Protein AF-0000000084404999 (afdb_homodimer)

pLDDT: mean 80.47, std 13.45, range [31.62, 97.44]

InterPro domains:
  IPR003453 ABC transport permease subunit MlaE, proteobacteria [TIGR00056] (113-363)
  IPR030802 ABC transporter permease MalE [PF02405] (152-360)
  IPR030802 ABC transporter permease MalE [PTHR30188] (121-365)

Foldseek 3Di:
DVVVCQAAFDWDDDDQEIETAHEQDCVRCVVPLPVVLVVLLPDDLRGAYEDDRYPYHDLSSLVSVCVSNVNDDRPRYHDDPVSVVSSVVSSPVPPPPVPPVPPCVVVVVVVVVCVVVVVLVVLLVVLVVVLVVLVVVCVVPVVPAPVVLLVVLLVVLQVVCQVVLLVVLLVLLLVQLQVVLVVCVVVVNLLCSLVRSLLCLQQAVLLLVLLLSCLLPVLLVLLLVLLVCQLVVVQVVCVVVVHDCSRVRLNSQLVSQLVSQLVSSVSSSVSSNVSNQVNSCVRVVDHSVNSVVCNCQQWPCVSNVNSSNLRNVLSNLSSSLSNSLSVVAHNDPVSSVVSSVVSSVVSSVVSVVVSVVVCVVCVPPGRGD/DVVVCQAAFDWDDDDQEIETAHEQDCVRCVVPLPVVLVVLLPPDLRGAYEDDRYPYHDLSSLVSVCVSNVLDDRPRYHDDPVSVVSSVVSSPVPPPPVPPVPPCVVVVVVVVVCVVVVVLVVLLVVLVVVLVVLVVVCVVPVVPAPVVLLVVLLVVLQVVCQVVLLVVLLVLLLVQLQVVLVVCVVVVNLLCSLVRSLLCLQQAVLLLVLLLSCLLPVLLVLLLVLLVCQLVVVQVVCVVVVHDCSRVRLNSQLVSQLVSQLVSSVSSSVSSNVSNQVNSCVRVVDHSVNSVVCNCQQWPCVSNVNSSNLRNVLSNLSSSLSNSLSVVAHNDPVSSVVSSVVSSVVSSVVSVVVSVVVCVVCVPVGRGD

Secondary structure (DSSP, 8-state):
--SSGGGS-EEEEETTEEEEEEEE-HHHHGGGHHHHHHHHHTS-TTSEEEEEEEEEE-HHHHHHHHHHTTSS--SSEE--HHHHHHHHHHHHS---------TTHHHHHHHHHHHHHHHHHHHHHHHHHHHHHHHHHHHH-GGGS-HHHHHHHHHHHHHHHHHHHHHHHHHHHHHHHHHHHHHHHHHT-GGGHHHHHHHIIIIIIHHHHHHHHHIIIIIHHHHHHHHHHHHTTHHHHHHHTT--HIIIIIHHHHHHHHHHHHHHHHHHHHHHHHHHHHHIIIII---HHHHHHHHHHHS-HHHHHHHHHHHHHHHHHHHHHHHHHHHT--SSHHHHHHHHHHHHHHHHHHHHHHHHHHHHHTTTTSS--/--SSGGGS-EEEEETTEEEEEEEE-HHHHGGGHHHHHHHHHTS-TTSEEEEEEEEEE-HHHHHHHHHHTTSS--SSEE--HHHHHHHHHHHHS---------TTHHHHHHHHHHHHHHHHHHHHHHHHHHHHHHHHHHHH-GGGS-HHHHHHHHHHHHHHHHHHHHHHHHHHHHHHHHHHHHHHHHHT-TTHHHHHHHHIIIIIIHHHHHHHHHIIIIIHHHHHHHHHHHHTTHHHHHHHTT--HIIIIIHHHHHHHHHHHHHHHHHHHHHHHHHHHHHHHHHH---HHHHHHHHHHHS-HHHHHHHHHHHHHHHHHHHHHHHHHHHT--SSHHHHHHHHHHHHHHHHHHHHHHHHHHHHHTTTTSS--

Nearest PDB structures (foldseek):
  7d06-assembly1_A  TM=8.766E-01  e=2.506E-11  Acinetobacter baumannii
  7ch9-assembly1_G  TM=8.453E-01  e=1.102E-11  Pseudomonas aeruginosa PAO1
  8fee-assembly1_I  TM=9.262E-01  e=3.361E-10  Mycolicibacterium smegmatis MC2 155
  7ch9-assembly1_H  TM=8.392E-01  e=2.000E-10  Pseudomonas aeruginosa PAO1
  8fef-assembly1_J  TM=8.597E-01  e=9.401E-09  Mycolicibacterium smegmatis MC2 155

Sequence (738 aa):
MTESNAQQPHWERDGQTLRLSGRWTLRRLGGNFAAQEAALRNINPEIVWDLSAIEALDSAGAILLWQAWGGQLPGNIRMEDRHRSIFARLAQVPPVTAPPRRSWQFLDQLGAFLIETGHDLWGLFLLMGALLLEFGRGLRHPRSFPWREISATIVHTGPNSLPILTLIGFLIGVVISFQSASTLAQYGANIYIVNIAGLSILREFGPLITAIILSGRSGSAFTAQIGGMCVTEELDALRTFGIPPIRRLILPKAIALALVMPLLVLWTDMVGLFGAMLVAKMELGISTGFFIEQMPIVVPSFNLWLGIAKGAIFGILIAWIAGFHGLKVKPNTTSLSRETTSSVVMSITLVILIDAALALVFANTGGGGMTESNAQQPHWERDGQTLRLSGRWTLRRLGGNFAAQEAALRNINPEIVWDLSAIEALDSAGAILLWQAWGGQLPGNIRMEDRHRSIFARLAQVPPVTAPPRRSWQFLDQLGAFLIETGHDLWGLFLLMGALLLEFGRGLRHPRSFPWREISATIVHTGPNSLPILTLIGFLIGVVISFQSASTLAQYGANIYIVNIAGLSILREFGPLITAIILSGRSGSAFTAQIGGMCVTEELDALRTFGIPPIRRLILPKAIALALVMPLLVLWTDMVGLFGAMLVAKMELGISTGFFIEQMPIVVPSFNLWLGIAKGAIFGILIAWIAGFHGLKVKPNTTSLSRETTSSVVMSITLVILIDAALALVFANTGGGG

Structure (mmCIF, N/CA/C/O backbone):
data_AF-0000000084404999-model_v1
#
loop_
_entity.id
_entity.type
_entity.pdbx_description
1 polymer 'ABC transporter permease'
#
loop_
_atom_site.group_PDB
_atom_site.id
_atom_site.type_symbol
_atom_site.label_atom_id
_atom_site.label_alt_id
_atom_site.label_comp_id
_atom_site.label_asym_id
_atom_site.label_entity_id
_atom_site.label_seq_id
_atom_site.pdbx_PDB_ins_code
_atom_site.Cartn_x
_atom_site.Cartn_y
_atom_site.Cartn_z
_atom_site.occupancy
_atom_site.B_iso_or_equiv
_atom_site.auth_seq_id
_atom_site.auth_comp_id
_atom_site.auth_asym_id
_atom_site.auth_atom_id
_atom_site.pdbx_PDB_model_num
ATOM 1 N N . MET A 1 1 ? 44.156 46.25 -0.327 1 31.67 1 MET A N 1
ATOM 2 C CA . MET A 1 1 ? 44.125 44.875 -0.781 1 31.67 1 MET A CA 1
ATOM 3 C C . MET A 1 1 ? 44.625 43.938 0.315 1 31.67 1 MET A C 1
ATOM 5 O O . MET A 1 1 ? 44.469 42.719 0.212 1 31.67 1 MET A O 1
ATOM 9 N N . THR A 1 2 ? 45.625 44.344 1.114 1 38.16 2 THR A N 1
ATOM 10 C CA . THR A 1 2 ? 46.25 43.562 2.158 1 38.16 2 THR A CA 1
ATOM 11 C C . THR A 1 2 ? 45.281 43.312 3.314 1 38.16 2 THR A C 1
ATOM 13 O O . THR A 1 2 ? 45.562 42.5 4.211 1 38.16 2 THR A O 1
ATOM 16 N N . GLU A 1 3 ? 44.344 44.156 3.557 1 41.75 3 GLU A N 1
ATOM 17 C CA . GLU A 1 3 ? 43.469 44.062 4.707 1 41.75 3 GLU A CA 1
ATOM 18 C C . GLU A 1 3 ? 42.531 42.844 4.574 1 41.75 3 GLU A C 1
ATOM 20 O O . GLU A 1 3 ? 41.844 42.5 5.531 1 41.75 3 GLU A O 1
ATOM 25 N N . SER A 1 4 ? 42.25 42.562 3.375 1 46.41 4 SER A N 1
ATOM 26 C CA . SER A 1 4 ? 41.25 41.531 3.086 1 46.41 4 SER A CA 1
ATOM 27 C C . SER A 1 4 ? 41.75 40.156 3.525 1 46.41 4 SER A C 1
ATOM 29 O O . SER A 1 4 ? 40.969 39.25 3.816 1 46.41 4 SER A O 1
ATOM 31 N N . ASN A 1 5 ? 43.094 39.969 3.482 1 49.03 5 ASN A N 1
ATOM 32 C CA . ASN A 1 5 ? 43.719 38.688 3.77 1 49.03 5 ASN A CA 1
ATOM 33 C C . ASN A 1 5 ? 43.812 38.406 5.27 1 49.03 5 ASN A C 1
ATOM 35 O O . ASN A 1 5 ? 44.188 37.312 5.695 1 49.03 5 ASN A O 1
ATOM 39 N N . ALA A 1 6 ? 43.781 39.438 6.059 1 53.66 6 ALA A N 1
ATOM 40 C CA . ALA A 1 6 ? 43.969 39.438 7.504 1 53.66 6 ALA A CA 1
ATOM 41 C C . ALA A 1 6 ? 42.844 38.688 8.219 1 53.66 6 ALA A C 1
ATOM 43 O O . ALA A 1 6 ? 42.938 38.375 9.398 1 53.66 6 ALA A O 1
ATOM 44 N N . GLN A 1 7 ? 41.781 38.406 7.5 1 67.81 7 GLN A N 1
ATOM 45 C CA . GLN A 1 7 ? 40.625 37.812 8.172 1 67.81 7 GLN A CA 1
ATOM 46 C C . GLN A 1 7 ? 40.531 36.312 7.902 1 67.81 7 GLN A C 1
ATOM 48 O O . GLN A 1 7 ? 39.625 35.656 8.391 1 67.81 7 GLN A O 1
ATOM 53 N N . GLN A 1 8 ? 41.469 35.812 7.145 1 75.38 8 GLN A N 1
ATOM 54 C CA . GLN A 1 8 ? 41.469 34.375 6.883 1 75.38 8 GLN A CA 1
ATOM 55 C C . GLN A 1 8 ? 42.188 33.625 7.992 1 75.38 8 GLN A C 1
ATOM 57 O O . GLN A 1 8 ? 43.125 34.125 8.594 1 75.38 8 GLN A O 1
ATOM 62 N N . PRO A 1 9 ? 41.656 32.375 8.25 1 82.44 9 PRO A N 1
ATOM 63 C CA . PRO A 1 9 ? 42.375 31.594 9.266 1 82.44 9 PRO A CA 1
ATOM 64 C C . PRO A 1 9 ? 43.812 31.266 8.867 1 82.44 9 PRO A C 1
ATOM 66 O O . PRO A 1 9 ? 44.031 30.75 7.773 1 82.44 9 PRO A O 1
ATOM 69 N N . HIS A 1 10 ? 44.781 31.859 9.586 1 84.38 10 HIS A N 1
ATOM 70 C CA . HIS A 1 10 ? 46.219 31.641 9.328 1 84.38 10 HIS A CA 1
ATOM 71 C C . HIS A 1 10 ? 46.938 31.188 10.586 1 84.38 10 HIS A C 1
ATOM 73 O O . HIS A 1 10 ? 46.531 31.531 11.695 1 84.38 10 HIS A O 1
ATOM 79 N N . TRP A 1 11 ? 47.812 30.188 10.422 1 83.62 11 TRP A N 1
ATOM 80 C CA . TRP A 1 11 ? 48.656 29.797 11.547 1 83.62 11 TRP A CA 1
ATOM 81 C C . TRP A 1 11 ? 50.125 29.875 11.188 1 83.62 11 TRP A C 1
ATOM 83 O O . TRP A 1 11 ? 50.5 29.688 10.031 1 83.62 11 TRP A O 1
ATOM 93 N N . GLU A 1 12 ? 50.938 30.562 12.031 1 82.06 12 GLU A N 1
ATOM 94 C CA . GLU A 1 12 ? 52.375 30.719 11.828 1 82.06 12 GLU A CA 1
ATOM 95 C C . GLU A 1 12 ? 53.156 30.078 12.977 1 82.06 12 GLU A C 1
ATOM 97 O O . GLU A 1 12 ? 52.781 30.219 14.141 1 82.06 12 GLU A O 1
ATOM 102 N N . ARG A 1 13 ? 54.062 29.25 12.656 1 80.06 13 ARG A N 1
ATOM 103 C CA . ARG A 1 13 ? 54.906 28.625 13.656 1 80.06 13 ARG A CA 1
ATOM 104 C C . ARG A 1 13 ? 56.156 29.469 13.938 1 80.06 13 ARG A C 1
ATOM 106 O O . ARG A 1 13 ? 56.906 29.781 13.023 1 80.06 13 ARG A O 1
ATOM 113 N N . ASP A 1 14 ? 56.188 30.156 14.984 1 79.69 14 ASP A N 1
ATOM 114 C CA . ASP A 1 14 ? 57.375 30.875 15.422 1 79.69 14 ASP A CA 1
ATOM 115 C C . ASP A 1 14 ? 58.094 30.109 16.531 1 79.69 14 ASP A C 1
ATOM 117 O O . ASP A 1 14 ? 57.781 30.266 17.703 1 79.69 14 ASP A O 1
ATOM 121 N N . GLY A 1 15 ? 59.125 29.281 16.297 1 77.25 15 GLY A N 1
ATOM 122 C CA . GLY A 1 15 ? 59.875 28.469 17.234 1 77.25 15 GLY A CA 1
ATOM 123 C C . GLY A 1 15 ? 59.031 27.375 17.891 1 77.25 15 GLY A C 1
ATOM 124 O O . GLY A 1 15 ? 58.531 26.5 17.188 1 77.25 15 GLY A O 1
ATOM 125 N N . GLN A 1 16 ? 58.781 27.484 19.125 1 79.38 16 GLN A N 1
ATOM 126 C CA . GLN A 1 16 ? 58 26.484 19.859 1 79.38 16 GLN A CA 1
ATOM 127 C C . GLN A 1 16 ? 56.562 26.938 20.109 1 79.38 16 GLN A C 1
ATOM 129 O O . GLN A 1 16 ? 55.812 26.281 20.828 1 79.38 16 GLN A O 1
ATOM 134 N N . THR A 1 17 ? 56.188 27.969 19.422 1 83.12 17 THR A N 1
ATOM 135 C CA . THR A 1 17 ? 54.844 28.516 19.609 1 83.12 17 THR A CA 1
ATOM 136 C C . THR A 1 17 ? 54.125 28.609 18.281 1 83.12 17 THR A C 1
ATOM 138 O O . THR A 1 17 ? 54.656 29.109 17.297 1 83.12 17 THR A O 1
ATOM 141 N N . LEU A 1 18 ? 53 27.984 18.172 1 85.56 18 LEU A N 1
ATOM 142 C CA . LEU A 1 18 ? 52.094 28.109 17.016 1 85.56 18 LEU A CA 1
ATOM 143 C C . LEU A 1 18 ? 51.031 29.188 17.25 1 85.56 18 LEU A C 1
ATOM 145 O O . LEU A 1 18 ? 50.219 29.062 18.141 1 85.56 18 LEU A O 1
ATOM 149 N N . ARG A 1 19 ? 51.156 30.25 16.562 1 83.75 19 ARG A N 1
ATOM 150 C CA . ARG A 1 19 ? 50.219 31.359 16.719 1 83.75 19 ARG A CA 1
ATOM 151 C C . ARG A 1 19 ? 49.125 31.312 15.656 1 83.75 19 ARG A C 1
ATOM 153 O O . ARG A 1 19 ? 49.406 31.312 14.453 1 83.75 19 ARG A O 1
ATOM 160 N N . LEU A 1 20 ? 47.906 31.125 16.109 1 86.81 20 LEU A N 1
ATOM 161 C CA . LEU A 1 20 ? 46.75 31.156 15.227 1 86.81 20 LEU A CA 1
ATOM 162 C C . LEU A 1 20 ? 46.156 32.562 15.172 1 86.81 20 LEU A C 1
ATOM 164 O O . LEU A 1 20 ? 46 33.219 16.203 1 86.81 20 LEU A O 1
ATOM 168 N N . SER A 1 21 ? 46.031 33.125 13.992 1 85.19 21 SER A N 1
ATOM 169 C CA . SER A 1 21 ? 45.469 34.469 13.828 1 85.19 21 SER A CA 1
ATOM 170 C C . SER A 1 21 ? 44.344 34.469 12.773 1 85.19 21 SER A C 1
ATOM 172 O O . SER A 1 21 ? 44.281 33.562 11.953 1 85.19 21 SER A O 1
ATOM 174 N N . GLY A 1 22 ? 43.469 35.375 12.953 1 85.62 22 GLY A N 1
ATOM 175 C CA . GLY A 1 22 ? 42.375 35.531 11.992 1 85.62 22 GLY A CA 1
ATOM 176 C C . GLY A 1 22 ? 41.031 35.062 12.516 1 85.62 22 GLY A C 1
ATOM 177 O O . GLY A 1 22 ? 40.844 34.938 13.734 1 85.62 22 GLY A O 1
ATOM 178 N N . ARG A 1 23 ? 40.062 34.75 11.617 1 82.62 23 ARG A N 1
ATOM 179 C CA . ARG A 1 23 ? 38.719 34.281 11.984 1 82.62 23 ARG A CA 1
ATOM 180 C C . ARG A 1 23 ? 38.531 32.812 11.664 1 82.62 23 ARG A C 1
ATOM 182 O O . ARG A 1 23 ? 38.5 32.438 10.5 1 82.62 23 ARG A O 1
ATOM 189 N N . TRP A 1 24 ? 38.469 32.031 12.703 1 86 24 TRP A N 1
ATOM 190 C CA . TRP A 1 24 ? 38.281 30.594 12.578 1 86 24 TRP A CA 1
ATOM 191 C C . TRP A 1 24 ? 36.812 30.234 12.719 1 86 24 TRP A C 1
ATOM 193 O O . TRP A 1 24 ? 36.375 29.797 13.789 1 86 24 TRP A O 1
ATOM 203 N N . THR A 1 25 ? 36.062 30.516 11.68 1 81.31 25 THR A N 1
ATOM 204 C CA . THR A 1 25 ? 34.656 30.266 11.617 1 81.31 25 THR A CA 1
ATOM 205 C C . THR A 1 25 ? 34.312 29.344 10.445 1 81.31 25 THR A C 1
ATOM 207 O O . THR A 1 25 ? 35.094 29.188 9.523 1 81.31 25 THR A O 1
ATOM 210 N N . LEU A 1 26 ? 33.156 28.703 10.562 1 78.56 26 LEU A N 1
ATOM 211 C CA . LEU A 1 26 ? 32.688 27.781 9.531 1 78.56 26 LEU A CA 1
ATOM 212 C C . LEU A 1 26 ? 32.688 28.438 8.164 1 78.56 26 LEU A C 1
ATOM 214 O O . LEU A 1 26 ? 33.062 27.812 7.16 1 78.56 26 LEU A O 1
ATOM 218 N N . ARG A 1 27 ? 32.406 29.641 8.078 1 74.06 27 ARG A N 1
ATOM 219 C CA . ARG A 1 27 ? 32.281 30.391 6.836 1 74.06 27 ARG A CA 1
ATOM 220 C C . ARG A 1 27 ? 33.656 30.516 6.148 1 74.06 27 ARG A C 1
ATOM 222 O O . ARG A 1 27 ? 33.719 30.453 4.918 1 74.06 27 ARG A O 1
ATOM 229 N N . ARG A 1 28 ? 34.688 30.609 6.934 1 76.5 28 ARG A N 1
ATOM 230 C CA . ARG A 1 28 ? 36 30.859 6.363 1 76.5 28 ARG A CA 1
ATOM 231 C C . ARG A 1 28 ? 36.781 29.547 6.199 1 76.5 28 ARG A C 1
ATOM 233 O O . ARG A 1 28 ? 37.625 29.438 5.305 1 76.5 28 ARG A O 1
ATOM 240 N N . LEU A 1 29 ? 36.375 28.5 7.074 1 74.75 29 LEU A N 1
ATOM 241 C CA . LEU A 1 29 ? 37.062 27.203 7.047 1 74.75 29 LEU A CA 1
ATOM 242 C C . LEU A 1 29 ? 36.375 26.266 6.047 1 74.75 29 LEU A C 1
ATOM 244 O O . LEU A 1 29 ? 36.969 25.25 5.668 1 74.75 29 LEU A O 1
ATOM 248 N N . GLY A 1 30 ? 35.188 26.484 5.602 1 65.25 30 GLY A N 1
ATOM 249 C CA . GLY A 1 30 ? 34.281 25.609 4.852 1 65.25 30 GLY A CA 1
ATOM 250 C C . GLY A 1 30 ? 34.969 24.875 3.721 1 65.25 30 GLY A C 1
ATOM 251 O O . GLY A 1 30 ? 34.844 23.656 3.58 1 65.25 30 GLY A O 1
ATOM 252 N N . GLY A 1 31 ? 35.625 25.453 2.855 1 63.75 31 GLY A N 1
ATOM 253 C CA . GLY A 1 31 ? 36.219 24.75 1.713 1 63.75 31 GLY A CA 1
ATOM 254 C C . GLY A 1 31 ? 37.5 24 2.047 1 63.75 31 GLY A C 1
ATOM 255 O O . GLY A 1 31 ? 37.906 23.125 1.287 1 63.75 31 GLY A O 1
ATOM 256 N N . ASN A 1 32 ? 38.094 24.266 3.154 1 69.38 32 ASN A N 1
ATOM 257 C CA . ASN A 1 32 ? 39.406 23.703 3.436 1 69.38 32 ASN A CA 1
ATOM 258 C C . ASN A 1 32 ? 39.469 23.109 4.848 1 69.38 32 ASN A C 1
ATOM 260 O O . ASN A 1 32 ? 40.562 23.016 5.426 1 69.38 32 ASN A O 1
ATOM 264 N N . PHE A 1 33 ? 38.375 22.781 5.352 1 73.88 33 PHE A N 1
ATOM 265 C CA . PHE A 1 33 ? 38.281 22.312 6.73 1 73.88 33 PHE A CA 1
ATOM 266 C C . PHE A 1 33 ? 39.156 21.094 6.945 1 73.88 33 PHE A C 1
ATOM 268 O O . PHE A 1 33 ? 39.969 21.062 7.879 1 73.88 33 PHE A O 1
ATOM 275 N N . ALA A 1 34 ? 39.094 20.156 6.051 1 75 34 ALA A N 1
ATOM 276 C CA . ALA A 1 34 ? 39.844 18.906 6.203 1 75 34 ALA A CA 1
ATOM 277 C C . ALA A 1 34 ? 41.312 19.141 6.004 1 75 34 ALA A C 1
ATOM 279 O O . ALA A 1 34 ? 42.156 18.562 6.715 1 75 34 ALA A O 1
ATOM 280 N N . ALA A 1 35 ? 41.562 19.953 5.148 1 78.12 35 ALA A N 1
ATOM 281 C CA . ALA A 1 35 ? 42.969 20.219 4.855 1 78.12 35 ALA A CA 1
ATOM 282 C C . ALA A 1 35 ? 43.625 20.953 6.012 1 78.12 35 ALA A C 1
ATOM 284 O O . ALA A 1 35 ? 44.781 20.641 6.367 1 78.12 35 ALA A O 1
ATOM 285 N N . GLN A 1 36 ? 42.938 21.875 6.617 1 78.5 36 GLN A N 1
ATOM 286 C CA . GLN A 1 36 ? 43.469 22.625 7.742 1 78.5 36 GLN A CA 1
ATOM 287 C C . GLN A 1 36 ? 43.594 21.75 8.984 1 78.5 36 GLN A C 1
ATOM 289 O O . GLN A 1 36 ? 44.594 21.844 9.727 1 78.5 36 GLN A O 1
ATOM 294 N N . GLU A 1 37 ? 42.656 20.906 9.133 1 78.44 37 GLU A N 1
ATOM 295 C CA . GLU A 1 37 ? 42.719 19.969 10.25 1 78.44 37 GLU A CA 1
ATOM 296 C C . GLU A 1 37 ? 43.906 19.031 10.133 1 78.44 37 GLU A C 1
ATOM 298 O O . GLU A 1 37 ? 44.594 18.781 11.117 1 78.44 37 GLU A O 1
ATOM 303 N N . ALA A 1 38 ? 44.094 18.562 8.938 1 79.06 38 ALA A N 1
ATOM 304 C CA . ALA A 1 38 ? 45.219 17.656 8.695 1 79.06 38 ALA A CA 1
ATOM 305 C C . ALA A 1 38 ? 46.531 18.359 8.898 1 79.06 38 ALA A C 1
ATOM 307 O O . ALA A 1 38 ? 47.5 17.781 9.445 1 79.06 38 ALA A O 1
ATOM 308 N N . ALA A 1 39 ? 46.625 19.547 8.523 1 80.5 39 ALA A N 1
ATOM 309 C CA . ALA A 1 39 ? 47.844 20.312 8.648 1 80.5 39 ALA A CA 1
ATOM 310 C C . ALA A 1 39 ? 48.188 20.594 10.109 1 80.5 39 ALA A C 1
ATOM 312 O O . ALA A 1 39 ? 49.344 20.531 10.516 1 80.5 39 ALA A O 1
ATOM 313 N N . LEU A 1 40 ? 47.156 20.797 10.875 1 80.06 40 LEU A N 1
ATOM 314 C CA . LEU A 1 40 ? 47.344 21.141 12.273 1 80.06 40 LEU A CA 1
ATOM 315 C C . LEU A 1 40 ? 47.562 19.875 13.109 1 80.06 40 LEU A C 1
ATOM 317 O O . LEU A 1 40 ? 48.281 19.922 14.125 1 80.06 40 LEU A O 1
ATOM 321 N N . ARG A 1 41 ? 47 18.797 12.609 1 77 41 ARG A N 1
ATOM 322 C CA . ARG A 1 41 ? 47.125 17.531 13.312 1 77 41 ARG A CA 1
ATOM 323 C C . ARG A 1 41 ? 48.562 17.047 13.273 1 77 41 ARG A C 1
ATOM 325 O O . ARG A 1 41 ? 49.031 16.359 14.195 1 77 41 ARG A O 1
ATOM 332 N N . ASN A 1 42 ? 49.25 17.438 12.234 1 75.94 42 ASN A N 1
ATOM 333 C CA . ASN A 1 42 ? 50.625 16.969 12.039 1 75.94 42 ASN A CA 1
ATOM 334 C C . ASN A 1 42 ? 51.625 17.812 12.812 1 75.94 42 ASN A C 1
ATOM 336 O O . ASN A 1 42 ? 52.812 17.531 12.805 1 75.94 42 ASN A O 1
ATOM 340 N N . ILE A 1 43 ? 51.188 18.828 13.445 1 72.25 43 ILE A N 1
ATOM 341 C CA . ILE A 1 43 ? 52.094 19.688 14.195 1 72.25 43 ILE A CA 1
ATOM 342 C C . ILE A 1 43 ? 52.344 19.078 15.562 1 72.25 43 ILE A C 1
ATOM 344 O O . ILE A 1 43 ? 51.438 18.531 16.203 1 72.25 43 ILE A O 1
ATOM 348 N N . ASN A 1 44 ? 53.594 18.938 16.031 1 65.06 44 ASN A N 1
ATOM 349 C CA . ASN A 1 44 ? 54.125 18.312 17.25 1 65.06 44 ASN A CA 1
ATOM 350 C C . ASN A 1 44 ? 53.344 18.766 18.484 1 65.06 44 ASN A C 1
ATOM 352 O O . ASN A 1 44 ? 53.094 19.953 18.672 1 65.06 44 ASN A O 1
ATOM 356 N N . PRO A 1 45 ? 52.812 17.812 19.328 1 61.75 45 PRO A N 1
ATOM 357 C CA . PRO A 1 45 ? 51.969 18.094 20.5 1 61.75 45 PRO A CA 1
ATOM 358 C C . PRO A 1 45 ? 52.688 18.969 21.531 1 61.75 45 PRO A C 1
ATOM 360 O O . PRO A 1 45 ? 52.031 19.562 22.391 1 61.75 45 PRO A O 1
ATOM 363 N N . GLU A 1 46 ? 53.906 19.125 21.406 1 71.56 46 GLU A N 1
ATOM 364 C CA . GLU A 1 46 ? 54.656 19.828 22.453 1 71.56 46 GLU A CA 1
ATOM 365 C C . GLU A 1 46 ? 54.75 21.312 22.141 1 71.56 46 GLU A C 1
ATOM 367 O O . GLU A 1 46 ? 55.375 22.062 22.906 1 71.56 46 GLU A O 1
ATOM 372 N N . ILE A 1 47 ? 54.125 21.766 21.156 1 76.38 47 ILE A N 1
ATOM 373 C CA . ILE A 1 47 ? 54.219 23.172 20.797 1 76.38 47 ILE A CA 1
ATOM 374 C C . ILE A 1 47 ? 53.219 23.984 21.609 1 76.38 47 ILE A C 1
ATOM 376 O O . ILE A 1 47 ? 52.188 23.453 22.031 1 76.38 47 ILE A O 1
ATOM 380 N N . VAL A 1 48 ? 53.625 25.172 21.984 1 81.38 48 VAL A N 1
ATOM 381 C CA . VAL A 1 48 ? 52.75 26.094 22.688 1 81.38 48 VAL A CA 1
ATOM 382 C C . VAL A 1 48 ? 51.75 26.719 21.719 1 81.38 48 VAL A C 1
ATOM 384 O O . VAL A 1 48 ? 52.156 27.312 20.703 1 81.38 48 VAL A O 1
ATOM 387 N N . TRP A 1 49 ? 50.531 26.453 21.906 1 84.44 49 TRP A N 1
ATOM 388 C CA . TRP A 1 49 ? 49.469 27 21.062 1 84.44 49 TRP A CA 1
ATOM 389 C C . TRP A 1 49 ? 49 28.375 21.562 1 84.44 49 TRP A C 1
ATOM 391 O O . TRP A 1 49 ? 48.625 28.531 22.719 1 84.44 49 TRP A O 1
ATOM 401 N N . ASP A 1 50 ? 49.188 29.391 20.766 1 83.25 50 ASP A N 1
ATOM 402 C CA . ASP A 1 50 ? 48.75 30.75 21.109 1 83.25 50 ASP A CA 1
ATOM 403 C C . ASP A 1 50 ? 47.531 31.141 20.266 1 83.25 50 ASP A C 1
ATOM 405 O O . ASP A 1 50 ? 47.625 31.391 19.062 1 83.25 50 ASP A O 1
ATOM 409 N N . LEU A 1 51 ? 46.406 31.156 20.875 1 86.31 51 LEU A N 1
ATOM 410 C CA . LEU A 1 51 ? 45.156 31.531 20.219 1 86.31 51 LEU A CA 1
ATOM 411 C C . LEU A 1 51 ? 44.75 32.969 20.562 1 86.31 51 LEU A C 1
ATOM 413 O O . LEU A 1 51 ? 43.625 33.375 20.312 1 86.31 51 LEU A O 1
ATOM 417 N N . SER A 1 52 ? 45.562 33.75 21.094 1 82.38 52 SER A N 1
ATOM 418 C CA . SER A 1 52 ? 45.281 35.125 21.578 1 82.38 52 SER A CA 1
ATOM 419 C C . SER A 1 52 ? 45 36.062 20.406 1 82.38 52 SER A C 1
ATOM 421 O O . SER A 1 52 ? 44.312 37.062 20.594 1 82.38 52 SER A O 1
ATOM 423 N N . ALA A 1 53 ? 45.469 35.688 19.188 1 80.62 53 ALA A N 1
ATOM 424 C CA . ALA A 1 53 ? 45.312 36.594 18.047 1 80.62 53 ALA A CA 1
ATOM 425 C C . ALA A 1 53 ? 44.094 36.25 17.219 1 80.62 53 ALA A C 1
ATOM 427 O O . ALA A 1 53 ? 43.844 36.844 16.156 1 80.62 53 ALA A O 1
ATOM 428 N N . ILE A 1 54 ? 43.344 35.25 17.656 1 83.75 54 ILE A N 1
ATOM 429 C CA . ILE A 1 54 ? 42.156 34.844 16.922 1 83.75 54 ILE A CA 1
ATOM 430 C C . ILE A 1 54 ? 41.062 35.906 17.141 1 83.75 54 ILE A C 1
ATOM 432 O O . ILE A 1 54 ? 40.75 36.25 18.281 1 83.75 54 ILE A O 1
ATOM 436 N N . GLU A 1 55 ? 40.562 36.438 16.094 1 82.94 55 GLU A N 1
ATOM 437 C CA . GLU A 1 55 ? 39.562 37.5 16.172 1 82.94 55 GLU A CA 1
ATOM 438 C C . GLU A 1 55 ? 38.156 36.938 16.422 1 82.94 55 GLU A C 1
ATOM 440 O O . GLU A 1 55 ? 37.375 37.531 17.141 1 82.94 55 GLU A O 1
ATOM 445 N N . ALA A 1 56 ? 37.875 35.812 15.766 1 84 56 ALA A N 1
ATOM 446 C CA . ALA A 1 56 ? 36.594 35.156 15.945 1 84 56 ALA A CA 1
ATOM 447 C C . ALA A 1 56 ? 36.719 33.625 15.859 1 84 56 ALA A C 1
ATOM 449 O O . ALA A 1 56 ? 37.438 33.125 14.992 1 84 56 ALA A O 1
ATOM 450 N N . LEU A 1 57 ? 36.156 32.906 16.797 1 84.31 57 LEU A N 1
ATOM 451 C CA . LEU A 1 57 ? 36.156 31.453 16.859 1 84.31 57 LEU A CA 1
ATOM 452 C C . LEU A 1 57 ? 34.719 30.922 17.031 1 84.31 57 LEU A C 1
ATOM 454 O O . LEU A 1 57 ? 34.062 31.25 18.016 1 84.31 57 LEU A O 1
ATOM 458 N N . ASP A 1 58 ? 34.312 30.312 16.016 1 79.94 58 ASP A N 1
ATOM 459 C CA . ASP A 1 58 ? 33 29.719 16.172 1 79.94 58 ASP A CA 1
ATOM 460 C C . ASP A 1 58 ? 33.094 28.219 16.469 1 79.94 58 ASP A C 1
ATOM 462 O O . ASP A 1 58 ? 34.188 27.688 16.594 1 79.94 58 ASP A O 1
ATOM 466 N N . SER A 1 59 ? 31.906 27.516 16.5 1 80.62 59 SER A N 1
ATOM 467 C CA . SER A 1 59 ? 31.844 26.109 16.875 1 80.62 59 SER A CA 1
ATOM 468 C C . SER A 1 59 ? 32.625 25.234 15.883 1 80.62 59 SER A C 1
ATOM 470 O O . SER A 1 59 ? 33.281 24.297 16.281 1 80.62 59 SER A O 1
ATOM 472 N N . ALA A 1 60 ? 32.594 25.641 14.727 1 79.5 60 ALA A N 1
ATOM 473 C CA . ALA A 1 60 ? 33.281 24.859 13.711 1 79.5 60 ALA A CA 1
ATOM 474 C C . ALA A 1 60 ? 34.781 25 13.844 1 79.5 60 ALA A C 1
ATOM 476 O O . ALA A 1 60 ? 35.531 24.016 13.727 1 79.5 60 ALA A O 1
ATOM 477 N N . GLY A 1 61 ? 35.188 26.156 14.039 1 83.38 61 GLY A N 1
ATOM 478 C CA . GLY A 1 61 ? 36.625 26.375 14.258 1 83.38 61 GLY A CA 1
ATOM 479 C C . GLY A 1 61 ? 37.125 25.719 15.516 1 83.38 61 GLY A C 1
ATOM 480 O O . GLY A 1 61 ? 38.219 25.156 15.516 1 83.38 61 GLY A O 1
ATOM 481 N N . ALA A 1 62 ? 36.312 25.734 16.484 1 83.69 62 ALA A N 1
ATOM 482 C CA . ALA A 1 62 ? 36.688 25.109 17.75 1 83.69 62 ALA A CA 1
ATOM 483 C C . ALA A 1 62 ? 36.781 23.594 17.594 1 83.69 62 ALA A C 1
ATOM 485 O O . ALA A 1 62 ? 37.719 22.969 18.141 1 83.69 62 ALA A O 1
ATOM 486 N N . ILE A 1 63 ? 35.875 23.031 16.844 1 81.25 63 ILE A N 1
ATOM 487 C CA . ILE A 1 63 ? 35.875 21.594 16.609 1 81.25 63 ILE A CA 1
ATOM 488 C C . ILE A 1 63 ? 37.125 21.203 15.789 1 81.25 63 ILE A C 1
ATOM 490 O O . ILE A 1 63 ? 37.75 20.172 16.062 1 81.25 63 ILE A O 1
ATOM 494 N N . LEU A 1 64 ? 37.438 22.031 14.898 1 81.38 64 LEU A N 1
ATOM 495 C CA . LEU A 1 64 ? 38.625 21.781 14.078 1 81.38 64 LEU A CA 1
ATOM 496 C C . LEU A 1 64 ? 39.875 21.734 14.938 1 81.38 64 LEU A C 1
ATOM 498 O O . LEU A 1 64 ? 40.688 20.812 14.805 1 81.38 64 LEU A O 1
ATOM 502 N N . LEU A 1 65 ? 40 22.688 15.781 1 83.75 65 LEU A N 1
ATOM 503 C CA . LEU A 1 65 ? 41.188 22.75 16.656 1 83.75 65 LEU A CA 1
ATOM 504 C C . LEU A 1 65 ? 41.156 21.594 17.656 1 83.75 65 LEU A C 1
ATOM 506 O O . LEU A 1 65 ? 42.188 20.984 17.938 1 83.75 65 LEU A O 1
ATOM 510 N N . TRP A 1 66 ? 39.938 21.297 18.109 1 81.5 66 TRP A N 1
ATOM 511 C CA . TRP A 1 66 ? 39.75 20.203 19.062 1 81.5 66 TRP A CA 1
ATOM 512 C C . TRP A 1 66 ? 40.156 18.875 18.453 1 81.5 66 TRP A C 1
ATOM 514 O O . TRP A 1 66 ? 40.844 18.062 19.078 1 81.5 66 TRP A O 1
ATOM 524 N N . GLN A 1 67 ? 39.812 18.734 17.234 1 79.69 67 GLN A N 1
ATOM 525 C CA . GLN A 1 67 ? 40.125 17.5 16.5 1 79.69 67 GLN A CA 1
ATOM 526 C C . GLN A 1 67 ? 41.625 17.453 16.188 1 79.69 67 GLN A C 1
ATOM 528 O O . GLN A 1 67 ? 42.25 16.391 16.25 1 79.69 67 GLN A O 1
ATOM 533 N N . ALA A 1 68 ? 42.188 18.578 15.859 1 79.25 68 ALA A N 1
ATOM 534 C CA . ALA A 1 68 ? 43.594 18.641 15.578 1 79.25 68 ALA A CA 1
ATOM 535 C C . ALA A 1 68 ? 44.438 18.297 16.812 1 79.25 68 ALA A C 1
ATOM 537 O O . ALA A 1 68 ? 45.531 17.734 16.703 1 79.25 68 ALA A O 1
ATOM 538 N N . TRP A 1 69 ? 43.844 18.609 18.016 1 81.19 69 TRP A N 1
ATOM 539 C CA . TRP A 1 69 ? 44.531 18.359 19.266 1 81.19 69 TRP A CA 1
ATOM 540 C C . TRP A 1 69 ? 44.25 16.938 19.75 1 81.19 69 TRP A C 1
ATOM 542 O O . TRP A 1 69 ? 44.75 16.531 20.812 1 81.19 69 TRP A O 1
ATOM 552 N N . GLY A 1 70 ? 43.438 16.109 18.953 1 75.38 70 GLY A N 1
ATOM 553 C CA . GLY A 1 70 ? 43.125 14.742 19.328 1 75.38 70 GLY A CA 1
ATOM 554 C C . GLY A 1 70 ? 42.125 14.633 20.453 1 75.38 70 GLY A C 1
ATOM 555 O O . GLY A 1 70 ? 42.125 13.656 21.203 1 75.38 70 GLY A O 1
ATOM 556 N N . GLY A 1 71 ? 41.344 15.695 20.672 1 75.5 71 GLY A N 1
ATOM 557 C CA . GLY A 1 71 ? 40.281 15.672 21.656 1 75.5 71 GLY A CA 1
ATOM 558 C C . GLY A 1 71 ? 40.719 16.062 23.047 1 75.5 71 GLY A C 1
ATOM 559 O O . GLY A 1 71 ? 40.031 15.805 24.031 1 75.5 71 GLY A O 1
ATOM 560 N N . GLN A 1 72 ? 41.875 16.5 23.094 1 78.25 72 GLN A N 1
ATOM 561 C CA . GLN A 1 72 ? 42.406 16.938 24.391 1 78.25 72 GLN A CA 1
ATOM 562 C C . GLN A 1 72 ? 43.031 18.312 24.281 1 78.25 72 GLN A C 1
ATOM 564 O O . GLN A 1 72 ? 43.656 18.656 23.266 1 78.25 72 GLN A O 1
ATOM 569 N N . LEU A 1 73 ? 42.75 19.172 25.188 1 78.5 73 LEU A N 1
ATOM 570 C CA . LEU A 1 73 ? 43.375 20.5 25.25 1 78.5 73 LEU A CA 1
ATOM 571 C C . LEU A 1 73 ? 44.875 20.406 25.516 1 78.5 73 LEU A C 1
ATOM 573 O O . LEU A 1 73 ? 45.281 19.734 26.438 1 78.5 73 LEU A O 1
ATOM 577 N N . PRO A 1 74 ? 45.625 20.906 24.656 1 78.81 74 PRO A N 1
ATOM 578 C CA . PRO A 1 74 ? 47.062 20.844 24.906 1 78.81 74 PRO A CA 1
ATOM 579 C C . PRO A 1 74 ? 47.469 21.562 26.188 1 78.81 74 PRO A C 1
ATOM 581 O O . PRO A 1 74 ? 46.781 22.516 26.609 1 78.81 74 PRO A O 1
ATOM 584 N N . GLY A 1 75 ? 48.375 21 26.984 1 77.38 75 GLY A N 1
ATOM 585 C CA . GLY A 1 75 ? 48.812 21.531 28.25 1 77.38 75 GLY A CA 1
ATOM 586 C C . GLY A 1 75 ? 49.344 22.953 28.156 1 77.38 75 GLY A C 1
ATOM 587 O O . GLY A 1 75 ? 49.219 23.719 29.125 1 77.38 75 GLY A O 1
ATOM 588 N N . ASN A 1 76 ? 50 23.359 27.031 1 79.69 76 ASN A N 1
ATOM 589 C CA . ASN A 1 76 ? 50.562 24.688 26.875 1 79.69 76 ASN A CA 1
ATOM 590 C C . ASN A 1 76 ? 49.75 25.531 25.891 1 79.69 76 ASN A C 1
ATOM 592 O O . ASN A 1 76 ? 50.062 25.562 24.703 1 79.69 76 ASN A O 1
ATOM 596 N N . ILE A 1 77 ? 48.594 25.969 26.203 1 79.06 77 ILE A N 1
ATOM 597 C CA . ILE A 1 77 ? 47.75 26.781 25.328 1 79.06 77 ILE A CA 1
ATOM 598 C C . ILE A 1 77 ? 47.469 28.141 25.969 1 79.06 77 ILE A C 1
ATOM 600 O O . ILE A 1 77 ? 47.188 28.219 27.156 1 79.06 77 ILE A O 1
ATOM 604 N N . ARG A 1 78 ? 47.719 29.234 25.266 1 81.62 78 ARG A N 1
ATOM 605 C CA . ARG A 1 78 ? 47.375 30.594 25.672 1 81.62 78 ARG A CA 1
ATOM 606 C C . ARG A 1 78 ? 46.125 31.062 24.953 1 81.62 78 ARG A C 1
ATOM 608 O O . ARG A 1 78 ? 46.094 31.156 23.734 1 81.62 78 ARG A O 1
ATOM 615 N N . MET A 1 79 ? 45.062 31.078 25.594 1 79.06 79 MET A N 1
ATOM 616 C CA . MET A 1 79 ? 43.812 31.531 25 1 79.06 79 MET A CA 1
ATOM 617 C C . MET A 1 79 ? 43.062 32.469 25.938 1 79.06 79 MET A C 1
ATOM 619 O O . MET A 1 79 ? 43.312 32.5 27.141 1 79.06 79 MET A O 1
ATOM 623 N N . GLU A 1 80 ? 42.25 33.375 25.312 1 80 80 GLU A N 1
ATOM 624 C CA . GLU A 1 80 ? 41.375 34.25 26.109 1 80 80 GLU A CA 1
ATOM 625 C C . GLU A 1 80 ? 40.312 33.469 26.812 1 80 80 GLU A C 1
ATOM 627 O O . GLU A 1 80 ? 39.938 32.344 26.375 1 80 80 GLU A O 1
ATOM 632 N N . ASP A 1 81 ? 39.781 33.844 27.922 1 77.88 81 ASP A N 1
ATOM 633 C CA . ASP A 1 81 ? 38.75 33.188 28.75 1 77.88 81 ASP A CA 1
ATOM 634 C C . ASP A 1 81 ? 37.5 32.875 27.922 1 77.88 81 ASP A C 1
ATOM 636 O O . ASP A 1 81 ? 36.875 31.859 28.141 1 77.88 81 ASP A O 1
ATOM 640 N N . ARG A 1 82 ? 37.25 33.656 26.938 1 77.25 82 ARG A N 1
ATOM 641 C CA . ARG A 1 82 ? 36.062 33.469 26.125 1 77.25 82 ARG A CA 1
ATOM 642 C C . ARG A 1 82 ? 36.188 32.219 25.25 1 77.25 82 ARG A C 1
ATOM 644 O O . ARG A 1 82 ? 35.188 31.516 25.031 1 77.25 82 ARG A O 1
ATOM 651 N N . HIS A 1 83 ? 37.312 31.969 24.875 1 79.44 83 HIS A N 1
ATOM 652 C CA . HIS A 1 83 ? 37.531 30.812 24.016 1 79.44 83 HIS A CA 1
ATOM 653 C C . HIS A 1 83 ? 37.688 29.531 24.844 1 79.44 83 HIS A C 1
ATOM 655 O O . HIS A 1 83 ? 37.312 28.453 24.391 1 79.44 83 HIS A O 1
ATOM 661 N N . ARG A 1 84 ? 38.125 29.672 26.031 1 78.44 84 ARG A N 1
ATOM 662 C CA . ARG A 1 84 ? 38.312 28.5 26.906 1 78.44 84 ARG A CA 1
ATOM 663 C C . ARG A 1 84 ? 36.969 27.859 27.219 1 78.44 84 ARG A C 1
ATOM 665 O O . ARG A 1 84 ? 36.875 26.625 27.312 1 78.44 84 ARG A O 1
ATOM 672 N N . SER A 1 85 ? 35.969 28.609 27.328 1 79.69 85 SER A N 1
ATOM 673 C CA . SER A 1 85 ? 34.656 28.078 27.625 1 79.69 85 SER A CA 1
ATOM 674 C C . SER A 1 85 ? 34.125 27.203 26.484 1 79.69 85 SER A C 1
ATOM 676 O O . SER A 1 85 ? 33.438 26.203 26.719 1 79.69 85 SER A O 1
ATOM 678 N N . ILE A 1 86 ? 34.438 27.562 25.312 1 78.06 86 ILE A N 1
ATOM 679 C CA . ILE A 1 86 ? 34 26.812 24.141 1 78.06 86 ILE A CA 1
ATOM 680 C C . ILE A 1 86 ? 34.688 25.438 24.141 1 78.06 86 ILE A C 1
ATOM 682 O O . ILE A 1 86 ? 34.031 24.422 23.906 1 78.06 86 ILE A O 1
ATOM 686 N N . PHE A 1 87 ? 35.938 25.391 24.516 1 81.06 87 PHE A N 1
ATOM 687 C CA . PHE A 1 87 ? 36.656 24.125 24.5 1 81.06 87 PHE A CA 1
ATOM 688 C C . PHE A 1 87 ? 36.312 23.297 25.734 1 81.06 87 PHE A C 1
ATOM 690 O O . PHE A 1 87 ? 36.312 22.062 25.672 1 81.06 87 PHE A O 1
ATOM 697 N N . ALA A 1 88 ? 36 23.906 26.766 1 76.5 88 ALA A N 1
ATOM 698 C CA . ALA A 1 88 ? 35.562 23.188 27.938 1 76.5 88 ALA A CA 1
ATOM 699 C C . ALA A 1 88 ? 34.25 22.453 27.656 1 76.5 88 ALA A C 1
ATOM 701 O O . ALA A 1 88 ? 34.031 21.328 28.125 1 76.5 88 ALA A O 1
ATOM 702 N N . ARG A 1 89 ? 33.469 23 26.875 1 74.81 89 ARG A N 1
ATOM 703 C CA . ARG A 1 89 ? 32.219 22.375 26.484 1 74.81 89 ARG A CA 1
ATOM 704 C C . ARG A 1 89 ? 32.438 21.234 25.5 1 74.81 89 ARG A C 1
ATOM 706 O O . ARG A 1 89 ? 31.766 20.219 25.562 1 74.81 89 ARG A O 1
ATOM 713 N N . LEU A 1 90 ? 33.312 21.547 24.672 1 73.06 90 LEU A N 1
ATOM 714 C CA . LEU A 1 90 ? 33.656 20.516 23.688 1 73.06 90 LEU A CA 1
ATOM 715 C C . LEU A 1 90 ? 34.312 19.312 24.359 1 73.06 90 LEU A C 1
ATOM 717 O O . LEU A 1 90 ? 34.156 18.172 23.906 1 73.06 90 LEU A O 1
ATOM 721 N N . ALA A 1 91 ? 35.125 19.578 25.359 1 70.5 91 ALA A N 1
ATOM 722 C CA . ALA A 1 91 ? 35.75 18.5 26.125 1 70.5 91 ALA A CA 1
ATOM 723 C C . ALA A 1 91 ? 34.719 17.609 26.797 1 70.5 91 ALA A C 1
ATOM 725 O O . ALA A 1 91 ? 34.969 16.438 27.062 1 70.5 91 ALA A O 1
ATOM 726 N N . GLN A 1 92 ? 33.688 18.125 27.141 1 65.44 92 GLN A N 1
ATOM 727 C CA . GLN A 1 92 ? 32.625 17.359 27.797 1 65.44 92 GLN A CA 1
ATOM 728 C C . GLN A 1 92 ? 31.781 16.625 26.781 1 65.44 92 GLN A C 1
ATOM 730 O O . GLN A 1 92 ? 30.984 15.758 27.141 1 65.44 92 GLN A O 1
ATOM 735 N N . VAL A 1 93 ? 31.812 17.031 25.609 1 55.94 93 VAL A N 1
ATOM 736 C CA . VAL A 1 93 ? 31.047 16.344 24.578 1 55.94 93 VAL A CA 1
ATOM 737 C C . VAL A 1 93 ? 31.781 15.07 24.156 1 55.94 93 VAL A C 1
ATOM 739 O O . VAL A 1 93 ? 32.938 15.125 23.734 1 55.94 93 VAL A O 1
ATOM 742 N N . PRO A 1 94 ? 31.469 13.875 24.609 1 48.34 94 PRO A N 1
ATOM 743 C CA . PRO A 1 94 ? 32.125 12.648 24.188 1 48.34 94 PRO A CA 1
ATOM 744 C C . PRO A 1 94 ? 32.469 12.633 22.703 1 48.34 94 PRO A C 1
ATOM 746 O O . PRO A 1 94 ? 31.766 13.281 21.906 1 48.34 94 PRO A O 1
ATOM 749 N N . PRO A 1 95 ? 33.812 12.43 22.312 1 42.69 95 PRO A N 1
ATOM 750 C CA . PRO A 1 95 ? 34.125 12.336 20.891 1 42.69 95 PRO A CA 1
ATOM 751 C C . PRO A 1 95 ? 33 11.727 20.062 1 42.69 95 PRO A C 1
ATOM 753 O O . PRO A 1 95 ? 32.344 10.789 20.516 1 42.69 95 PRO A O 1
ATOM 756 N N . VAL A 1 96 ? 32.344 12.5 19.344 1 38.03 96 VAL A N 1
ATOM 757 C CA . VAL A 1 96 ? 31.453 11.82 18.391 1 38.03 96 VAL A CA 1
ATOM 758 C C . VAL A 1 96 ? 32.219 10.664 17.734 1 38.03 96 VAL A C 1
ATOM 760 O O . VAL A 1 96 ? 33.156 10.891 16.984 1 38.03 96 VAL A O 1
ATOM 763 N N . THR A 1 97 ? 32.781 9.688 18.391 1 34.59 97 THR A N 1
ATOM 764 C CA . THR A 1 97 ? 33.281 8.5 17.703 1 34.59 97 THR A CA 1
ATOM 765 C C . THR A 1 97 ? 32.5 8.258 16.422 1 34.59 97 THR A C 1
ATOM 767 O O . THR A 1 97 ? 31.25 8.25 16.438 1 34.59 97 THR A O 1
ATOM 770 N N . ALA A 1 98 ? 33.031 8.742 15.352 1 37.19 98 ALA A N 1
ATOM 771 C CA . ALA A 1 98 ? 32.406 8.281 14.117 1 37.19 98 ALA A CA 1
ATOM 772 C C . ALA A 1 98 ? 31.797 6.887 14.305 1 37.19 98 ALA A C 1
ATOM 774 O O . ALA A 1 98 ? 32.469 5.977 14.789 1 37.19 98 ALA A O 1
ATOM 775 N N . PRO A 1 99 ? 30.578 6.719 14.516 1 37.5 99 PRO A N 1
ATOM 776 C CA . PRO A 1 99 ? 30.219 5.309 14.703 1 37.5 99 PRO A CA 1
ATOM 777 C C . PRO A 1 99 ? 31.016 4.375 13.797 1 37.5 99 PRO A C 1
ATOM 779 O O . PRO A 1 99 ? 31.391 4.758 12.688 1 37.5 99 PRO A O 1
ATOM 782 N N . PRO A 1 100 ? 32 3.531 14.258 1 33.94 100 PRO A N 1
ATOM 783 C CA . PRO A 1 100 ? 32.688 2.611 13.344 1 33.94 100 PRO A CA 1
ATOM 784 C C . PRO A 1 100 ? 31.859 2.307 12.094 1 33.94 100 PRO A C 1
ATOM 786 O O . PRO A 1 100 ? 30.625 2.328 12.141 1 33.94 100 PRO A O 1
ATOM 789 N N . ARG A 1 101 ? 32.406 2.594 10.961 1 38.44 101 ARG A N 1
ATOM 790 C CA . ARG A 1 101 ? 31.812 2.086 9.734 1 38.44 101 ARG A CA 1
ATOM 791 C C . ARG A 1 101 ? 31.297 0.664 9.922 1 38.44 101 ARG A C 1
ATOM 793 O O . ARG A 1 101 ? 32.062 -0.299 9.797 1 38.44 101 ARG A O 1
ATOM 800 N N . ARG A 1 102 ? 30.703 0.265 10.984 1 37.38 102 ARG A N 1
ATOM 801 C CA . ARG A 1 102 ? 30.297 -1.104 11.281 1 37.38 102 ARG A CA 1
ATOM 802 C C . ARG A 1 102 ? 29.734 -1.79 10.047 1 37.38 102 ARG A C 1
ATOM 804 O O . ARG A 1 102 ? 28.75 -1.316 9.461 1 37.38 102 ARG A O 1
ATOM 811 N N . SER A 1 103 ? 30.484 -2.424 9.391 1 42.16 103 SER A N 1
ATOM 812 C CA . SER A 1 103 ? 30.109 -3.316 8.297 1 42.16 103 SER A CA 1
ATOM 813 C C . SER A 1 103 ? 28.688 -3.82 8.469 1 42.16 103 SER A C 1
ATOM 815 O O . SER A 1 103 ? 28.031 -4.219 7.496 1 42.16 103 SER A O 1
ATOM 817 N N . TRP A 1 104 ? 28.281 -4.02 9.773 1 42.88 104 TRP A N 1
ATOM 818 C CA . TRP A 1 104 ? 26.984 -4.609 10.039 1 42.88 104 TRP A CA 1
ATOM 819 C C . TRP A 1 104 ? 25.891 -3.545 10.023 1 42.88 104 TRP A C 1
ATOM 821 O O . TRP A 1 104 ? 24.922 -3.627 10.781 1 42.88 104 TRP A O 1
ATOM 831 N N . GLN A 1 105 ? 26.188 -2.537 9.5 1 49 105 GLN A N 1
ATOM 832 C CA . GLN A 1 105 ? 25.312 -1.376 9.398 1 49 105 GLN A CA 1
ATOM 833 C C . GLN A 1 105 ? 23.922 -1.779 8.914 1 49 105 GLN A C 1
ATOM 835 O O . GLN A 1 105 ? 22.922 -1.248 9.391 1 49 105 GLN A O 1
ATOM 840 N N . PHE A 1 106 ? 24.141 -2.74 7.977 1 52.84 106 PHE A N 1
ATOM 841 C CA . PHE A 1 106 ? 22.859 -3.271 7.543 1 52.84 106 PHE A CA 1
ATOM 842 C C . PHE A 1 106 ? 22.141 -3.951 8.695 1 52.84 106 PHE A C 1
ATOM 844 O O . PHE A 1 106 ? 20.922 -3.773 8.867 1 52.84 106 PHE A O 1
ATOM 851 N N . LEU A 1 107 ? 22.953 -4.691 9.492 1 53.88 107 LEU A N 1
ATOM 852 C CA . LEU A 1 107 ? 22.375 -5.359 10.656 1 53.88 107 LEU A CA 1
ATOM 853 C C . LEU A 1 107 ? 21.969 -4.34 11.719 1 53.88 107 LEU A C 1
ATOM 855 O O . LEU A 1 107 ? 20.953 -4.52 12.391 1 53.88 107 LEU A O 1
ATOM 859 N N . ASP A 1 108 ? 22.641 -3.387 11.773 1 53.09 108 ASP A N 1
ATOM 860 C CA . ASP A 1 108 ? 22.312 -2.33 12.727 1 53.09 108 ASP A CA 1
ATOM 861 C C . ASP A 1 108 ? 21.047 -1.584 12.32 1 53.09 108 ASP A C 1
ATOM 863 O O . ASP A 1 108 ? 20.219 -1.25 13.172 1 53.09 108 ASP A O 1
ATOM 867 N N . GLN A 1 109 ? 21.047 -1.421 11.102 1 54.22 109 GLN A N 1
ATOM 868 C CA . GLN A 1 109 ? 19.844 -0.756 10.609 1 54.22 109 GLN A CA 1
ATOM 869 C C . GLN A 1 109 ? 18.625 -1.663 10.727 1 54.22 109 GLN A C 1
ATOM 871 O O . GLN A 1 109 ? 17.547 -1.208 11.102 1 54.22 109 GLN A O 1
ATOM 876 N N . LEU A 1 110 ? 18.969 -2.891 10.391 1 57.47 110 LEU A N 1
ATOM 877 C CA . LEU A 1 110 ? 17.906 -3.867 10.602 1 57.47 110 LEU A CA 1
ATOM 878 C C . LEU A 1 110 ? 17.547 -3.949 12.086 1 57.47 110 LEU A C 1
ATOM 880 O O . LEU A 1 110 ? 16.359 -4.023 12.43 1 57.47 110 LEU A O 1
ATOM 884 N N . GLY A 1 111 ? 18.594 -4.004 12.844 1 53.56 111 GLY A N 1
ATOM 885 C CA . GLY A 1 111 ? 18.375 -4.016 14.281 1 53.56 111 GLY A CA 1
ATOM 886 C C . GLY A 1 111 ? 17.672 -2.77 14.789 1 53.56 111 GLY A C 1
ATOM 887 O O . GLY A 1 111 ? 16.734 -2.857 15.586 1 53.56 111 GLY A O 1
ATOM 888 N N . ALA A 1 112 ? 18.109 -1.684 14.359 1 53.16 112 ALA A N 1
ATOM 889 C CA . ALA A 1 112 ? 17.5 -0.418 14.75 1 53.16 112 ALA A CA 1
ATOM 890 C C . ALA A 1 112 ? 16.047 -0.336 14.266 1 53.16 112 ALA A C 1
ATOM 892 O O . ALA A 1 112 ? 15.172 0.108 15.008 1 53.16 112 ALA A O 1
ATOM 893 N N . PHE A 1 113 ? 15.953 -0.86 13.156 1 55.84 113 PHE A N 1
ATOM 894 C CA . PHE A 1 113 ? 14.602 -0.934 12.609 1 55.84 113 PHE A CA 1
ATOM 895 C C . PHE A 1 113 ? 13.734 -1.868 13.438 1 55.84 113 PHE A C 1
ATOM 897 O O . PHE A 1 113 ? 12.594 -1.532 13.773 1 55.84 113 PHE A O 1
ATOM 904 N N . LEU A 1 114 ? 14.383 -2.936 13.75 1 54.84 114 LEU A N 1
ATOM 905 C CA . LEU A 1 114 ? 13.656 -3.904 14.57 1 54.84 114 LEU A CA 1
ATOM 906 C C . LEU A 1 114 ? 13.367 -3.336 15.953 1 54.84 114 LEU A C 1
ATOM 908 O O . LEU A 1 114 ? 12.281 -3.555 16.5 1 54.84 114 LEU A O 1
ATOM 912 N N . ILE A 1 115 ? 14.258 -2.576 16.422 1 51.78 115 ILE A N 1
ATOM 913 C CA . ILE A 1 115 ? 14.086 -1.977 17.734 1 51.78 115 ILE A CA 1
ATOM 914 C C . ILE A 1 115 ? 13.062 -0.851 17.672 1 51.78 115 ILE A C 1
ATOM 916 O O . ILE A 1 115 ? 12.172 -0.757 18.516 1 51.78 115 ILE A O 1
ATOM 920 N N . GLU A 1 116 ? 13.234 0.021 16.734 1 54.81 116 GLU A N 1
ATOM 921 C CA . GLU A 1 116 ? 12.258 1.095 16.578 1 54.81 116 GLU A CA 1
ATOM 922 C C . GLU A 1 116 ? 10.859 0.538 16.297 1 54.81 116 GLU A C 1
ATOM 924 O O . GLU A 1 116 ? 9.875 1.004 16.859 1 54.81 116 GLU A O 1
ATOM 929 N N . THR A 1 117 ? 11 -0.448 15.461 1 58.25 117 THR A N 1
ATOM 930 C CA . THR A 1 117 ? 9.734 -1.125 15.195 1 58.25 117 THR A CA 1
ATOM 931 C C . THR A 1 117 ? 9.25 -1.865 16.438 1 58.25 117 THR A C 1
ATOM 933 O O . THR A 1 117 ? 8.047 -1.921 16.703 1 58.25 117 THR A O 1
ATOM 936 N N . GLY A 1 118 ? 10.266 -2.318 17.172 1 57.66 118 GLY A N 1
ATOM 937 C CA . GLY A 1 118 ? 9.922 -2.955 18.438 1 57.66 118 GLY A CA 1
ATOM 938 C C . GLY A 1 118 ? 9.273 -2.006 19.438 1 57.66 118 GLY A C 1
ATOM 939 O O . GLY A 1 118 ? 8.297 -2.361 20.094 1 57.66 118 GLY A O 1
ATOM 940 N N . HIS A 1 119 ? 9.836 -0.822 19.578 1 58.97 119 HIS A N 1
ATOM 941 C CA . HIS A 1 119 ? 9.219 0.186 20.422 1 58.97 119 HIS A CA 1
ATOM 942 C C . HIS A 1 119 ? 7.82 0.54 19.938 1 58.97 119 HIS A C 1
ATOM 944 O O . HIS A 1 119 ? 6.891 0.652 20.734 1 58.97 119 HIS A O 1
ATOM 950 N N . ASP A 1 120 ? 7.785 0.67 18.688 1 65.94 120 ASP A N 1
ATOM 951 C CA . ASP A 1 120 ? 6.473 0.94 18.109 1 65.94 120 ASP A CA 1
ATOM 952 C C . ASP A 1 120 ? 5.527 -0.239 18.328 1 65.94 120 ASP A C 1
ATOM 954 O O . ASP A 1 120 ? 4.344 -0.048 18.625 1 65.94 120 ASP A O 1
ATOM 958 N N . LEU A 1 121 ? 6.137 -1.376 18.406 1 69.38 121 LEU A N 1
ATOM 959 C CA . LEU A 1 121 ? 5.32 -2.568 18.609 1 69.38 121 LEU A CA 1
ATOM 960 C C . LEU A 1 121 ? 4.816 -2.646 20.047 1 69.38 121 LEU A C 1
ATOM 962 O O . LEU A 1 121 ? 3.682 -3.064 20.281 1 69.38 121 LEU A O 1
ATOM 966 N N . TRP A 1 122 ? 5.68 -2.217 20.969 1 67.56 122 TRP A N 1
ATOM 967 C CA . TRP A 1 122 ? 5.262 -2.195 22.375 1 67.56 122 TRP A CA 1
ATOM 968 C C . TRP A 1 122 ? 4.121 -1.206 22.578 1 67.56 122 TRP A C 1
ATOM 970 O O . TRP A 1 122 ? 3.164 -1.495 23.297 1 67.56 122 TRP A O 1
ATOM 980 N N . GLY A 1 123 ? 4.316 -0.026 21.969 1 68.12 123 GLY A N 1
ATOM 981 C CA . GLY A 1 123 ? 3.229 0.938 22.031 1 68.12 123 GLY A CA 1
ATOM 982 C C . GLY A 1 123 ? 1.94 0.42 21.406 1 68.12 123 GLY A C 1
ATOM 983 O O . GLY A 1 123 ? 0.857 0.625 21.953 1 68.12 123 GLY A O 1
ATOM 984 N N . LEU A 1 124 ? 2.145 -0.261 20.391 1 73.25 124 LEU A N 1
ATOM 985 C CA . LEU A 1 124 ? 0.992 -0.854 19.719 1 73.25 124 LEU A CA 1
ATOM 986 C C . LEU A 1 124 ? 0.346 -1.923 20.594 1 73.25 124 LEU A C 1
ATOM 988 O O . LEU A 1 124 ? -0.881 -2.021 20.656 1 73.25 124 LEU A O 1
ATOM 992 N N . PHE A 1 125 ? 1.203 -2.592 21.25 1 74.38 125 PHE A N 1
ATOM 993 C CA . PHE A 1 125 ? 0.709 -3.639 22.141 1 74.38 125 PHE A CA 1
ATOM 994 C C . PHE A 1 125 ? -0.098 -3.043 23.281 1 74.38 125 PHE A C 1
ATOM 996 O O . PHE A 1 125 ? -1.149 -3.572 23.656 1 74.38 125 PHE A O 1
ATOM 1003 N N . LEU A 1 126 ? 0.387 -1.949 23.828 1 68.69 126 LEU A N 1
ATOM 1004 C CA . LEU A 1 126 ? -0.316 -1.29 24.922 1 68.69 126 LEU A CA 1
ATOM 1005 C C . LEU A 1 126 ? -1.653 -0.729 24.453 1 68.69 126 LEU A C 1
ATOM 1007 O O . LEU A 1 126 ? -2.656 -0.824 25.172 1 68.69 126 LEU A O 1
ATOM 1011 N N . LEU A 1 127 ? -1.562 -0.219 23.344 1 75.56 127 LEU A N 1
ATOM 1012 C CA . LEU A 1 127 ? -2.797 0.338 22.797 1 75.56 127 LEU A CA 1
ATOM 1013 C C . LEU A 1 127 ? -3.812 -0.764 22.516 1 75.56 127 LEU A C 1
ATOM 1015 O O . LEU A 1 127 ? -5.016 -0.559 22.688 1 75.56 127 LEU A O 1
ATOM 1019 N N . MET A 1 128 ? -3.268 -1.859 22.125 1 79.94 128 MET A N 1
ATOM 1020 C CA . MET A 1 128 ? -4.148 -3.002 21.891 1 79.94 128 MET A CA 1
ATOM 1021 C C . MET A 1 128 ? -4.855 -3.406 23.188 1 79.94 128 MET A C 1
ATOM 1023 O O . MET A 1 128 ? -6.051 -3.709 23.172 1 79.94 128 MET A O 1
ATOM 1027 N N . GLY A 1 129 ? -4.09 -3.43 24.266 1 73.88 129 GLY A N 1
ATOM 1028 C CA . GLY A 1 129 ? -4.688 -3.705 25.562 1 73.88 129 GLY A CA 1
ATOM 1029 C C . GLY A 1 129 ? -5.773 -2.715 25.953 1 73.88 129 GLY A C 1
ATOM 1030 O O . GLY A 1 129 ? -6.844 -3.107 26.406 1 73.88 129 GLY A O 1
ATOM 1031 N N . ALA A 1 130 ? -5.477 -1.502 25.641 1 74.19 130 ALA A N 1
ATOM 1032 C CA . ALA A 1 130 ? -6.449 -0.457 25.953 1 74.19 130 ALA A CA 1
ATOM 1033 C C . ALA A 1 130 ? -7.707 -0.607 25.109 1 74.19 130 ALA A C 1
ATOM 1035 O O . ALA A 1 130 ? -8.82 -0.405 25.594 1 74.19 130 ALA A O 1
ATOM 1036 N N . LEU A 1 131 ? -7.484 -0.981 23.891 1 81.88 131 LEU A N 1
ATOM 1037 C CA . LEU A 1 131 ? -8.609 -1.168 22.984 1 81.88 131 LEU A CA 1
ATOM 1038 C C . LEU A 1 131 ? -9.477 -2.34 23.422 1 81.88 131 LEU A C 1
ATOM 1040 O O . LEU A 1 131 ? -10.703 -2.262 23.375 1 81.88 131 LEU A O 1
ATOM 1044 N N . LEU A 1 132 ? -8.797 -3.371 23.844 1 80.44 132 LEU A N 1
ATOM 1045 C CA . LEU A 1 132 ? -9.516 -4.551 24.297 1 80.44 132 LEU A CA 1
ATOM 1046 C C . LEU A 1 132 ? -10.305 -4.25 25.578 1 80.44 132 LEU A C 1
ATOM 1048 O O . LEU A 1 132 ? -11.438 -4.715 25.734 1 80.44 132 LEU A O 1
ATOM 1052 N N . LEU A 1 133 ? -9.742 -3.514 26.438 1 75.94 133 LEU A N 1
ATOM 1053 C CA . LEU A 1 133 ? -10.414 -3.131 27.688 1 75.94 133 LEU A CA 1
ATOM 1054 C C . LEU A 1 133 ? -11.625 -2.252 27.391 1 75.94 133 LEU A C 1
ATOM 1056 O O . LEU A 1 133 ? -12.695 -2.443 27.984 1 75.94 133 LEU A O 1
ATOM 1060 N N . GLU A 1 134 ? -11.414 -1.347 26.516 1 76.88 134 GLU A N 1
ATOM 1061 C CA . GLU A 1 134 ? -12.508 -0.443 26.188 1 76.88 134 GLU A CA 1
ATOM 1062 C C . GLU A 1 134 ? -13.625 -1.178 25.438 1 76.88 134 GLU A C 1
ATOM 1064 O O . GLU A 1 134 ? -14.797 -0.86 25.609 1 76.88 134 GLU A O 1
ATOM 1069 N N . PHE A 1 135 ? -13.211 -2.047 24.625 1 79.88 135 PHE A N 1
ATOM 1070 C CA . PHE A 1 135 ? -14.195 -2.881 23.938 1 79.88 135 PHE A CA 1
ATOM 1071 C C . PHE A 1 135 ? -15.008 -3.695 24.938 1 79.88 135 PHE A C 1
ATOM 1073 O O . PHE A 1 135 ? -16.219 -3.818 24.797 1 79.88 135 PHE A O 1
ATOM 1080 N N . GLY A 1 136 ? -14.32 -4.312 25.859 1 79.06 136 GLY A N 1
ATOM 1081 C CA . GLY A 1 136 ? -14.992 -5.055 26.922 1 79.06 136 GLY A CA 1
ATOM 1082 C C . GLY A 1 136 ? -15.938 -4.195 27.734 1 79.06 136 GLY A C 1
ATOM 1083 O O . GLY A 1 136 ? -17.047 -4.625 28.062 1 79.06 136 GLY A O 1
ATOM 1084 N N . ARG A 1 137 ? -15.531 -3.012 28 1 76 137 ARG A N 1
ATOM 1085 C CA . ARG A 1 137 ? -16.375 -2.08 28.734 1 76 137 ARG A CA 1
ATOM 1086 C C . ARG A 1 137 ? -17.594 -1.667 27.906 1 76 137 ARG A C 1
ATOM 1088 O O . ARG A 1 137 ? -18.688 -1.504 28.438 1 76 137 ARG A O 1
ATOM 1095 N N . GLY A 1 138 ? -17.297 -1.467 26.672 1 74.62 138 GLY A N 1
ATOM 1096 C CA . GLY A 1 138 ? -18.391 -1.128 25.766 1 74.62 138 GLY A CA 1
ATOM 1097 C C . GLY A 1 138 ? -19.422 -2.227 25.641 1 74.62 138 GLY A C 1
ATOM 1098 O O . GLY A 1 138 ? -20.625 -1.95 25.516 1 74.62 138 GLY A O 1
ATOM 1099 N N . LEU A 1 139 ? -18.938 -3.463 25.672 1 75.94 139 LEU A N 1
ATOM 1100 C CA . LEU A 1 139 ? -19.859 -4.59 25.609 1 75.94 139 LEU A CA 1
ATOM 1101 C C . LEU A 1 139 ? -20.734 -4.652 26.859 1 75.94 139 LEU A C 1
ATOM 1103 O O . LEU A 1 139 ? -21.875 -5.109 26.797 1 75.94 139 LEU A O 1
ATOM 1107 N N . ARG A 1 140 ? -20.25 -4.125 27.891 1 75.12 140 ARG A N 1
ATOM 1108 C CA . ARG A 1 140 ? -21 -4.148 29.156 1 75.12 140 ARG A CA 1
ATOM 1109 C C . ARG A 1 140 ? -21.969 -2.975 29.234 1 75.12 140 ARG A C 1
ATOM 1111 O O . ARG A 1 140 ? -22.984 -3.053 29.922 1 75.12 140 ARG A O 1
ATOM 1118 N N . HIS A 1 141 ? -21.609 -1.871 28.609 1 74.69 141 HIS A N 1
ATOM 1119 C CA . HIS A 1 141 ? -22.469 -0.694 28.609 1 74.69 141 HIS A CA 1
ATOM 1120 C C . HIS A 1 141 ? -22.75 -0.212 27.188 1 74.69 141 HIS A C 1
ATOM 1122 O O . HIS A 1 141 ? -22.141 0.764 26.734 1 74.69 141 HIS A O 1
ATOM 1128 N N . PRO A 1 142 ? -23.641 -0.849 26.5 1 69.31 142 PRO A N 1
ATOM 1129 C CA . PRO A 1 142 ? -23.875 -0.56 25.078 1 69.31 142 PRO A CA 1
ATOM 1130 C C . PRO A 1 142 ? -24.453 0.834 24.844 1 69.31 142 PRO A C 1
ATOM 1132 O O . PRO A 1 142 ? -24.344 1.374 23.75 1 69.31 142 PRO A O 1
ATOM 1135 N N . ARG A 1 143 ? -25.016 1.389 25.812 1 64.25 143 ARG A N 1
ATOM 1136 C CA . ARG A 1 143 ? -25.641 2.695 25.641 1 64.25 143 ARG A CA 1
ATOM 1137 C C . ARG A 1 143 ? -24.594 3.785 25.453 1 64.25 143 ARG A C 1
ATOM 1139 O O . ARG A 1 143 ? -24.859 4.82 24.844 1 64.25 143 ARG A O 1
ATOM 1146 N N . SER A 1 144 ? -23.469 3.553 25.828 1 66.69 144 SER A N 1
ATOM 1147 C CA . SER A 1 144 ? -22.422 4.559 25.734 1 66.69 144 SER A CA 1
ATOM 1148 C C . SER A 1 144 ? -21.516 4.316 24.531 1 66.69 144 SER A C 1
ATOM 1150 O O . SER A 1 144 ? -20.547 5.035 24.328 1 66.69 144 SER A O 1
ATOM 1152 N N . PHE A 1 145 ? -21.969 3.377 23.672 1 72.44 145 PHE A N 1
ATOM 1153 C CA . PHE A 1 145 ? -21.156 3.031 22.516 1 72.44 145 PHE A CA 1
ATOM 1154 C C . PHE A 1 145 ? -21.359 4.039 21.391 1 72.44 145 PHE A C 1
ATOM 1156 O O . PHE A 1 145 ? -22.484 4.52 21.188 1 72.44 145 PHE A O 1
ATOM 1163 N N . PRO A 1 146 ? -20.281 4.551 20.875 1 78.44 146 PRO A N 1
ATOM 1164 C CA . PRO A 1 146 ? -20.391 5.543 19.812 1 78.44 146 PRO A CA 1
ATOM 1165 C C . PRO A 1 146 ? -20.875 4.941 18.5 1 78.44 146 PRO A C 1
ATOM 1167 O O . PRO A 1 146 ? -20.141 4.938 17.5 1 78.44 146 PRO A O 1
ATOM 1170 N N . TRP A 1 147 ? -22.203 4.598 18.391 1 80.44 147 TRP A N 1
ATOM 1171 C CA . TRP A 1 147 ? -22.812 3.939 17.25 1 80.44 147 TRP A CA 1
ATOM 1172 C C . TRP A 1 147 ? -22.844 4.871 16.047 1 80.44 147 TRP A C 1
ATOM 1174 O O . TRP A 1 147 ? -22.75 4.418 14.898 1 80.44 147 TRP A O 1
ATOM 1184 N N . ARG A 1 148 ? -22.953 6.094 16.328 1 79.81 148 ARG A N 1
ATOM 1185 C CA . ARG A 1 148 ? -23.016 7.066 15.242 1 79.81 148 ARG A CA 1
ATOM 1186 C C . ARG A 1 148 ? -21.688 7.152 14.5 1 79.81 148 ARG A C 1
ATOM 1188 O O . ARG A 1 148 ? -21.656 7.211 13.273 1 79.81 148 ARG A O 1
ATOM 1195 N N . GLU A 1 149 ? -20.703 7.098 15.281 1 82.31 149 GLU A N 1
ATOM 1196 C CA . GLU A 1 149 ? -19.375 7.168 14.68 1 82.31 149 GLU A CA 1
ATOM 1197 C C . GLU A 1 149 ? -19.047 5.895 13.898 1 82.31 149 GLU A C 1
ATOM 1199 O O . GLU A 1 149 ? -18.422 5.949 12.844 1 82.31 149 GLU A O 1
ATOM 1204 N N . ILE A 1 150 ? -19.516 4.824 14.398 1 87.12 150 ILE A N 1
ATOM 1205 C CA . ILE A 1 150 ? -19.297 3.543 13.734 1 87.12 150 ILE A CA 1
ATOM 1206 C C . ILE A 1 150 ? -20.047 3.52 12.398 1 87.12 150 ILE A C 1
ATOM 1208 O O . ILE A 1 150 ? -19.469 3.176 11.367 1 87.12 150 ILE A O 1
ATOM 1212 N N . SER A 1 151 ? -21.25 3.916 12.43 1 86.81 151 SER A N 1
ATOM 1213 C CA . SER A 1 151 ? -22.062 3.918 11.211 1 86.81 151 SER A CA 1
ATOM 1214 C C . SER A 1 151 ? -21.5 4.902 10.18 1 86.81 151 SER A C 1
ATOM 1216 O O . SER A 1 151 ? -21.5 4.617 8.984 1 86.81 151 SER A O 1
ATOM 1218 N N . ALA A 1 152 ? -21.062 6.008 10.648 1 83.69 152 ALA A N 1
ATOM 1219 C CA . ALA A 1 152 ? -20.484 7.008 9.75 1 83.69 152 ALA A CA 1
ATOM 1220 C C . ALA A 1 152 ? -19.219 6.48 9.07 1 83.69 152 ALA A C 1
ATOM 1222 O O . ALA A 1 152 ? -19.016 6.703 7.879 1 83.69 152 ALA A O 1
ATOM 1223 N N . THR A 1 153 ? -18.484 5.793 9.812 1 83.31 153 THR A N 1
ATOM 1224 C CA . THR A 1 153 ? -17.25 5.234 9.281 1 83.31 153 THR A CA 1
ATOM 1225 C C . THR A 1 153 ? -17.547 4.16 8.234 1 83.31 153 THR A C 1
ATOM 1227 O O . THR A 1 153 ? -16.891 4.09 7.203 1 83.31 153 THR A O 1
ATOM 1230 N N . ILE A 1 154 ? -18.516 3.426 8.492 1 86 154 ILE A N 1
ATOM 1231 C CA . ILE A 1 154 ? -18.906 2.352 7.586 1 86 154 ILE A CA 1
ATOM 1232 C C . ILE A 1 154 ? -19.422 2.945 6.277 1 86 154 ILE A C 1
ATOM 1234 O O . ILE A 1 154 ? -19.031 2.508 5.191 1 86 154 ILE A O 1
ATOM 1238 N N . VAL A 1 155 ? -20.125 3.977 6.406 1 80.06 155 VAL A N 1
ATOM 1239 C CA . VAL A 1 155 ? -20.797 4.582 5.254 1 80.06 155 VAL A CA 1
ATOM 1240 C C . VAL A 1 155 ? -19.766 5.332 4.406 1 80.06 155 VAL A C 1
ATOM 1242 O O . VAL A 1 155 ? -19.875 5.371 3.178 1 80.06 155 VAL A O 1
ATOM 1245 N N . HIS A 1 156 ? -18.781 5.801 5.031 1 81.25 156 HIS A N 1
ATOM 1246 C CA . HIS A 1 156 ? -17.781 6.566 4.301 1 81.25 156 HIS A CA 1
ATOM 1247 C C . HIS A 1 156 ? -16.703 5.652 3.725 1 81.25 156 HIS A C 1
ATOM 1249 O O . HIS A 1 156 ? -16.234 5.871 2.609 1 81.25 156 HIS A O 1
ATOM 1255 N N . THR A 1 157 ? -16.391 4.652 4.375 1 83.06 157 THR A N 1
ATOM 1256 C CA . THR A 1 157 ? -15.289 3.797 3.977 1 83.06 157 THR A CA 1
ATOM 1257 C C . THR A 1 157 ? -15.734 2.783 2.93 1 83.06 157 THR A C 1
ATOM 1259 O O . THR A 1 157 ? -15.031 2.547 1.945 1 83.06 157 THR A O 1
ATOM 1262 N N . GLY A 1 158 ? -16.844 2.186 3.125 1 84.31 158 GLY A N 1
ATOM 1263 C CA . GLY A 1 158 ? -17.312 1.107 2.266 1 84.31 158 GLY A CA 1
ATOM 1264 C C . GLY A 1 158 ? -17.516 1.538 0.827 1 84.31 158 GLY A C 1
ATOM 1265 O O . GLY A 1 158 ? -16.781 1.108 -0.066 1 84.31 158 GLY A O 1
ATOM 1266 N N . PRO A 1 159 ? -18.375 2.461 0.598 1 80.38 159 PRO A N 1
ATOM 1267 C CA . PRO A 1 159 ? -18.688 2.855 -0.775 1 80.38 159 PRO A CA 1
ATOM 1268 C C . PRO A 1 159 ? -17.531 3.553 -1.477 1 80.38 159 PRO A C 1
ATOM 1270 O O . PRO A 1 159 ? -17.344 3.391 -2.686 1 80.38 159 PRO A O 1
ATOM 1273 N N . ASN A 1 160 ? -16.766 4.242 -0.735 1 81.31 160 ASN A N 1
ATOM 1274 C CA . ASN A 1 160 ? -15.672 5.004 -1.329 1 81.31 160 ASN A CA 1
ATOM 1275 C C . ASN A 1 160 ? -14.531 4.094 -1.784 1 81.31 160 ASN A C 1
ATOM 1277 O O . ASN A 1 160 ? -13.734 4.477 -2.641 1 81.31 160 ASN A O 1
ATOM 1281 N N . SER A 1 161 ? -14.484 2.924 -1.238 1 87.62 161 SER A N 1
ATOM 1282 C CA . SER A 1 161 ? -13.398 2.008 -1.578 1 87.62 161 SER A CA 1
ATOM 1283 C C . SER A 1 161 ? -13.805 1.063 -2.705 1 87.62 161 SER A C 1
ATOM 1285 O O . SER A 1 161 ? -12.953 0.427 -3.326 1 87.62 161 SER A O 1
ATOM 1287 N N . LEU A 1 162 ? -15.047 1.002 -3.055 1 89.81 162 LEU A N 1
ATOM 1288 C CA . LEU A 1 162 ? -15.57 -0.02 -3.953 1 89.81 162 LEU A CA 1
ATOM 1289 C C . LEU A 1 162 ? -15.039 0.17 -5.367 1 89.81 162 LEU A C 1
ATOM 1291 O O . LEU A 1 162 ? -14.641 -0.798 -6.02 1 89.81 162 LEU A O 1
ATOM 1295 N N . PRO A 1 163 ? -15.023 1.375 -5.879 1 85.25 163 PRO A N 1
ATOM 1296 C CA . PRO A 1 163 ? -14.547 1.532 -7.258 1 85.25 163 PRO A CA 1
ATOM 1297 C C . PRO A 1 163 ? -13.102 1.06 -7.438 1 85.25 163 PRO A C 1
ATOM 1299 O O . PRO A 1 163 ? -12.805 0.333 -8.391 1 85.25 163 PRO A O 1
ATOM 1302 N N . ILE A 1 164 ? -12.18 1.453 -6.551 1 85.62 164 ILE A N 1
ATOM 1303 C CA . ILE A 1 164 ? -10.773 1.075 -6.652 1 85.62 164 ILE A CA 1
ATOM 1304 C C . ILE A 1 164 ? -10.633 -0.434 -6.469 1 85.62 164 ILE A C 1
ATOM 1306 O O . ILE A 1 164 ? -9.883 -1.084 -7.199 1 85.62 164 ILE A O 1
ATOM 1310 N N . LEU A 1 165 ? -11.406 -0.984 -5.547 1 92.44 165 LEU A N 1
ATOM 1311 C CA . LEU A 1 165 ? -11.344 -2.416 -5.281 1 92.44 165 LEU A CA 1
ATOM 1312 C C . LEU A 1 165 ? -11.898 -3.215 -6.453 1 92.44 165 LEU A C 1
ATOM 1314 O O . LEU A 1 165 ? -11.422 -4.316 -6.742 1 92.44 165 LEU A O 1
ATOM 1318 N N . THR A 1 166 ? -12.922 -2.623 -7.102 1 93.31 166 THR A N 1
ATOM 1319 C CA . THR A 1 166 ? -13.484 -3.287 -8.266 1 93.31 166 THR A CA 1
ATOM 1320 C C . THR A 1 166 ? -12.469 -3.352 -9.406 1 93.31 166 THR A C 1
ATOM 1322 O O . THR A 1 166 ? -12.281 -4.402 -10.016 1 93.31 166 THR A O 1
ATOM 1325 N N . LEU A 1 167 ? -11.852 -2.283 -9.586 1 88.69 167 LEU A N 1
ATOM 1326 C CA . LEU A 1 167 ? -10.883 -2.201 -10.68 1 88.69 167 LEU A CA 1
ATOM 1327 C C . LEU A 1 167 ? -9.68 -3.1 -10.406 1 88.69 167 LEU A C 1
ATOM 1329 O O . LEU A 1 167 ? -9.297 -3.9 -11.258 1 88.69 167 LEU A O 1
ATOM 1333 N N . ILE A 1 168 ? -9.117 -3.004 -9.273 1 89.31 168 ILE A N 1
ATOM 1334 C CA . ILE A 1 168 ? -7.91 -3.742 -8.922 1 89.31 168 ILE A CA 1
ATOM 1335 C C . ILE A 1 168 ? -8.234 -5.227 -8.766 1 89.31 168 ILE A C 1
ATOM 1337 O O . ILE A 1 168 ? -7.48 -6.086 -9.219 1 89.31 168 ILE A O 1
ATOM 1341 N N . GLY A 1 169 ? -9.375 -5.465 -8.07 1 92.88 169 GLY A N 1
ATOM 1342 C CA . GLY A 1 169 ? -9.797 -6.848 -7.922 1 92.88 169 GLY A CA 1
ATOM 1343 C C . GLY A 1 169 ? -10 -7.559 -9.242 1 92.88 169 GLY A C 1
ATOM 1344 O O . GLY A 1 169 ? -9.555 -8.695 -9.422 1 92.88 169 GLY A O 1
ATOM 1345 N N . PHE A 1 170 ? -10.648 -6.875 -10.188 1 93.69 170 PHE A N 1
ATOM 1346 C CA . PHE A 1 170 ? -10.898 -7.43 -11.516 1 93.69 170 PHE A CA 1
ATOM 1347 C C . PHE A 1 170 ? -9.586 -7.695 -12.242 1 93.69 170 PHE A C 1
ATOM 1349 O O . PHE A 1 170 ? -9.383 -8.773 -12.805 1 93.69 170 PHE A O 1
ATOM 1356 N N . LEU A 1 171 ? -8.727 -6.77 -12.195 1 88.88 171 LEU A N 1
ATOM 1357 C CA . LEU A 1 171 ? -7.469 -6.875 -12.93 1 88.88 171 LEU A CA 1
ATOM 1358 C C . LEU A 1 171 ? -6.59 -7.973 -12.344 1 88.88 171 LEU A C 1
ATOM 1360 O O . LEU A 1 171 ? -5.918 -8.695 -13.078 1 88.88 171 LEU A O 1
ATOM 1364 N N . ILE A 1 172 ? -6.516 -8.062 -11.047 1 88 172 ILE A N 1
ATOM 1365 C CA . ILE A 1 172 ? -5.707 -9.086 -10.398 1 88 172 ILE A CA 1
ATOM 1366 C C . ILE A 1 172 ? -6.242 -10.469 -10.766 1 88 172 ILE A C 1
ATOM 1368 O O . ILE A 1 172 ? -5.465 -11.406 -10.992 1 88 172 ILE A O 1
ATOM 1372 N N . GLY A 1 173 ? -7.598 -10.633 -10.773 1 90.56 173 GLY A N 1
ATOM 1373 C CA . GLY A 1 173 ? -8.18 -11.883 -11.219 1 90.56 173 GLY A CA 1
ATOM 1374 C C . GLY A 1 173 ? -7.801 -12.25 -12.641 1 90.56 173 GLY A C 1
ATOM 1375 O O . GLY A 1 173 ? -7.465 -13.398 -12.922 1 90.56 173 GLY A O 1
ATOM 1376 N N . VAL A 1 174 ? -7.84 -11.273 -13.484 1 89.31 174 VAL A N 1
ATOM 1377 C CA . VAL A 1 174 ? -7.48 -11.453 -14.891 1 89.31 174 VAL A CA 1
ATOM 1378 C C . VAL A 1 174 ? -6.02 -11.875 -15 1 89.31 174 VAL A C 1
ATOM 1380 O O . VAL A 1 174 ? -5.691 -12.812 -15.727 1 89.31 174 VAL A O 1
ATOM 1383 N N . VAL A 1 175 ? -5.199 -11.242 -14.242 1 83.81 175 VAL A N 1
ATOM 1384 C CA . VAL A 1 175 ? -3.762 -11.484 -14.328 1 83.81 175 VAL A CA 1
ATOM 1385 C C . VAL A 1 175 ? -3.436 -12.875 -13.797 1 83.81 175 VAL A C 1
ATOM 1387 O O . VAL A 1 175 ? -2.662 -13.617 -14.406 1 83.81 175 VAL A O 1
ATOM 1390 N N . ILE A 1 176 ? -3.957 -13.211 -12.656 1 83 176 ILE A N 1
ATOM 1391 C CA . ILE A 1 176 ? -3.699 -14.516 -12.047 1 83 176 ILE A CA 1
ATOM 1392 C C . ILE A 1 176 ? -4.137 -15.625 -13 1 83 176 ILE A C 1
ATOM 1394 O O . ILE A 1 176 ? -3.412 -16.609 -13.188 1 83 176 ILE A O 1
ATOM 1398 N N . SER A 1 177 ? -5.305 -15.477 -13.562 1 87 177 SER A N 1
ATOM 1399 C CA . SER A 1 177 ? -5.836 -16.5 -14.469 1 87 177 SER A CA 1
ATOM 1400 C C . SER A 1 177 ? -5.031 -16.562 -15.766 1 87 177 SER A C 1
ATOM 1402 O O . SER A 1 177 ? -4.77 -17.641 -16.281 1 87 177 SER A O 1
ATOM 1404 N N . PHE A 1 178 ? -4.656 -15.484 -16.266 1 83.19 178 PHE A N 1
ATOM 1405 C CA . PHE A 1 178 ? -3.891 -15.445 -17.5 1 83.19 178 PHE A CA 1
ATOM 1406 C C . PHE A 1 178 ? -2.533 -16.109 -17.312 1 83.19 178 PHE A C 1
ATOM 1408 O O . PHE A 1 178 ? -2.111 -16.922 -18.156 1 83.19 178 PHE A O 1
ATOM 1415 N N . GLN A 1 179 ? -1.901 -15.75 -16.25 1 74.5 179 GLN A N 1
ATOM 1416 C CA . GLN A 1 179 ? -0.591 -16.328 -15.969 1 74.5 179 GLN A CA 1
ATOM 1417 C C . GLN A 1 179 ? -0.689 -17.828 -15.727 1 74.5 179 GLN A C 1
ATOM 1419 O O . GLN A 1 179 ? 0.197 -18.578 -16.125 1 74.5 179 GLN A O 1
ATOM 1424 N N . SER A 1 180 ? -1.694 -18.25 -15.062 1 76.06 180 SER A N 1
ATOM 1425 C CA . SER A 1 180 ? -1.87 -19.656 -14.75 1 76.06 180 SER A CA 1
ATOM 1426 C C . SER A 1 180 ? -2.33 -20.453 -15.977 1 76.06 180 SER A C 1
ATOM 1428 O O . SER A 1 180 ? -1.951 -21.609 -16.156 1 76.06 180 SER A O 1
ATOM 1430 N N . ALA A 1 181 ? -3.119 -19.797 -16.797 1 81.5 181 ALA A N 1
ATOM 1431 C CA . ALA A 1 181 ? -3.662 -20.469 -17.984 1 81.5 181 ALA A CA 1
ATOM 1432 C C . ALA A 1 181 ? -2.549 -20.859 -18.938 1 81.5 181 ALA A C 1
ATOM 1434 O O . ALA A 1 181 ? -2.58 -21.953 -19.516 1 81.5 181 ALA A O 1
ATOM 1435 N N . SER A 1 182 ? -1.644 -19.953 -19.156 1 73.75 182 SER A N 1
ATOM 1436 C CA . SER A 1 182 ? -0.53 -20.234 -20.062 1 73.75 182 SER A CA 1
ATOM 1437 C C . SER A 1 182 ? 0.284 -21.438 -19.578 1 73.75 182 SER A C 1
ATOM 1439 O O . SER A 1 182 ? 0.685 -22.281 -20.375 1 73.75 182 SER A O 1
ATOM 1441 N N . THR A 1 183 ? 0.434 -21.453 -18.297 1 68.06 183 THR A N 1
ATOM 1442 C CA . THR A 1 183 ? 1.199 -22.547 -17.719 1 68.06 183 THR A CA 1
ATOM 1443 C C . THR A 1 183 ? 0.389 -23.844 -17.75 1 68.06 183 THR A C 1
ATOM 1445 O O . THR A 1 183 ? 0.918 -24.906 -18.062 1 68.06 183 THR A O 1
ATOM 1448 N N . LEU A 1 184 ? -0.834 -23.844 -17.484 1 73.88 184 LEU A N 1
ATOM 1449 C CA . LEU A 1 184 ? -1.696 -25.016 -17.391 1 73.88 184 LEU A CA 1
ATOM 1450 C C . LEU A 1 184 ? -1.96 -25.609 -18.766 1 73.88 184 LEU A C 1
ATOM 1452 O O . LEU A 1 184 ? -2.045 -26.828 -18.922 1 73.88 184 LEU A O 1
ATOM 1456 N N . ALA A 1 185 ? -2.041 -24.75 -19.719 1 78.25 185 ALA A N 1
ATOM 1457 C CA . ALA A 1 185 ? -2.266 -25.219 -21.078 1 78.25 185 ALA A CA 1
ATOM 1458 C C . ALA A 1 185 ? -1.098 -26.062 -21.578 1 78.25 185 ALA A C 1
ATOM 1460 O O . ALA A 1 185 ? -1.295 -27.031 -22.312 1 78.25 185 ALA A O 1
ATOM 1461 N N . GLN A 1 186 ? -0.012 -25.672 -21.203 1 72.5 186 GLN A N 1
ATOM 1462 C CA . GLN A 1 186 ? 1.177 -26.422 -21.609 1 72.5 186 GLN A CA 1
ATOM 1463 C C . GLN A 1 186 ? 1.158 -27.828 -21.047 1 72.5 186 GLN A C 1
ATOM 1465 O O . GLN A 1 186 ? 1.665 -28.766 -21.672 1 72.5 186 GLN A O 1
ATOM 1470 N N . TYR A 1 187 ? 0.514 -28 -19.984 1 69.69 187 TYR A N 1
ATOM 1471 C CA . TYR A 1 187 ? 0.533 -29.297 -19.312 1 69.69 187 TYR A CA 1
ATOM 1472 C C . TYR A 1 187 ? -0.799 -30.016 -19.484 1 69.69 187 TYR A C 1
ATOM 1474 O O . TYR A 1 187 ? -0.977 -31.125 -18.984 1 69.69 187 TYR A O 1
ATOM 1482 N N . GLY A 1 188 ? -1.673 -29.438 -20.203 1 76.69 188 GLY A N 1
ATOM 1483 C CA . GLY A 1 188 ? -2.986 -30.031 -20.391 1 76.69 188 GLY A CA 1
ATOM 1484 C C . GLY A 1 188 ? -3.803 -30.094 -19.109 1 76.69 188 GLY A C 1
ATOM 1485 O O . GLY A 1 188 ? -4.641 -30.984 -18.953 1 76.69 188 GLY A O 1
ATOM 1486 N N . ALA A 1 189 ? -3.51 -29.297 -18.172 1 77.81 189 ALA A N 1
ATOM 1487 C CA . ALA A 1 189 ? -4.168 -29.266 -16.875 1 77.81 189 ALA A CA 1
ATOM 1488 C C . ALA A 1 189 ? -5.102 -28.062 -16.766 1 77.81 189 ALA A C 1
ATOM 1490 O O . ALA A 1 189 ? -5.07 -27.328 -15.766 1 77.81 189 ALA A O 1
ATOM 1491 N N . ASN A 1 190 ? -5.973 -27.891 -17.734 1 82.69 190 ASN A N 1
ATOM 1492 C CA . ASN A 1 190 ? -6.793 -26.688 -17.891 1 82.69 190 ASN A CA 1
ATOM 1493 C C . ASN A 1 190 ? -7.785 -26.547 -16.734 1 82.69 190 ASN A C 1
ATOM 1495 O O . ASN A 1 190 ? -8.047 -25.438 -16.281 1 82.69 190 ASN A O 1
ATOM 1499 N N . ILE A 1 191 ? -8.227 -27.688 -16.266 1 79.31 191 ILE A N 1
ATOM 1500 C CA . ILE A 1 191 ? -9.312 -27.656 -15.281 1 79.31 191 ILE A CA 1
ATOM 1501 C C . ILE A 1 191 ? -8.797 -27.094 -13.953 1 79.31 191 ILE A C 1
ATOM 1503 O O . ILE A 1 191 ? -9.578 -26.625 -13.125 1 79.31 191 ILE A O 1
ATOM 1507 N N . TYR A 1 192 ? -7.574 -27.047 -13.758 1 81.19 192 TYR A N 1
ATOM 1508 C CA . TYR A 1 192 ? -6.996 -26.641 -12.484 1 81.19 192 TYR A CA 1
ATOM 1509 C C . TYR A 1 192 ? -6.965 -25.125 -12.344 1 81.19 192 TYR A C 1
ATOM 1511 O O . TYR A 1 192 ? -6.621 -24.594 -11.281 1 81.19 192 TYR A O 1
ATOM 1519 N N . ILE A 1 193 ? -7.387 -24.469 -13.367 1 85.56 193 ILE A N 1
ATOM 1520 C CA . ILE A 1 193 ? -7.43 -23.016 -13.32 1 85.56 193 ILE A CA 1
ATOM 1521 C C . ILE A 1 193 ? -8.438 -22.562 -12.266 1 85.56 193 ILE A C 1
ATOM 1523 O O . ILE A 1 193 ? -8.242 -21.531 -11.617 1 85.56 193 ILE A O 1
ATOM 1527 N N . VAL A 1 194 ? -9.445 -23.391 -12.086 1 87.38 194 VAL A N 1
ATOM 1528 C CA . VAL A 1 194 ? -10.477 -23.047 -11.102 1 87.38 194 VAL A CA 1
ATOM 1529 C C . VAL A 1 194 ? -9.898 -23.141 -9.695 1 87.38 194 VAL A C 1
ATOM 1531 O O . VAL A 1 194 ? -10.148 -22.281 -8.852 1 87.38 194 VAL A O 1
ATOM 1534 N N . ASN A 1 195 ? -9.102 -24.125 -9.477 1 84 195 ASN A N 1
ATOM 1535 C CA . ASN A 1 195 ? -8.461 -24.344 -8.18 1 84 195 ASN A CA 1
ATOM 1536 C C . ASN A 1 195 ? -7.465 -23.234 -7.859 1 84 195 ASN A C 1
ATOM 1538 O O . ASN A 1 195 ? -7.488 -22.672 -6.766 1 84 195 ASN A O 1
ATOM 1542 N N . ILE A 1 196 ? -6.66 -22.922 -8.805 1 79 196 ILE A N 1
ATOM 1543 C CA . ILE A 1 196 ? -5.578 -21.969 -8.586 1 79 196 ILE A CA 1
ATOM 1544 C C . ILE A 1 196 ? -6.156 -20.562 -8.406 1 79 196 ILE A C 1
ATOM 1546 O O . ILE A 1 196 ? -5.785 -19.859 -7.473 1 79 196 ILE A O 1
ATOM 1550 N N . ALA A 1 197 ? -7.043 -20.203 -9.289 1 87.12 197 ALA A N 1
ATOM 1551 C CA . ALA A 1 197 ? -7.656 -18.875 -9.203 1 87.12 197 ALA A CA 1
ATOM 1552 C C . ALA A 1 197 ? -8.508 -18.75 -7.941 1 87.12 197 ALA A C 1
ATOM 1554 O O . ALA A 1 197 ? -8.43 -17.734 -7.242 1 87.12 197 ALA A O 1
ATOM 1555 N N . GLY A 1 198 ? -9.273 -19.781 -7.684 1 89.06 198 GLY A N 1
ATOM 1556 C CA . GLY A 1 198 ? -10.133 -19.75 -6.512 1 89.06 198 GLY A CA 1
ATOM 1557 C C . GLY A 1 198 ? -9.367 -19.672 -5.207 1 89.06 198 GLY A C 1
ATOM 1558 O O . GLY A 1 198 ? -9.664 -18.828 -4.355 1 89.06 198 GLY A O 1
ATOM 1559 N N . LEU A 1 199 ? -8.344 -20.469 -5.035 1 84.75 199 LEU A N 1
ATOM 1560 C CA . LEU A 1 199 ? -7.547 -20.5 -3.811 1 84.75 199 LEU A CA 1
ATOM 1561 C C . LEU A 1 199 ? -6.75 -19.203 -3.646 1 84.75 199 LEU A C 1
ATOM 1563 O O . LEU A 1 199 ? -6.684 -18.656 -2.549 1 84.75 199 LEU A O 1
ATOM 1567 N N . SER A 1 200 ? -6.168 -18.75 -4.711 1 85 200 SER A N 1
ATOM 1568 C CA . SER A 1 200 ? -5.324 -17.562 -4.656 1 85 200 SER A CA 1
ATOM 1569 C C . SER A 1 200 ? -6.137 -16.328 -4.312 1 85 200 SER A C 1
ATOM 1571 O O . SER A 1 200 ? -5.707 -15.5 -3.5 1 85 200 SER A O 1
ATOM 1573 N N . ILE A 1 201 ? -7.309 -16.203 -4.898 1 92 201 ILE A N 1
ATOM 1574 C CA . ILE A 1 201 ? -8.102 -14.984 -4.746 1 92 201 ILE A CA 1
ATOM 1575 C C . ILE A 1 201 ? -8.82 -15 -3.4 1 92 201 ILE A C 1
ATOM 1577 O O . ILE A 1 201 ? -8.719 -14.047 -2.625 1 92 201 ILE A O 1
ATOM 1581 N N . LEU A 1 202 ? -9.461 -16.109 -3.047 1 92.88 202 LEU A N 1
ATOM 1582 C CA . LEU A 1 202 ? -10.297 -16.172 -1.852 1 92.88 202 LEU A CA 1
ATOM 1583 C C . LEU A 1 202 ? -9.438 -16.188 -0.591 1 92.88 202 LEU A C 1
ATOM 1585 O O . LEU A 1 202 ? -9.797 -15.562 0.414 1 92.88 202 LEU A O 1
ATOM 1589 N N . ARG A 1 203 ? -8.352 -16.781 -0.661 1 87.69 203 ARG A N 1
ATOM 1590 C CA . ARG A 1 203 ? -7.555 -16.984 0.544 1 87.69 203 ARG A CA 1
ATOM 1591 C C . ARG A 1 203 ? -6.523 -15.875 0.723 1 87.69 203 ARG A C 1
ATOM 1593 O O . ARG A 1 203 ? -6.207 -15.492 1.85 1 87.69 203 ARG A O 1
ATOM 1600 N N . GLU A 1 204 ? -6 -15.391 -0.322 1 86.69 204 GLU A N 1
ATOM 1601 C CA . GLU A 1 204 ? -4.801 -14.57 -0.172 1 86.69 204 GLU A CA 1
ATOM 1602 C C . GLU A 1 204 ? -5.008 -13.172 -0.751 1 86.69 204 GLU A C 1
ATOM 1604 O O . GLU A 1 204 ? -5.102 -12.195 -0.007 1 86.69 204 GLU A O 1
ATOM 1609 N N . PHE A 1 205 ? -5.281 -13.094 -2.016 1 89.12 205 PHE A N 1
ATOM 1610 C CA . PHE A 1 205 ? -5.168 -11.82 -2.719 1 89.12 205 PHE A CA 1
ATOM 1611 C C . PHE A 1 205 ? -6.355 -10.922 -2.396 1 89.12 205 PHE A C 1
ATOM 1613 O O . PHE A 1 205 ? -6.207 -9.703 -2.314 1 89.12 205 PHE A O 1
ATOM 1620 N N . GLY A 1 206 ? -7.551 -11.516 -2.281 1 93.94 206 GLY A N 1
ATOM 1621 C CA . GLY A 1 206 ? -8.711 -10.711 -1.933 1 93.94 206 GLY A CA 1
ATOM 1622 C C . GLY A 1 206 ? -8.523 -9.906 -0.66 1 93.94 206 GLY A C 1
ATOM 1623 O O . GLY A 1 206 ? -8.562 -8.68 -0.687 1 93.94 206 GLY A O 1
ATOM 1624 N N . PRO A 1 207 ? -8.234 -10.617 0.406 1 95.62 207 PRO A N 1
ATOM 1625 C CA . PRO A 1 207 ? -8.039 -9.914 1.677 1 95.62 207 PRO A CA 1
ATOM 1626 C C . PRO A 1 207 ? -6.797 -9.023 1.672 1 95.62 207 PRO A C 1
ATOM 1628 O O . PRO A 1 207 ? -6.82 -7.93 2.238 1 95.62 207 PRO A O 1
ATOM 1631 N N . LEU A 1 208 ? -5.766 -9.445 1.03 1 93.12 208 LEU A N 1
ATOM 1632 C CA . LEU A 1 208 ? -4.5 -8.719 1.049 1 93.12 208 LEU A CA 1
ATOM 1633 C C . LEU A 1 208 ? -4.637 -7.383 0.327 1 93.12 208 LEU A C 1
ATOM 1635 O O . LEU A 1 208 ? -4.254 -6.34 0.865 1 93.12 208 LEU A O 1
ATOM 1639 N N . ILE A 1 209 ? -5.145 -7.43 -0.842 1 93 209 ILE A N 1
ATOM 1640 C CA . ILE A 1 209 ? -5.258 -6.219 -1.651 1 93 209 ILE A CA 1
ATOM 1641 C C . ILE A 1 209 ? -6.223 -5.242 -0.985 1 93 209 ILE A C 1
ATOM 1643 O O . ILE A 1 209 ? -5.984 -4.031 -0.979 1 93 209 ILE A O 1
ATOM 1647 N N . THR A 1 210 ? -7.305 -5.773 -0.5 1 95.56 210 THR A N 1
ATOM 1648 C CA . THR A 1 210 ? -8.266 -4.93 0.202 1 95.56 210 THR A CA 1
ATOM 1649 C C . THR A 1 210 ? -7.609 -4.227 1.385 1 95.56 210 THR A C 1
ATOM 1651 O O . THR A 1 210 ? -7.801 -3.025 1.587 1 95.56 210 THR A O 1
ATOM 1654 N N . ALA A 1 211 ? -6.832 -4.961 2.109 1 96.19 211 ALA A N 1
ATOM 1655 C CA . ALA A 1 211 ? -6.168 -4.414 3.289 1 96.19 211 ALA A CA 1
ATOM 1656 C C . ALA A 1 211 ? -5.129 -3.365 2.895 1 96.19 211 ALA A C 1
ATOM 1658 O O . ALA A 1 211 ? -4.988 -2.34 3.564 1 96.19 211 ALA A O 1
ATOM 1659 N N . ILE A 1 212 ? -4.422 -3.629 1.868 1 92.06 212 ILE A N 1
ATOM 1660 C CA . ILE A 1 212 ? -3.377 -2.713 1.422 1 92.06 212 ILE A CA 1
ATOM 1661 C C . ILE A 1 212 ? -4.004 -1.387 0.994 1 92.06 212 ILE A C 1
ATOM 1663 O O . ILE A 1 212 ? -3.533 -0.316 1.385 1 92.06 212 ILE A O 1
ATOM 1667 N N . ILE A 1 213 ? -5.047 -1.48 0.266 1 90.12 213 ILE A N 1
ATOM 1668 C CA . ILE A 1 213 ? -5.707 -0.285 -0.244 1 90.12 213 ILE A CA 1
ATOM 1669 C C . ILE A 1 213 ? -6.328 0.496 0.913 1 90.12 213 ILE A C 1
ATOM 1671 O O . ILE A 1 213 ? -6.211 1.723 0.975 1 90.12 213 ILE A O 1
ATOM 1675 N N . LEU A 1 214 ? -6.949 -0.236 1.801 1 93 214 LEU A N 1
ATOM 1676 C CA . LEU A 1 214 ? -7.586 0.44 2.926 1 93 214 LEU A CA 1
ATOM 1677 C C . LEU A 1 214 ? -6.543 1.038 3.863 1 93 214 LEU A C 1
ATOM 1679 O O . LEU A 1 214 ? -6.789 2.068 4.496 1 93 214 LEU A O 1
ATOM 1683 N N . SER A 1 215 ? -5.402 0.411 4.012 1 91.81 215 SER A N 1
ATOM 1684 C CA . SER A 1 215 ? -4.312 0.975 4.805 1 91.81 215 SER A CA 1
ATOM 1685 C C . SER A 1 215 ? -3.877 2.33 4.258 1 91.81 215 SER A C 1
ATOM 1687 O O . SER A 1 215 ? -3.635 3.266 5.023 1 91.81 215 SER A O 1
ATOM 1689 N N . GLY A 1 216 ? -3.828 2.396 3.008 1 85.06 216 GLY A N 1
ATOM 1690 C CA . GLY A 1 216 ? -3.422 3.639 2.371 1 85.06 216 GLY A CA 1
ATOM 1691 C C . GLY A 1 216 ? -4.5 4.703 2.398 1 85.06 216 GLY A C 1
ATOM 1692 O O . GLY A 1 216 ? -4.207 5.891 2.564 1 85.06 216 GLY A O 1
ATOM 1693 N N . ARG A 1 217 ? -5.648 4.312 2.246 1 83.5 217 ARG A N 1
ATOM 1694 C CA . ARG A 1 217 ? -6.73 5.285 2.125 1 83.5 217 ARG A CA 1
ATOM 1695 C C . ARG A 1 217 ? -7.348 5.594 3.486 1 83.5 217 ARG A C 1
ATOM 1697 O O . ARG A 1 217 ? -7.199 6.699 4.008 1 83.5 217 ARG A O 1
ATOM 1704 N N . SER A 1 218 ? -7.961 4.594 4.039 1 86.75 218 SER A N 1
ATOM 1705 C CA . SER A 1 218 ? -8.711 4.785 5.277 1 86.75 218 SER A CA 1
ATOM 1706 C C . SER A 1 218 ? -7.777 4.891 6.48 1 86.75 218 SER A C 1
ATOM 1708 O O . SER A 1 218 ? -8 5.703 7.375 1 86.75 218 SER A O 1
ATOM 1710 N N . GLY A 1 219 ? -6.766 4.051 6.52 1 89.44 219 GLY A N 1
ATOM 1711 C CA . GLY A 1 219 ? -5.797 4.137 7.602 1 89.44 219 GLY A CA 1
ATOM 1712 C C . GLY A 1 219 ? -5.094 5.48 7.664 1 89.44 219 GLY A C 1
ATOM 1713 O O . GLY A 1 219 ? -4.965 6.07 8.742 1 89.44 219 GLY A O 1
ATOM 1714 N N . SER A 1 220 ? -4.676 5.93 6.516 1 85.75 220 SER A N 1
ATOM 1715 C CA . SER A 1 220 ? -3.986 7.215 6.457 1 85.75 220 SER A CA 1
ATOM 1716 C C . SER A 1 220 ? -4.914 8.359 6.852 1 85.75 220 SER A C 1
ATOM 1718 O O . SER A 1 220 ? -4.508 9.273 7.566 1 85.75 220 SER A O 1
ATOM 1720 N N . ALA A 1 221 ? -6.117 8.328 6.383 1 84.06 221 ALA A N 1
ATOM 1721 C CA . ALA A 1 221 ? -7.105 9.352 6.707 1 84.06 221 ALA A CA 1
ATOM 1722 C C . ALA A 1 221 ? -7.395 9.383 8.203 1 84.06 221 ALA A C 1
ATOM 1724 O O . ALA A 1 221 ? -7.551 10.453 8.789 1 84.06 221 ALA A O 1
ATOM 1725 N N . PHE A 1 222 ? -7.465 8.25 8.727 1 90.44 222 PHE A N 1
ATOM 1726 C CA . PHE A 1 222 ? -7.727 8.133 10.156 1 90.44 222 PHE A CA 1
ATOM 1727 C C . PHE A 1 222 ? -6.566 8.703 10.969 1 90.44 222 PHE A C 1
ATOM 1729 O O . PHE A 1 222 ? -6.781 9.414 11.953 1 90.44 222 PHE A O 1
ATOM 1736 N N . THR A 1 223 ? -5.363 8.398 10.602 1 90.75 223 THR A N 1
ATOM 1737 C CA . THR A 1 223 ? -4.18 8.938 11.266 1 90.75 223 THR A CA 1
ATOM 1738 C C . THR A 1 223 ? -4.145 10.461 11.156 1 90.75 223 THR A C 1
ATOM 1740 O O . THR A 1 223 ? -3.857 11.148 12.133 1 90.75 223 THR A O 1
ATOM 1743 N N . ALA A 1 224 ? -4.461 10.906 9.984 1 84.56 224 ALA A N 1
ATOM 1744 C CA . ALA A 1 224 ? -4.465 12.344 9.734 1 84.56 224 ALA A CA 1
ATOM 1745 C C . ALA A 1 224 ? -5.527 13.047 10.57 1 84.56 224 ALA A C 1
ATOM 1747 O O . ALA A 1 224 ? -5.32 14.172 11.047 1 84.56 224 ALA A O 1
ATOM 1748 N N . GLN A 1 225 ? -6.625 12.422 10.68 1 85.44 225 GLN A N 1
ATOM 1749 C CA . GLN A 1 225 ? -7.711 13 11.469 1 85.44 225 GLN A CA 1
ATOM 1750 C C . GLN A 1 225 ? -7.32 13.125 12.938 1 85.44 225 GLN A C 1
ATOM 1752 O O . GLN A 1 225 ? -7.477 14.195 13.539 1 85.44 225 GLN A O 1
ATOM 1757 N N . ILE A 1 226 ? -6.855 12.086 13.492 1 90 226 ILE A N 1
ATOM 1758 C CA . ILE A 1 226 ? -6.453 12.094 14.898 1 90 226 ILE A CA 1
ATOM 1759 C C . ILE A 1 226 ? -5.258 13.031 15.086 1 90 226 ILE A C 1
ATOM 1761 O O . ILE A 1 226 ? -5.215 13.805 16.047 1 90 226 ILE A O 1
ATOM 1765 N N . GLY A 1 227 ? -4.332 12.883 14.227 1 88.56 227 GLY A N 1
ATOM 1766 C CA . GLY A 1 227 ? -3.17 13.758 14.289 1 88.56 227 GLY A CA 1
ATOM 1767 C C . GLY A 1 227 ? -3.521 15.227 14.156 1 88.56 227 GLY A C 1
ATOM 1768 O O . GLY A 1 227 ? -2.91 16.078 14.805 1 88.56 227 GLY A O 1
ATOM 1769 N N . GLY A 1 228 ? -4.449 15.531 13.242 1 83.75 228 GLY A N 1
ATOM 1770 C CA . GLY A 1 228 ? -4.926 16.906 13.117 1 83.75 228 GLY A CA 1
ATOM 1771 C C . GLY A 1 228 ? -5.504 17.453 14.406 1 83.75 228 GLY A C 1
ATOM 1772 O O . GLY A 1 228 ? -5.316 18.625 14.719 1 83.75 228 GLY A O 1
ATOM 1773 N N . MET A 1 229 ? -6.195 16.609 15.117 1 85.19 229 MET A N 1
ATOM 1774 C CA . MET A 1 229 ? -6.777 17.016 16.406 1 85.19 229 MET A CA 1
ATOM 1775 C C . MET A 1 229 ? -5.69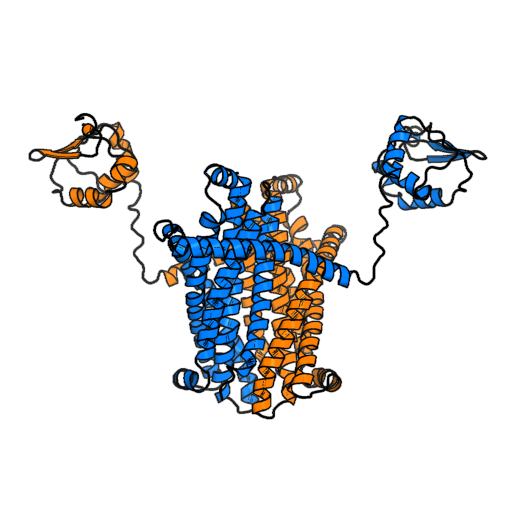1 17.266 17.438 1 85.19 229 MET A C 1
ATOM 1777 O O . MET A 1 229 ? -5.902 18.016 18.391 1 85.19 229 MET A O 1
ATOM 1781 N N . CYS A 1 230 ? -4.562 16.656 17.203 1 87.25 230 CYS A N 1
ATOM 1782 C CA . CYS A 1 230 ? -3.432 16.922 18.078 1 87.25 230 CYS A CA 1
ATOM 1783 C C . CYS A 1 230 ? -2.811 18.281 17.781 1 87.25 230 CYS A C 1
ATOM 1785 O O . CYS A 1 230 ? -2.449 19.016 18.703 1 87.25 230 CYS A O 1
ATOM 1787 N N . VAL A 1 231 ? -2.723 18.562 16.562 1 82.19 231 VAL A N 1
ATOM 1788 C CA . VAL A 1 231 ? -2.109 19.812 16.125 1 82.19 231 VAL A CA 1
ATOM 1789 C C . VAL A 1 231 ? -2.98 21 16.547 1 82.19 231 VAL A C 1
ATOM 1791 O O . VAL A 1 231 ? -2.465 22.047 16.922 1 82.19 231 VAL A O 1
ATOM 1794 N N . THR A 1 232 ? -4.324 20.828 16.516 1 81.06 232 THR A N 1
ATOM 1795 C CA . THR A 1 232 ? -5.246 21.891 16.891 1 81.06 232 THR A CA 1
ATOM 1796 C C . THR A 1 232 ? -5.555 21.859 18.375 1 81.06 232 THR A C 1
ATOM 1798 O O . THR A 1 232 ? -6.41 22.609 18.859 1 81.06 232 THR A O 1
ATOM 1801 N N . GLU A 1 233 ? -5.062 20.969 19.125 1 81.62 233 GLU A N 1
ATOM 1802 C CA . GLU A 1 233 ? -5.164 20.797 20.562 1 81.62 233 GLU A CA 1
ATOM 1803 C C . GLU A 1 233 ? -6.559 20.328 20.969 1 81.62 233 GLU A C 1
ATOM 1805 O O . GLU A 1 233 ? -6.957 20.484 22.125 1 81.62 233 GLU A O 1
ATOM 1810 N N . GLU A 1 234 ? -7.215 19.812 20.078 1 83.94 234 GLU A N 1
ATOM 1811 C CA . GLU A 1 234 ? -8.539 19.266 20.375 1 83.94 234 GLU A CA 1
ATOM 1812 C C . GLU A 1 234 ? -8.43 17.984 21.203 1 83.94 234 GLU A C 1
ATOM 1814 O O . GLU A 1 234 ? -9.32 17.703 22.016 1 83.94 234 GLU A O 1
ATOM 1819 N N . LEU A 1 235 ? -7.367 17.312 20.953 1 85.12 235 LEU A N 1
ATOM 1820 C CA . LEU A 1 235 ? -7.176 16.062 21.703 1 85.12 235 LEU A CA 1
ATOM 1821 C C . LEU A 1 235 ? -6.953 16.344 23.188 1 85.12 235 LEU A C 1
ATOM 1823 O O . LEU A 1 235 ? -7.438 15.609 24.047 1 85.12 235 LEU A O 1
ATOM 1827 N N . ASP A 1 236 ? -6.238 17.375 23.484 1 81.75 236 ASP A N 1
ATOM 1828 C CA . ASP A 1 236 ? -6.008 17.766 24.859 1 81.75 236 ASP A CA 1
ATOM 1829 C C . ASP A 1 236 ? -7.305 18.234 25.516 1 81.75 236 ASP A C 1
ATOM 1831 O O . ASP A 1 236 ? -7.527 18 26.703 1 81.75 236 ASP A O 1
ATOM 1835 N N . ALA A 1 237 ? -8.133 18.906 24.688 1 81.44 237 ALA A N 1
ATOM 1836 C CA . ALA A 1 237 ? -9.438 19.344 25.172 1 81.44 237 ALA A CA 1
ATOM 1837 C C . ALA A 1 237 ? -10.297 18.141 25.562 1 81.44 237 ALA A C 1
ATOM 1839 O O . ALA A 1 237 ? -10.992 18.172 26.578 1 81.44 237 ALA A O 1
ATOM 1840 N N . LEU A 1 238 ? -10.211 17.062 24.828 1 80.62 238 LEU A N 1
ATOM 1841 C CA . LEU A 1 238 ? -10.961 15.844 25.141 1 80.62 238 LEU A CA 1
ATOM 1842 C C . LEU A 1 238 ? -10.492 15.227 26.453 1 80.62 238 LEU A C 1
ATOM 1844 O O . LEU A 1 238 ? -11.305 14.773 27.25 1 80.62 238 LEU A O 1
ATOM 1848 N N . ARG A 1 239 ? -9.227 15.281 26.656 1 80.19 239 ARG A N 1
ATOM 1849 C CA . ARG A 1 239 ? -8.656 14.711 27.875 1 80.19 239 ARG A CA 1
ATOM 1850 C C . ARG A 1 239 ? -9.062 15.523 29.109 1 80.19 239 ARG A C 1
ATOM 1852 O O . ARG A 1 239 ? -9.297 14.969 30.172 1 80.19 239 ARG A O 1
ATOM 1859 N N . THR A 1 240 ? -9.172 16.781 28.906 1 80.19 240 THR A N 1
ATOM 1860 C CA . THR A 1 240 ? -9.547 17.656 30.016 1 80.19 240 THR A CA 1
ATOM 1861 C C . THR A 1 240 ? -10.992 17.406 30.438 1 80.19 240 THR A C 1
ATOM 1863 O O . THR A 1 240 ? -11.344 17.578 31.609 1 80.19 240 THR A O 1
ATOM 1866 N N . PHE A 1 241 ? -11.805 16.953 29.438 1 81 241 PHE A N 1
ATOM 1867 C CA . PHE A 1 241 ? -13.195 16.641 29.719 1 81 241 PHE A CA 1
ATOM 1868 C C . PHE A 1 241 ? -13.328 15.227 30.281 1 81 241 PHE A C 1
ATOM 1870 O O . PHE A 1 241 ? -14.438 14.766 30.578 1 81 241 PHE A O 1
ATOM 1877 N N . GLY A 1 242 ? -12.219 14.547 30.375 1 75.69 242 GLY A N 1
ATOM 1878 C CA . GLY A 1 242 ? -12.219 13.211 30.938 1 75.69 242 GLY A CA 1
ATOM 1879 C C . GLY A 1 242 ? -12.641 12.133 29.953 1 75.69 242 GLY A C 1
ATOM 1880 O O . GLY A 1 242 ? -13.055 11.047 30.359 1 75.69 242 GLY A O 1
ATOM 1881 N N . ILE A 1 243 ? -12.664 12.461 28.781 1 78.12 243 ILE A N 1
ATOM 1882 C CA . ILE A 1 243 ? -13.047 11.5 27.75 1 78.12 243 ILE A CA 1
ATOM 1883 C C . ILE A 1 243 ? -11.789 10.875 27.141 1 78.12 243 ILE A C 1
ATOM 1885 O O . ILE A 1 243 ? -10.992 11.562 26.5 1 78.12 243 ILE A O 1
ATOM 1889 N N . PRO A 1 244 ? -11.617 9.609 27.344 1 80.31 244 PRO A N 1
ATOM 1890 C CA . PRO A 1 244 ? -10.438 8.961 26.766 1 80.31 244 PRO A CA 1
ATOM 1891 C C . PRO A 1 244 ? -10.492 8.914 25.234 1 80.31 244 PRO A C 1
ATOM 1893 O O . PRO A 1 244 ? -11.469 8.43 24.656 1 80.31 244 PRO A O 1
ATOM 1896 N N . PRO A 1 245 ? -9.461 9.406 24.625 1 84.69 245 PRO A N 1
ATOM 1897 C CA . PRO A 1 245 ? -9.445 9.445 23.172 1 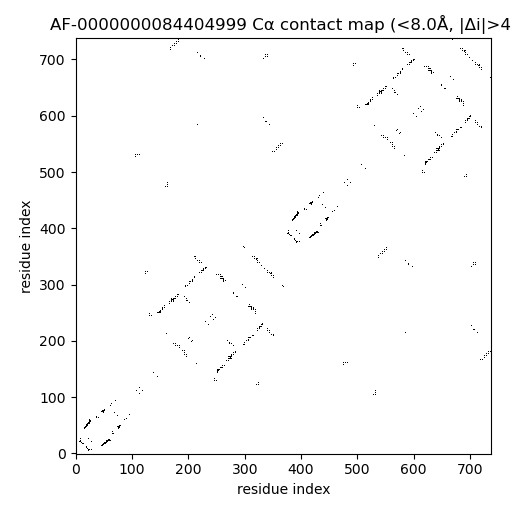84.69 245 PRO A CA 1
ATOM 1898 C C . PRO A 1 245 ? -9.531 8.062 22.531 1 84.69 245 PRO A C 1
ATOM 1900 O O . PRO A 1 245 ? -10.078 7.91 21.438 1 84.69 245 PRO A O 1
ATOM 1903 N N . ILE A 1 246 ? -9.047 7.102 23.156 1 83.5 246 ILE A N 1
ATOM 1904 C CA . ILE A 1 246 ? -9.047 5.738 22.641 1 83.5 246 ILE A CA 1
ATOM 1905 C C . ILE A 1 246 ? -10.484 5.242 22.484 1 83.5 246 ILE A C 1
ATOM 1907 O O . ILE A 1 246 ? -10.82 4.594 21.484 1 83.5 246 ILE A O 1
ATOM 1911 N N . ARG A 1 247 ? -11.281 5.547 23.375 1 80.88 247 ARG A N 1
ATOM 1912 C CA . ARG A 1 247 ? -12.672 5.09 23.375 1 80.88 247 ARG A CA 1
ATOM 1913 C C . ARG A 1 247 ? -13.508 5.867 22.359 1 80.88 247 ARG A C 1
ATOM 1915 O O . ARG A 1 247 ? -14.375 5.293 21.703 1 80.88 247 ARG A O 1
ATOM 1922 N N . ARG A 1 248 ? -13.195 7.066 22.219 1 82.81 248 ARG A N 1
ATOM 1923 C CA . ARG A 1 248 ? -14.055 7.922 21.406 1 82.81 248 ARG A CA 1
ATOM 1924 C C . ARG A 1 248 ? -13.609 7.914 19.953 1 82.81 248 ARG A C 1
ATOM 1926 O O . ARG A 1 248 ? -14.438 8.016 19.047 1 82.81 248 ARG A O 1
ATOM 1933 N N . LEU A 1 249 ? -12.344 7.77 19.75 1 87.38 249 LEU A N 1
ATOM 1934 C CA . LEU A 1 249 ? -11.844 7.977 18.406 1 87.38 249 LEU A CA 1
ATOM 1935 C C . LEU A 1 249 ? -11.383 6.66 17.781 1 87.38 249 LEU A C 1
ATOM 1937 O O . LEU A 1 249 ? -11.688 6.375 16.625 1 87.38 249 LEU A O 1
ATOM 1941 N N . ILE A 1 250 ? -10.719 5.793 18.516 1 90.06 250 ILE A N 1
ATOM 1942 C CA . ILE A 1 250 ? -10.047 4.633 17.938 1 90.06 250 ILE A CA 1
ATOM 1943 C C . ILE A 1 250 ? -10.984 3.428 17.953 1 90.06 250 ILE A C 1
ATOM 1945 O O . ILE A 1 250 ? -11.102 2.697 16.969 1 90.06 250 ILE A O 1
ATOM 1949 N N . LEU A 1 251 ? -11.711 3.262 19.047 1 88.38 251 LEU A N 1
ATOM 1950 C CA . LEU A 1 251 ? -12.547 2.082 19.219 1 88.38 251 LEU A CA 1
ATOM 1951 C C . LEU A 1 251 ? -13.656 2.035 18.188 1 88.38 251 LEU A C 1
ATOM 1953 O O . LEU A 1 251 ? -13.883 0.997 17.547 1 88.38 251 LEU A O 1
ATOM 1957 N N . PRO A 1 252 ? -14.352 3.115 17.953 1 88.81 252 PRO A N 1
ATOM 1958 C CA . PRO A 1 252 ? -15.414 3.07 16.953 1 88.81 252 PRO A CA 1
ATOM 1959 C C . PRO A 1 252 ? -14.891 2.768 15.547 1 88.81 252 PRO A C 1
ATOM 1961 O O . PRO A 1 252 ? -15.539 2.055 14.781 1 88.81 252 PRO A O 1
ATOM 1964 N N . LYS A 1 253 ? -13.781 3.277 15.234 1 91.06 253 LYS A N 1
ATOM 1965 C CA . LYS A 1 253 ? -13.203 3.037 13.914 1 91.06 253 LYS A CA 1
ATOM 1966 C C . LYS A 1 253 ? -12.734 1.59 13.773 1 91.06 253 LYS A C 1
ATOM 1968 O O . LYS A 1 253 ? -12.844 1.001 12.695 1 91.06 253 LYS A O 1
ATOM 1973 N N . ALA A 1 254 ? -12.211 1.057 14.836 1 91.31 254 ALA A N 1
ATOM 1974 C CA . ALA A 1 254 ? -11.766 -0.335 14.812 1 91.31 254 ALA A CA 1
ATOM 1975 C C . ALA A 1 254 ? -12.945 -1.281 14.594 1 91.31 254 ALA A C 1
ATOM 1977 O O . ALA A 1 254 ? -12.844 -2.234 13.82 1 91.31 254 ALA A O 1
ATOM 1978 N N . ILE A 1 255 ? -14.016 -1.002 15.203 1 91.31 255 ILE A N 1
ATOM 1979 C CA . ILE A 1 255 ? -15.203 -1.828 15.055 1 91.31 255 ILE A CA 1
ATOM 1980 C C . ILE A 1 255 ? -15.789 -1.653 13.656 1 91.31 255 ILE A C 1
ATOM 1982 O O . ILE A 1 255 ? -16.188 -2.629 13.016 1 91.31 255 ILE A O 1
ATOM 1986 N N . ALA A 1 256 ? -15.812 -0.461 13.234 1 93.44 256 ALA A N 1
ATOM 1987 C CA . ALA A 1 256 ? -16.359 -0.171 11.906 1 93.44 256 ALA A CA 1
ATOM 1988 C C . ALA A 1 256 ? -15.555 -0.888 10.82 1 93.44 256 ALA A C 1
ATOM 1990 O O . ALA A 1 256 ? -16.125 -1.513 9.93 1 93.44 256 ALA A O 1
ATOM 1991 N N . LEU A 1 257 ? -14.258 -0.817 10.953 1 94.31 257 LEU A N 1
ATOM 1992 C CA . LEU A 1 257 ? -13.422 -1.439 9.938 1 94.31 257 LEU A CA 1
ATOM 1993 C C . LEU A 1 257 ? -13.469 -2.961 10.047 1 94.31 257 LEU A C 1
ATOM 1995 O O . LEU A 1 257 ? -13.375 -3.664 9.039 1 94.31 257 LEU A O 1
ATOM 1999 N N . ALA A 1 258 ? -13.625 -3.43 11.258 1 93.62 258 ALA A N 1
ATOM 2000 C CA . ALA A 1 258 ? -13.75 -4.871 11.453 1 93.62 258 ALA A CA 1
ATOM 2001 C C . ALA A 1 258 ? -14.992 -5.41 10.75 1 93.62 258 ALA A C 1
ATOM 2003 O O . ALA A 1 258 ? -15.008 -6.562 10.305 1 93.62 258 ALA A O 1
ATOM 2004 N N . LEU A 1 259 ? -15.945 -4.625 10.648 1 93.94 259 LEU A N 1
ATOM 2005 C CA . LEU A 1 259 ? -17.203 -5.043 10.039 1 93.94 259 LEU A CA 1
ATOM 2006 C C . LEU A 1 259 ? -17.188 -4.797 8.539 1 93.94 259 LEU A C 1
ATOM 2008 O O . LEU A 1 259 ? -17.719 -5.602 7.766 1 93.94 259 LEU A O 1
ATOM 2012 N N . VAL A 1 260 ? -16.625 -3.744 8.141 1 95.38 260 VAL A N 1
ATOM 2013 C CA . VAL A 1 260 ? -16.688 -3.334 6.742 1 95.38 260 VAL A CA 1
ATOM 2014 C C . VAL A 1 260 ? -15.672 -4.133 5.93 1 95.38 260 VAL A C 1
ATOM 2016 O O . VAL A 1 260 ? -15.922 -4.469 4.77 1 95.38 260 VAL A O 1
ATOM 2019 N N . MET A 1 261 ? -14.555 -4.461 6.48 1 96.25 261 MET A N 1
ATOM 2020 C CA . MET A 1 261 ? -13.453 -5.102 5.762 1 96.25 261 MET A CA 1
ATOM 2021 C C . MET A 1 261 ? -13.875 -6.465 5.23 1 96.25 261 MET A C 1
ATOM 2023 O O . MET A 1 261 ? -13.594 -6.801 4.078 1 96.25 261 MET A O 1
ATOM 2027 N N . PRO A 1 262 ? -14.594 -7.273 6.043 1 96.62 262 PRO A N 1
ATOM 2028 C CA . PRO A 1 262 ? -15.039 -8.562 5.512 1 96.62 262 PRO A CA 1
ATOM 2029 C C . PRO A 1 262 ? -15.969 -8.406 4.309 1 96.62 262 PRO A C 1
ATOM 2031 O O . PRO A 1 262 ? -15.914 -9.211 3.373 1 96.62 262 PRO A O 1
ATOM 2034 N N . LEU A 1 263 ? -16.766 -7.465 4.34 1 96.56 263 LEU A N 1
ATOM 2035 C CA . LEU A 1 263 ? -17.688 -7.223 3.23 1 96.56 263 LEU A CA 1
ATOM 2036 C C . LEU A 1 263 ? -16.922 -6.777 1.985 1 96.56 263 LEU A C 1
ATOM 2038 O O . LEU A 1 263 ? -17.266 -7.172 0.869 1 96.56 263 LEU A O 1
ATOM 2042 N N . LEU A 1 264 ? -15.984 -5.949 2.197 1 96.62 264 LEU A N 1
ATOM 2043 C CA . LEU A 1 264 ? -15.172 -5.488 1.08 1 96.62 264 LEU A CA 1
ATOM 2044 C C . LEU A 1 264 ? -14.336 -6.629 0.508 1 96.62 264 LEU A C 1
ATOM 2046 O O . LEU A 1 264 ? -14.102 -6.688 -0.702 1 96.62 264 LEU A O 1
ATOM 2050 N N . VAL A 1 265 ? -13.852 -7.449 1.371 1 97.44 265 VAL A N 1
ATOM 2051 C CA . VAL A 1 265 ? -13.102 -8.617 0.927 1 97.44 265 VAL A CA 1
ATOM 2052 C C . VAL A 1 265 ? -13.992 -9.5 0.055 1 97.44 265 VAL A C 1
ATOM 2054 O O . VAL A 1 265 ? -13.555 -9.984 -0.995 1 97.44 265 VAL A O 1
ATOM 2057 N N . LEU A 1 266 ? -15.203 -9.703 0.517 1 97.06 266 LEU A N 1
ATOM 2058 C CA . LEU A 1 266 ? -16.141 -10.5 -0.256 1 97.06 266 LEU A CA 1
ATOM 2059 C C . LEU A 1 266 ? -16.375 -9.883 -1.63 1 97.06 266 LEU A C 1
ATOM 2061 O O . LEU A 1 266 ? -16.453 -10.602 -2.633 1 97.06 266 LEU A O 1
ATOM 2065 N N . TRP A 1 267 ? -16.5 -8.656 -1.634 1 96.56 267 TRP A N 1
ATOM 2066 C CA . TRP A 1 267 ? -16.688 -7.945 -2.893 1 96.56 267 TRP A CA 1
ATOM 2067 C C . TRP A 1 267 ? -15.469 -8.117 -3.801 1 96.56 267 TRP A C 1
ATOM 2069 O O . TRP A 1 267 ? -15.609 -8.43 -4.984 1 96.56 267 TRP A O 1
ATOM 2079 N N . THR A 1 268 ? -14.336 -7.855 -3.266 1 96.25 268 THR A N 1
ATOM 2080 C CA . THR A 1 268 ? -13.102 -7.969 -4.035 1 96.25 268 THR A CA 1
ATOM 2081 C C . THR A 1 268 ? -12.93 -9.383 -4.578 1 96.25 268 THR A C 1
ATOM 2083 O O . THR A 1 268 ? -12.484 -9.57 -5.711 1 96.25 268 THR A O 1
ATOM 2086 N N . ASP A 1 269 ? -13.273 -10.328 -3.756 1 96.75 269 ASP A N 1
ATOM 2087 C CA . ASP A 1 269 ? -13.195 -11.727 -4.18 1 96.75 269 ASP A CA 1
ATOM 2088 C C . ASP A 1 269 ? -14.141 -11.992 -5.348 1 96.75 269 ASP A C 1
ATOM 2090 O O . ASP A 1 269 ? -13.773 -12.672 -6.309 1 96.75 269 ASP A O 1
ATOM 2094 N N . MET A 1 270 ? -15.312 -11.516 -5.25 1 96.75 270 MET A N 1
ATOM 2095 C CA . MET A 1 270 ? -16.312 -11.742 -6.297 1 96.75 270 MET A CA 1
ATOM 2096 C C . MET A 1 270 ? -15.859 -11.133 -7.617 1 96.75 270 MET A C 1
ATOM 2098 O O . MET A 1 270 ? -15.953 -11.773 -8.664 1 96.75 270 MET A O 1
ATOM 2102 N N . VAL A 1 271 ? -15.414 -9.977 -7.559 1 96.12 271 VAL A N 1
ATOM 2103 C CA . VAL A 1 271 ? -14.969 -9.281 -8.758 1 96.12 271 VAL A CA 1
ATOM 2104 C C . VAL A 1 271 ? -13.711 -9.953 -9.32 1 96.12 271 VAL A C 1
ATOM 2106 O O . VAL A 1 271 ? -13.562 -10.086 -10.531 1 96.12 271 VAL A O 1
ATOM 2109 N N . GLY A 1 272 ? -12.82 -10.289 -8.438 1 96.06 272 GLY A N 1
ATOM 2110 C CA . GLY A 1 272 ? -11.625 -11.008 -8.859 1 96.06 272 GLY A CA 1
ATOM 2111 C C . GLY A 1 272 ? -11.938 -12.328 -9.539 1 96.06 272 GLY A C 1
ATOM 2112 O O . GLY A 1 272 ? -11.359 -12.656 -10.57 1 96.06 272 GLY A O 1
ATOM 2113 N N . LEU A 1 273 ? -12.859 -13.078 -8.922 1 96.19 273 LEU A N 1
ATOM 2114 C CA . LEU A 1 273 ? -13.258 -14.352 -9.508 1 96.19 273 LEU A CA 1
ATOM 2115 C C . LEU A 1 273 ? -13.914 -14.141 -10.875 1 96.19 273 LEU A C 1
ATOM 2117 O O . LEU A 1 273 ? -13.727 -14.953 -11.789 1 96.19 273 LEU A O 1
ATOM 2121 N N . PHE A 1 274 ? -14.656 -13.109 -10.953 1 96.56 274 PHE A N 1
ATOM 2122 C CA . PHE A 1 274 ? -15.273 -12.781 -12.234 1 96.56 274 PHE A CA 1
ATOM 2123 C C . PHE A 1 274 ? -14.219 -12.547 -13.305 1 96.56 274 PHE A C 1
ATOM 2125 O O . PHE A 1 274 ? -14.344 -13.031 -14.43 1 96.56 274 PHE A O 1
ATOM 2132 N N . GLY A 1 275 ? -13.242 -11.789 -12.969 1 94.69 275 GLY A N 1
ATOM 2133 C CA . GLY A 1 275 ? -12.141 -11.586 -13.891 1 94.69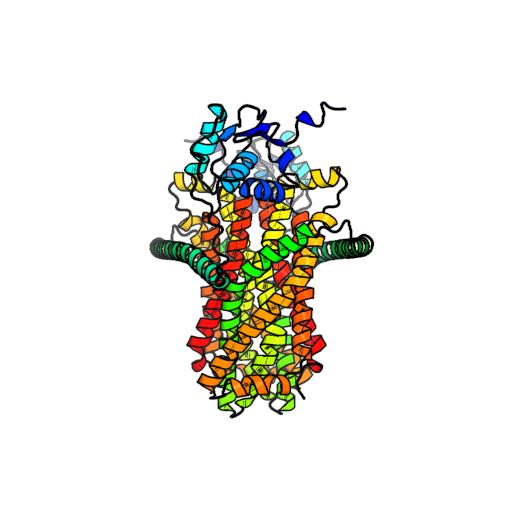 275 GLY A CA 1
ATOM 2134 C C . GLY A 1 275 ? -11.43 -12.875 -14.266 1 94.69 275 GLY A C 1
ATOM 2135 O O . GLY A 1 275 ? -11.094 -13.086 -15.438 1 94.69 275 GLY A O 1
ATOM 2136 N N . ALA A 1 276 ? -11.227 -13.672 -13.297 1 93.81 276 ALA A N 1
ATOM 2137 C CA . ALA A 1 276 ? -10.562 -14.953 -13.539 1 93.81 276 ALA A CA 1
ATOM 2138 C C . ALA A 1 276 ? -11.398 -15.844 -14.453 1 93.81 276 ALA A C 1
ATOM 2140 O O . ALA A 1 276 ? -10.859 -16.531 -15.32 1 93.81 276 ALA A O 1
ATOM 2141 N N . MET A 1 277 ? -12.703 -15.859 -14.289 1 95.19 277 MET A N 1
ATOM 2142 C CA . MET A 1 277 ? -13.609 -16.672 -15.094 1 95.19 277 MET A CA 1
ATOM 2143 C C . MET A 1 277 ? -13.57 -16.234 -16.562 1 95.19 277 MET A C 1
ATOM 2145 O O . MET A 1 277 ? -13.633 -17.078 -17.453 1 95.19 277 MET A O 1
ATOM 2149 N N . LEU A 1 278 ? -13.5 -15.023 -16.766 1 94.75 278 LEU A N 1
ATOM 2150 C CA . LEU A 1 278 ? -13.484 -14.5 -18.125 1 94.75 278 LEU A CA 1
ATOM 2151 C C . LEU A 1 278 ? -12.234 -14.961 -18.859 1 94.75 278 LEU A C 1
ATOM 2153 O O . LEU A 1 278 ? -12.305 -15.336 -20.031 1 94.75 278 LEU A O 1
ATOM 2157 N N . VAL A 1 279 ? -11.164 -14.93 -18.203 1 91.06 279 VAL A N 1
ATOM 2158 C CA . VAL A 1 279 ? -9.906 -15.336 -18.828 1 91.06 279 VAL A CA 1
ATOM 2159 C C . VAL A 1 279 ? -9.891 -16.844 -19.016 1 91.06 279 VAL A C 1
ATOM 2161 O O . VAL A 1 279 ? -9.383 -17.344 -20.031 1 91.06 279 VAL A O 1
ATOM 2164 N N . ALA A 1 280 ? -10.383 -17.516 -18.016 1 92.44 280 ALA A N 1
ATOM 2165 C CA . ALA A 1 280 ? -10.453 -18.969 -18.141 1 92.44 280 ALA A CA 1
ATOM 2166 C C . ALA A 1 280 ? -11.266 -19.375 -19.375 1 92.44 280 ALA A C 1
ATOM 2168 O O . ALA A 1 280 ? -10.922 -20.344 -20.062 1 92.44 280 ALA A O 1
ATOM 2169 N N . LYS A 1 281 ? -12.297 -18.719 -19.656 1 93.88 281 LYS A N 1
ATOM 2170 C CA . LYS A 1 281 ? -13.133 -18.984 -20.828 1 93.88 281 LYS A CA 1
ATOM 2171 C C . LYS A 1 281 ? -12.406 -18.625 -22.125 1 93.88 281 LYS A C 1
ATOM 2173 O O . LYS A 1 281 ? -12.391 -19.406 -23.078 1 93.88 281 LYS A O 1
ATOM 2178 N N . MET A 1 282 ? -11.758 -17.562 -22.109 1 91.31 282 MET A N 1
ATOM 2179 C CA . MET A 1 282 ? -11.125 -17.047 -23.328 1 91.31 282 MET A CA 1
ATOM 2180 C C . MET A 1 282 ? -9.852 -17.812 -23.641 1 91.31 282 MET A C 1
ATOM 2182 O O . MET A 1 282 ? -9.57 -18.109 -24.812 1 91.31 282 MET A O 1
ATOM 2186 N N . GLU A 1 283 ? -9.148 -18.219 -22.656 1 86.5 283 GLU A N 1
ATOM 2187 C CA . GLU A 1 283 ? -7.824 -18.781 -22.875 1 86.5 283 GLU A CA 1
ATOM 2188 C C . GLU A 1 283 ? -7.875 -20.312 -22.859 1 86.5 283 GLU A C 1
ATOM 2190 O O . GLU A 1 283 ? -7.09 -20.969 -23.547 1 86.5 283 GLU A O 1
ATOM 2195 N N . LEU A 1 284 ? -8.742 -20.875 -22.062 1 88.56 284 LEU A N 1
ATOM 2196 C CA . LEU A 1 284 ? -8.719 -22.328 -21.875 1 88.56 284 LEU A CA 1
ATOM 2197 C C . LEU A 1 284 ? -10.047 -22.953 -22.328 1 88.56 284 LEU A C 1
ATOM 2199 O O . LEU A 1 284 ? -10.188 -24.172 -22.344 1 88.56 284 LEU A O 1
ATOM 2203 N N . GLY A 1 285 ? -10.992 -22.094 -22.625 1 90.38 285 GLY A N 1
ATOM 2204 C CA . GLY A 1 285 ? -12.273 -22.594 -23.094 1 90.38 285 GLY A CA 1
ATOM 2205 C C . GLY A 1 285 ? -13.156 -23.109 -21.984 1 90.38 285 GLY A C 1
ATOM 2206 O O . GLY A 1 285 ? -14.109 -23.859 -22.234 1 90.38 285 GLY A O 1
ATOM 2207 N N . ILE A 1 286 ? -12.859 -22.828 -20.844 1 91.06 286 ILE A N 1
ATOM 2208 C CA . ILE A 1 286 ? -13.656 -23.234 -19.703 1 91.06 286 ILE A CA 1
ATOM 2209 C C . ILE A 1 286 ? -14.867 -22.312 -19.562 1 91.06 286 ILE A C 1
ATOM 2211 O O . ILE A 1 286 ? -14.719 -21.109 -19.391 1 91.06 286 ILE A O 1
ATOM 2215 N N . SER A 1 287 ? -15.992 -22.844 -19.609 1 93.06 287 SER A N 1
ATOM 2216 C CA . SER A 1 287 ? -17.219 -22.047 -19.516 1 93.06 287 SER A CA 1
ATOM 2217 C C . SER A 1 287 ? -17.375 -21.453 -18.125 1 93.06 287 SER A C 1
ATOM 2219 O O . SER A 1 287 ? -16.906 -22.016 -17.141 1 93.06 287 SER A O 1
ATOM 2221 N N . THR A 1 288 ? -18.031 -20.328 -18.062 1 92.75 288 THR A N 1
ATOM 2222 C CA . THR A 1 288 ? -18.281 -19.656 -16.797 1 92.75 288 THR A CA 1
ATOM 2223 C C . THR A 1 288 ? -19.156 -20.516 -15.883 1 92.75 288 THR A C 1
ATOM 2225 O O . THR A 1 288 ? -19 -20.5 -14.656 1 92.75 288 THR A O 1
ATOM 2228 N N . GLY A 1 289 ? -20.078 -21.234 -16.484 1 92.19 289 GLY A N 1
ATOM 2229 C CA . GLY A 1 289 ? -20.922 -22.125 -15.711 1 92.19 289 GLY A CA 1
ATOM 2230 C C . GLY A 1 289 ? -20.141 -23.234 -15.031 1 92.19 289 GLY A C 1
ATOM 2231 O O . GLY A 1 289 ? -20.375 -23.531 -13.859 1 92.19 289 GLY A O 1
ATOM 2232 N N . PHE A 1 290 ? -19.25 -23.781 -15.789 1 92.31 290 PHE A N 1
ATOM 2233 C CA . PHE A 1 290 ? -18.406 -24.828 -15.227 1 92.31 290 PHE A CA 1
ATOM 2234 C C . PHE A 1 290 ? -17.531 -24.281 -14.094 1 92.31 290 PHE A C 1
ATOM 2236 O O . PHE A 1 290 ? -17.359 -24.938 -13.07 1 92.31 290 PHE A O 1
ATOM 2243 N N . PHE A 1 291 ? -17.078 -23.109 -14.32 1 93.56 291 PHE A N 1
ATOM 2244 C CA . PHE A 1 291 ? -16.234 -22.469 -13.32 1 93.56 291 PHE A CA 1
ATOM 2245 C C . PHE A 1 291 ? -16.984 -22.297 -12.008 1 93.56 291 PHE A C 1
ATOM 2247 O O . PHE A 1 291 ? -16.469 -22.625 -10.938 1 93.56 291 PHE A O 1
ATOM 2254 N N . ILE A 1 292 ? -18.188 -21.844 -12.094 1 92.94 292 ILE A N 1
ATOM 2255 C CA . ILE A 1 292 ? -19.016 -21.547 -10.914 1 92.94 292 ILE A CA 1
ATOM 2256 C C . ILE A 1 292 ? -19.406 -22.859 -10.234 1 92.94 292 ILE A C 1
ATOM 2258 O O . ILE A 1 292 ? -19.469 -22.922 -9 1 92.94 292 ILE A O 1
ATOM 2262 N N . GLU A 1 293 ? -19.625 -23.906 -10.977 1 91.69 293 GLU A N 1
ATOM 2263 C CA . GLU A 1 293 ? -20.031 -25.188 -10.438 1 91.69 293 GLU A CA 1
ATOM 2264 C C . GLU A 1 293 ? -18.844 -25.938 -9.82 1 91.69 293 GLU A C 1
ATOM 2266 O O . GLU A 1 293 ? -19 -26.625 -8.805 1 91.69 293 GLU A O 1
ATOM 2271 N N . GLN A 1 294 ? -17.781 -25.766 -10.43 1 90.38 294 GLN A N 1
ATOM 2272 C CA . GLN A 1 294 ? -16.594 -26.516 -10.031 1 90.38 294 GLN A CA 1
ATOM 2273 C C . GLN A 1 294 ? -15.898 -25.859 -8.836 1 90.38 294 GLN A C 1
ATOM 2275 O O . GLN A 1 294 ? -15.258 -26.547 -8.031 1 90.38 294 GLN A O 1
ATOM 2280 N N . MET A 1 295 ? -16.078 -24.641 -8.641 1 90.94 295 MET A N 1
ATOM 2281 C CA . MET A 1 295 ? -15.336 -23.859 -7.645 1 90.94 295 MET A CA 1
ATOM 2282 C C . MET A 1 295 ? -15.609 -24.391 -6.242 1 90.94 295 MET A C 1
ATOM 2284 O O . MET A 1 295 ? -14.672 -24.688 -5.488 1 90.94 295 MET A O 1
ATOM 2288 N N . PRO A 1 296 ? -16.891 -24.625 -5.883 1 90.25 296 PRO A N 1
ATOM 2289 C CA . PRO A 1 296 ? -17.141 -25.125 -4.527 1 90.25 296 PRO A CA 1
ATOM 2290 C C . PRO A 1 296 ? -16.656 -26.547 -4.324 1 90.25 296 PRO A C 1
ATOM 2292 O O . PRO A 1 296 ? -16.453 -26.984 -3.186 1 90.25 296 PRO A O 1
ATOM 2295 N N . ILE A 1 297 ? -16.422 -27.297 -5.383 1 88.38 297 ILE A N 1
ATOM 2296 C CA . ILE A 1 297 ? -15.992 -28.688 -5.301 1 88.38 297 ILE A CA 1
ATOM 2297 C C . ILE A 1 297 ? -14.477 -28.75 -5.086 1 88.38 297 ILE A C 1
ATOM 2299 O O . ILE A 1 297 ? -13.992 -29.562 -4.293 1 88.38 297 ILE A O 1
ATOM 2303 N N . VAL A 1 298 ? -13.773 -27.875 -5.699 1 84.38 298 VAL A N 1
ATOM 2304 C CA . VAL A 1 298 ? -12.32 -28 -5.711 1 84.38 298 VAL A CA 1
ATOM 2305 C C . VAL A 1 298 ? -11.703 -27.0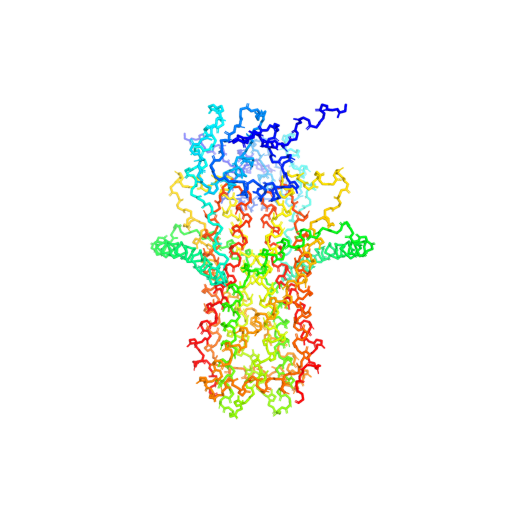47 -4.684 1 84.38 298 VAL A C 1
ATOM 2307 O O . VAL A 1 298 ? -10.57 -27.25 -4.238 1 84.38 298 VAL A O 1
ATOM 2310 N N . VAL A 1 299 ? -12.438 -26.016 -4.289 1 88.25 299 VAL A N 1
ATOM 2311 C CA . VAL A 1 299 ? -11.938 -25.062 -3.305 1 88.25 299 VAL A CA 1
ATOM 2312 C C . VAL A 1 299 ? -12.773 -25.141 -2.031 1 88.25 299 VAL A C 1
ATOM 2314 O O . VAL A 1 299 ? -13.891 -24.625 -1.986 1 88.25 299 VAL A O 1
ATOM 2317 N N . PRO A 1 300 ? -12.195 -25.688 -1.024 1 88.38 300 PRO A N 1
ATOM 2318 C CA . PRO A 1 300 ? -12.93 -25.797 0.234 1 88.38 300 PRO A CA 1
ATOM 2319 C C . PRO A 1 300 ? -13.43 -24.438 0.75 1 88.38 300 PRO A C 1
ATOM 2321 O O . PRO A 1 300 ? -12.719 -23.438 0.633 1 88.38 300 PRO A O 1
ATOM 2324 N N . SER A 1 301 ? -14.539 -24.469 1.361 1 90.69 301 SER A N 1
ATOM 2325 C CA . SER A 1 301 ? -15.164 -23.25 1.874 1 90.69 301 SER A CA 1
ATOM 2326 C C . SER A 1 301 ? -14.32 -22.625 2.973 1 90.69 301 SER A C 1
ATOM 2328 O O . SER A 1 301 ? -14.445 -21.422 3.242 1 90.69 301 SER A O 1
ATOM 2330 N N . PHE A 1 302 ? -13.492 -23.359 3.553 1 90.81 302 PHE A N 1
ATOM 2331 C CA . PHE A 1 302 ? -12.609 -22.859 4.602 1 90.81 302 PHE A CA 1
ATOM 2332 C C . PHE A 1 302 ? -11.797 -21.672 4.105 1 90.81 302 PHE A C 1
ATOM 2334 O O . PHE A 1 302 ? -11.531 -20.734 4.859 1 90.81 302 PHE A O 1
ATOM 2341 N N . ASN A 1 303 ? -11.438 -21.734 2.879 1 90.25 303 ASN A N 1
ATOM 2342 C CA . ASN A 1 303 ? -10.617 -20.672 2.312 1 90.25 303 ASN A CA 1
ATOM 2343 C C . ASN A 1 303 ? -11.383 -19.344 2.225 1 90.25 303 ASN A C 1
ATOM 2345 O O . ASN A 1 303 ? -10.82 -18.281 2.439 1 90.25 303 ASN A O 1
ATOM 2349 N N . LEU A 1 304 ? -12.633 -19.438 1.924 1 92.81 304 LEU A N 1
ATOM 2350 C CA . LEU A 1 304 ? -13.477 -18.25 1.902 1 92.81 304 LEU A CA 1
ATOM 2351 C C . LEU A 1 304 ? -13.609 -17.656 3.299 1 92.81 304 LEU A C 1
ATOM 2353 O O . LEU A 1 304 ? -13.453 -16.453 3.479 1 92.81 304 LEU A O 1
ATOM 2357 N N . TRP A 1 305 ? -13.828 -18.484 4.25 1 93.38 305 TRP A N 1
ATOM 2358 C CA . TRP A 1 305 ? -14.016 -18.031 5.617 1 93.38 305 TRP A CA 1
ATOM 2359 C C . TRP A 1 305 ? -12.719 -17.484 6.199 1 93.38 305 TRP A C 1
ATOM 2361 O O . TRP A 1 305 ? -12.727 -16.531 6.98 1 93.38 305 TRP A O 1
ATOM 2371 N N . LEU A 1 306 ? -11.695 -18.125 5.879 1 93.12 306 LEU A N 1
ATOM 2372 C CA . LEU A 1 306 ? -10.391 -17.641 6.32 1 93.12 306 LEU A CA 1
ATOM 2373 C C . LEU A 1 306 ? -10.125 -16.25 5.754 1 93.12 306 LEU A C 1
ATOM 2375 O O . LEU A 1 306 ? -9.609 -15.375 6.457 1 93.12 306 LEU A O 1
ATOM 2379 N N . GLY A 1 307 ? -10.453 -16.062 4.508 1 94.38 307 GLY A N 1
ATOM 2380 C CA . GLY A 1 307 ? -10.297 -14.75 3.891 1 94.38 307 GLY A CA 1
ATOM 2381 C C . GLY A 1 307 ? -11.133 -13.68 4.555 1 94.38 307 GLY A C 1
ATOM 2382 O O . GLY A 1 307 ? -10.656 -12.562 4.793 1 94.38 307 GLY A O 1
ATOM 2383 N N . ILE A 1 308 ? -12.297 -14.047 4.824 1 95.5 308 ILE A N 1
ATOM 2384 C CA . ILE A 1 308 ? -13.211 -13.117 5.461 1 95.5 308 ILE A CA 1
ATOM 2385 C C . ILE A 1 308 ? -12.719 -12.781 6.867 1 95.5 308 ILE A C 1
ATOM 2387 O O . ILE A 1 308 ? -12.734 -11.617 7.277 1 95.5 308 ILE A O 1
ATOM 2391 N N . ALA A 1 309 ? -12.289 -13.766 7.555 1 95.56 309 ALA A N 1
ATOM 2392 C CA . ALA A 1 309 ? -11.758 -13.555 8.898 1 95.56 309 ALA A CA 1
ATOM 2393 C C . ALA A 1 309 ? -10.508 -12.688 8.859 1 95.56 309 ALA A C 1
ATOM 2395 O O . ALA A 1 309 ? -10.312 -11.828 9.727 1 95.56 309 ALA A O 1
ATOM 2396 N N . LYS A 1 310 ? -9.641 -12.945 7.875 1 95.62 310 LYS A N 1
ATOM 2397 C CA . LYS A 1 310 ? -8.477 -12.094 7.684 1 95.62 310 LYS A CA 1
ATOM 2398 C C . LYS A 1 310 ? -8.891 -10.633 7.496 1 95.62 310 LYS A C 1
ATOM 2400 O O . LYS A 1 310 ? -8.227 -9.727 8 1 95.62 310 LYS A O 1
ATOM 2405 N N . GLY A 1 311 ? -9.953 -10.531 6.738 1 96.31 311 GLY A N 1
ATOM 2406 C CA . GLY A 1 311 ? -10.453 -9.18 6.535 1 96.31 311 GLY A CA 1
ATOM 2407 C C . GLY A 1 311 ? -10.789 -8.469 7.828 1 96.31 311 GLY A C 1
ATOM 2408 O O . GLY A 1 311 ? -10.406 -7.312 8.023 1 96.31 311 GLY A O 1
ATOM 2409 N N . ALA A 1 312 ? -11.461 -9.117 8.672 1 95.75 312 ALA A N 1
ATOM 2410 C CA . ALA A 1 312 ? -11.836 -8.531 9.953 1 95.75 312 ALA A CA 1
ATOM 2411 C C . ALA A 1 312 ? -10.602 -8.203 10.789 1 95.75 312 ALA A C 1
ATOM 2413 O O . ALA A 1 312 ? -10.516 -7.129 11.383 1 95.75 312 ALA A O 1
ATOM 2414 N N . ILE A 1 313 ? -9.695 -9.062 10.828 1 95.12 313 ILE A N 1
ATOM 2415 C CA . ILE A 1 313 ? -8.461 -8.898 11.594 1 95.12 313 ILE A CA 1
ATOM 2416 C C . ILE A 1 313 ? -7.664 -7.719 11.039 1 95.12 313 ILE A C 1
ATOM 2418 O O . ILE A 1 313 ? -7.168 -6.883 11.797 1 95.12 313 ILE A O 1
ATOM 2422 N N . PHE A 1 314 ? -7.555 -7.664 9.734 1 96.88 314 PHE A N 1
ATOM 2423 C CA . PHE A 1 314 ? -6.805 -6.586 9.094 1 96.88 314 PHE A CA 1
ATOM 2424 C C . PHE A 1 314 ? -7.48 -5.242 9.336 1 96.88 314 PHE A C 1
ATOM 2426 O O . PHE A 1 314 ? -6.809 -4.223 9.492 1 96.88 314 PHE A O 1
ATOM 2433 N N . GLY A 1 315 ? -8.82 -5.289 9.312 1 95.19 315 GLY A N 1
ATOM 2434 C CA . GLY A 1 315 ? -9.531 -4.059 9.625 1 95.19 315 GLY A CA 1
ATOM 2435 C C . GLY A 1 315 ? -9.195 -3.514 11.008 1 95.19 315 GLY A C 1
ATOM 2436 O O . GLY A 1 315 ? -8.938 -2.318 11.156 1 95.19 315 GLY A O 1
ATOM 2437 N N . ILE A 1 316 ? -9.188 -4.336 11.961 1 93.5 316 ILE A N 1
ATOM 2438 C CA . ILE A 1 316 ? -8.852 -3.953 13.328 1 93.5 316 ILE A CA 1
ATOM 2439 C C . ILE A 1 316 ? -7.402 -3.469 13.391 1 93.5 316 ILE A C 1
ATOM 2441 O O . ILE A 1 316 ? -7.105 -2.451 14.016 1 93.5 316 ILE A O 1
ATOM 2445 N N . LEU A 1 317 ? -6.574 -4.195 12.734 1 93.5 317 LEU A N 1
ATOM 2446 C CA . LEU A 1 317 ? -5.148 -3.877 12.727 1 93.5 317 LEU A CA 1
ATOM 2447 C C . LEU A 1 317 ? -4.902 -2.494 12.133 1 93.5 317 LEU A C 1
ATOM 2449 O O . LEU A 1 317 ? -4.125 -1.709 12.68 1 93.5 317 LEU A O 1
ATOM 2453 N N . ILE A 1 318 ? -5.508 -2.213 11.039 1 94.56 318 ILE A N 1
ATOM 2454 C CA . ILE A 1 318 ? -5.328 -0.946 10.344 1 94.56 318 ILE A CA 1
ATOM 2455 C C . ILE A 1 318 ? -5.781 0.206 11.234 1 94.56 318 ILE A C 1
ATOM 2457 O O . ILE A 1 318 ? -5.074 1.205 11.375 1 94.56 318 ILE A O 1
ATOM 2461 N N . ALA A 1 319 ? -6.957 0.034 11.828 1 93.31 319 ALA A N 1
ATOM 2462 C CA . ALA A 1 319 ? -7.465 1.073 12.719 1 93.31 319 ALA A CA 1
ATOM 2463 C C . ALA A 1 319 ? -6.555 1.251 13.93 1 93.31 319 ALA A C 1
ATOM 2465 O O . ALA A 1 319 ? -6.324 2.375 14.383 1 93.31 319 ALA A O 1
ATOM 2466 N N . TRP A 1 320 ? -6.109 0.187 14.367 1 91.75 320 TRP A N 1
ATOM 2467 C CA . TRP A 1 320 ? -5.234 0.172 15.531 1 91.75 320 TRP A CA 1
ATOM 2468 C C . TRP A 1 320 ? -3.932 0.908 15.242 1 91.75 320 TRP A C 1
ATOM 2470 O O . TRP A 1 320 ? -3.523 1.784 16.016 1 91.75 320 TRP A O 1
ATOM 2480 N N . ILE A 1 321 ? -3.289 0.587 14.25 1 92.69 321 ILE A N 1
ATOM 2481 C CA . ILE A 1 321 ? -2.02 1.199 13.875 1 92.69 321 ILE A CA 1
ATOM 2482 C C . ILE A 1 321 ? -2.23 2.678 13.562 1 92.69 321 ILE A C 1
ATOM 2484 O O . ILE A 1 321 ? -1.429 3.525 13.961 1 92.69 321 ILE A O 1
ATOM 2488 N N . ALA A 1 322 ? -3.287 2.951 12.859 1 92.62 322 ALA A N 1
ATOM 2489 C CA . ALA A 1 322 ? -3.604 4.336 12.508 1 92.62 322 ALA A CA 1
ATOM 2490 C C . ALA A 1 322 ? -3.82 5.176 13.766 1 92.62 322 ALA A C 1
ATOM 2492 O O . ALA A 1 322 ? -3.35 6.312 13.844 1 92.62 322 ALA A O 1
ATOM 2493 N N . GLY A 1 323 ? -4.59 4.684 14.672 1 90.88 323 GLY A N 1
ATOM 2494 C CA . GLY A 1 323 ? -4.805 5.395 15.922 1 90.88 323 GLY A CA 1
ATOM 2495 C C . GLY A 1 323 ? -3.525 5.617 16.703 1 90.88 323 GLY A C 1
ATOM 2496 O O . GLY A 1 323 ? -3.318 6.691 17.281 1 90.88 323 GLY A O 1
ATOM 2497 N N . PHE A 1 324 ? -2.715 4.617 16.766 1 91.19 324 PHE A N 1
ATOM 2498 C CA . PHE A 1 324 ? -1.457 4.691 17.5 1 91.19 324 PHE A CA 1
ATOM 2499 C C . PHE A 1 324 ? -0.574 5.805 16.938 1 91.19 324 PHE A C 1
ATOM 2501 O O . PHE A 1 324 ? -0.07 6.641 17.703 1 91.19 324 PHE A O 1
ATOM 2508 N N . HIS A 1 325 ? -0.418 5.777 15.672 1 90.75 325 HIS A N 1
ATOM 2509 C CA . HIS A 1 325 ? 0.428 6.793 15.055 1 90.75 325 HIS A CA 1
ATOM 2510 C C . HIS A 1 325 ? -0.237 8.164 15.094 1 90.75 325 HIS A C 1
ATOM 2512 O O . HIS A 1 325 ? 0.446 9.188 15.164 1 90.75 325 HIS A O 1
ATOM 2518 N N . GLY A 1 326 ? -1.543 8.172 15.016 1 90.06 326 GLY A N 1
ATOM 2519 C CA . GLY A 1 326 ? -2.246 9.438 15.172 1 90.06 326 GLY A CA 1
ATOM 2520 C C . GLY A 1 326 ? -2.02 10.078 16.531 1 90.06 326 GLY A C 1
ATOM 2521 O O . GLY A 1 326 ? -1.815 11.297 16.625 1 90.06 326 GLY A O 1
ATOM 2522 N N . LEU A 1 327 ? -2.057 9.289 17.547 1 89.19 327 LEU A N 1
ATOM 2523 C CA . LEU A 1 327 ? -1.89 9.781 18.922 1 89.19 327 LEU A CA 1
ATOM 2524 C C . LEU A 1 327 ? -0.439 10.18 19.172 1 89.19 327 LEU A C 1
ATOM 2526 O O . LEU A 1 327 ? -0.156 10.945 20.094 1 89.19 327 LEU A O 1
ATOM 2530 N N . LYS A 1 328 ? 0.402 9.695 18.391 1 89.06 328 LYS A N 1
ATOM 2531 C CA . LYS A 1 328 ? 1.828 9.953 18.562 1 89.06 328 LYS A CA 1
ATOM 2532 C C . LYS A 1 328 ? 2.229 11.281 17.922 1 89.06 328 LYS A C 1
ATOM 2534 O O . LYS A 1 328 ? 3.326 11.789 18.172 1 89.06 328 LYS A O 1
ATOM 2539 N N . VAL A 1 329 ? 1.315 11.883 17.188 1 88.75 329 VAL A N 1
ATOM 2540 C CA . VAL A 1 329 ? 1.611 13.117 16.453 1 88.75 329 VAL A CA 1
ATOM 2541 C C . VAL A 1 329 ? 1.885 14.25 17.453 1 88.75 329 VAL A C 1
ATOM 2543 O O . VAL A 1 329 ? 1.195 14.375 18.469 1 88.75 329 VAL A O 1
ATOM 2546 N N . LYS A 1 330 ? 2.979 14.961 17.156 1 87.69 330 LYS A N 1
ATOM 2547 C CA . LYS A 1 330 ? 3.268 16.188 17.891 1 87.69 330 LYS A CA 1
ATOM 2548 C C . LYS A 1 330 ? 2.551 17.375 17.266 1 87.69 330 LYS A C 1
ATOM 2550 O O . LYS A 1 330 ? 2.092 17.312 16.125 1 87.69 330 LYS A O 1
ATOM 2555 N N . PRO A 1 331 ? 2.42 18.422 18.031 1 82.75 331 PRO A N 1
ATOM 2556 C CA . PRO A 1 331 ? 1.659 19.578 17.531 1 82.75 331 PRO A CA 1
ATOM 2557 C C . PRO A 1 331 ? 2.402 20.359 16.453 1 82.75 331 PRO A C 1
ATOM 2559 O O . PRO A 1 331 ? 2.648 21.547 16.609 1 82.75 331 PRO A O 1
ATOM 2562 N N . ASN A 1 332 ? 2.875 19.688 15.414 1 81.62 332 ASN A N 1
ATOM 2563 C CA . ASN A 1 332 ? 3.48 20.312 14.242 1 81.62 332 ASN A CA 1
ATOM 2564 C C . ASN A 1 332 ? 3.186 19.516 12.969 1 81.62 332 ASN A C 1
ATOM 2566 O O . ASN A 1 332 ? 2.941 18.312 13.023 1 81.62 332 ASN A O 1
ATOM 2570 N N . THR A 1 333 ? 3.23 20.25 11.93 1 75.25 333 THR A N 1
ATOM 2571 C CA . THR A 1 333 ? 2.814 19.688 10.648 1 75.25 333 THR A CA 1
ATOM 2572 C C . THR A 1 333 ? 3.826 18.656 10.156 1 75.25 333 THR A C 1
ATOM 2574 O O . THR A 1 333 ? 3.461 17.703 9.461 1 75.25 333 THR A O 1
ATOM 2577 N N . THR A 1 334 ? 5.012 18.812 10.5 1 75.56 334 THR A N 1
ATOM 2578 C CA . THR A 1 334 ? 6.043 17.859 10.078 1 75.56 334 THR A CA 1
ATOM 2579 C C . THR A 1 334 ? 5.84 16.5 10.75 1 75.56 334 THR A C 1
ATOM 2581 O O . THR A 1 334 ? 5.98 15.461 10.109 1 75.56 334 THR A O 1
ATOM 2584 N N . SER A 1 335 ? 5.477 16.562 11.961 1 83.81 335 SER A N 1
ATOM 2585 C CA . SER A 1 335 ? 5.199 15.336 12.688 1 83.81 335 SER A CA 1
ATOM 2586 C C . SER A 1 335 ? 3.939 14.656 12.164 1 83.81 335 SER A C 1
ATOM 2588 O O . SER A 1 335 ? 3.867 13.43 12.109 1 83.81 335 SER A O 1
ATOM 2590 N N . LEU A 1 336 ? 2.98 15.453 11.828 1 84.06 336 LEU A N 1
ATOM 2591 C CA . LEU A 1 336 ? 1.741 14.922 11.273 1 84.06 336 LEU A CA 1
ATOM 2592 C C . LEU A 1 336 ? 2.01 14.148 9.984 1 84.06 336 LEU A C 1
ATOM 2594 O O . LEU A 1 336 ? 1.523 13.023 9.812 1 84.06 336 LEU A O 1
ATOM 2598 N N . SER A 1 337 ? 2.791 14.688 9.172 1 78.31 337 SER A N 1
ATOM 2599 C CA . SER A 1 337 ? 3.104 14.047 7.898 1 78.31 337 SER A CA 1
ATOM 2600 C C . SER A 1 337 ? 3.951 12.797 8.109 1 78.31 337 SER A C 1
ATOM 2602 O O . SER A 1 337 ? 3.736 11.773 7.445 1 78.31 337 SER A O 1
ATOM 2604 N N . ARG A 1 338 ? 4.832 12.898 8.93 1 81.62 338 ARG A N 1
ATOM 2605 C CA . ARG A 1 338 ? 5.727 11.773 9.195 1 81.62 338 ARG A CA 1
ATOM 2606 C C . ARG A 1 338 ? 4.957 10.594 9.789 1 81.62 338 ARG A C 1
ATOM 2608 O O . ARG A 1 338 ? 5.152 9.453 9.375 1 81.62 338 ARG A O 1
ATOM 2615 N N . GLU A 1 339 ? 4.141 10.867 10.695 1 86.81 339 GLU A N 1
ATOM 2616 C CA . GLU A 1 339 ? 3.393 9.797 11.352 1 86.81 339 GLU A CA 1
ATOM 2617 C C . GLU A 1 339 ? 2.344 9.203 10.422 1 86.81 339 GLU A C 1
ATOM 2619 O O . GLU A 1 339 ? 2.043 8.008 10.5 1 86.81 339 GLU A O 1
ATOM 2624 N N . THR A 1 340 ? 1.783 10.039 9.578 1 84 340 THR A N 1
ATOM 2625 C CA . THR A 1 340 ? 0.846 9.516 8.594 1 84 340 THR A CA 1
ATOM 2626 C C . THR A 1 340 ? 1.54 8.531 7.656 1 84 340 THR A C 1
ATOM 2628 O O . THR A 1 340 ? 0.992 7.477 7.336 1 84 340 THR A O 1
ATOM 2631 N N . THR A 1 341 ? 2.727 8.805 7.289 1 80.06 341 THR A N 1
ATOM 2632 C CA . THR A 1 341 ? 3.523 7.926 6.441 1 80.06 341 THR A CA 1
ATOM 2633 C C . THR A 1 341 ? 3.891 6.645 7.188 1 80.06 341 THR A C 1
ATOM 2635 O O . THR A 1 341 ? 3.76 5.547 6.648 1 80.06 341 THR A O 1
ATOM 2638 N N . SER A 1 342 ? 4.305 6.879 8.352 1 84.69 342 SER A N 1
ATOM 2639 C CA . SER A 1 342 ? 4.715 5.73 9.156 1 84.69 342 SER A CA 1
ATOM 2640 C C . SER A 1 342 ? 3.545 4.781 9.398 1 84.69 342 SER A C 1
ATOM 2642 O O . SER A 1 342 ? 3.734 3.568 9.5 1 84.69 342 SER A O 1
ATOM 2644 N N . SER A 1 343 ? 2.416 5.422 9.547 1 89.31 343 SER A N 1
ATOM 2645 C CA . SER A 1 343 ? 1.213 4.625 9.766 1 89.31 343 SER A CA 1
ATOM 2646 C C . SER A 1 343 ? 0.919 3.725 8.57 1 89.31 343 SER A C 1
ATOM 2648 O O . SER A 1 343 ? 0.639 2.537 8.734 1 89.31 343 SER A O 1
ATOM 2650 N N . VAL A 1 344 ? 0.988 4.23 7.406 1 87.69 344 VAL A N 1
ATOM 2651 C CA . VAL A 1 344 ? 0.688 3.479 6.191 1 87.69 344 VAL A CA 1
ATOM 2652 C C . VAL A 1 344 ? 1.725 2.375 5.996 1 87.69 344 VAL A C 1
ATOM 2654 O O . VAL A 1 344 ? 1.372 1.218 5.754 1 87.69 344 VAL A O 1
ATOM 2657 N N . VAL A 1 345 ? 2.99 2.691 6.121 1 84 345 VAL A N 1
ATOM 2658 C CA . VAL A 1 345 ? 4.078 1.743 5.91 1 84 345 VAL A CA 1
ATOM 2659 C C . VAL A 1 345 ? 3.971 0.598 6.914 1 84 345 VAL A C 1
ATOM 2661 O O . VAL A 1 345 ? 4.098 -0.572 6.547 1 84 345 VAL A O 1
ATOM 2664 N N . MET A 1 346 ? 3.703 0.96 8.102 1 87.25 346 MET A N 1
ATOM 2665 C CA . MET A 1 346 ? 3.594 -0.054 9.148 1 87.25 346 MET A CA 1
ATOM 2666 C C . MET A 1 346 ? 2.377 -0.944 8.914 1 87.25 346 MET A C 1
ATOM 2668 O O . MET A 1 346 ? 2.445 -2.158 9.109 1 87.25 346 MET A O 1
ATOM 2672 N N . SER A 1 347 ? 1.286 -0.313 8.547 1 91.69 347 SER A N 1
ATOM 2673 C CA . SER A 1 347 ? 0.073 -1.084 8.297 1 91.69 347 SER A CA 1
ATOM 2674 C C . SER A 1 347 ? 0.274 -2.074 7.152 1 91.69 347 SER A C 1
ATOM 2676 O O . SER A 1 347 ? -0.082 -3.248 7.27 1 91.69 347 SER A O 1
ATOM 2678 N N . ILE A 1 348 ? 0.858 -1.601 6.062 1 88.12 348 ILE A N 1
ATOM 2679 C CA . ILE A 1 348 ? 1.084 -2.463 4.906 1 88.12 348 ILE A CA 1
ATOM 2680 C C . ILE A 1 348 ? 2.059 -3.578 5.277 1 88.12 348 ILE A C 1
ATOM 2682 O O . ILE A 1 348 ? 1.834 -4.742 4.941 1 88.12 348 ILE A O 1
ATOM 2686 N N . THR A 1 349 ? 3.094 -3.209 6 1 85.19 349 THR A N 1
ATOM 2687 C CA . THR A 1 349 ? 4.113 -4.176 6.395 1 85.19 349 THR A CA 1
ATOM 2688 C C . THR A 1 349 ? 3.512 -5.266 7.281 1 85.19 349 THR A C 1
ATOM 2690 O O . THR A 1 349 ? 3.73 -6.453 7.043 1 85.19 349 THR A O 1
ATOM 2693 N N . LEU A 1 350 ? 2.773 -4.887 8.242 1 89.56 350 LEU A N 1
ATOM 2694 C CA . LEU A 1 350 ? 2.217 -5.855 9.18 1 89.56 350 LEU A CA 1
ATOM 2695 C C . LEU A 1 350 ? 1.139 -6.703 8.508 1 89.56 350 LEU A C 1
ATOM 2697 O O . LEU A 1 350 ? 0.984 -7.883 8.836 1 89.56 350 LEU A O 1
ATOM 2701 N N . VAL A 1 351 ? 0.362 -6.043 7.652 1 92.56 351 VAL A N 1
ATOM 2702 C CA . VAL A 1 351 ? -0.662 -6.781 6.918 1 92.56 351 VAL A CA 1
ATOM 2703 C C . VAL A 1 351 ? -0.01 -7.879 6.082 1 92.56 351 VAL A C 1
ATOM 2705 O O . VAL A 1 351 ? -0.465 -9.023 6.086 1 92.56 351 VAL A O 1
ATOM 2708 N N . ILE A 1 352 ? 1.037 -7.547 5.371 1 88.12 352 ILE A N 1
ATOM 2709 C CA . ILE A 1 352 ? 1.724 -8.508 4.516 1 88.12 352 ILE A CA 1
ATOM 2710 C C . ILE A 1 352 ? 2.369 -9.594 5.371 1 88.12 352 ILE A C 1
ATOM 2712 O O . ILE A 1 352 ? 2.285 -10.781 5.043 1 88.12 352 ILE A O 1
ATOM 2716 N N . LEU A 1 353 ? 2.932 -9.203 6.484 1 86.75 353 LEU A N 1
ATOM 2717 C CA . LEU A 1 353 ? 3.607 -10.148 7.371 1 86.75 353 LEU A CA 1
ATOM 2718 C C . LEU A 1 353 ? 2.607 -11.117 7.996 1 86.75 353 LEU A C 1
ATOM 2720 O O . LEU A 1 353 ? 2.857 -12.32 8.055 1 86.75 353 LEU A O 1
ATOM 2724 N N . ILE A 1 354 ? 1.542 -10.578 8.492 1 90.25 354 ILE A N 1
ATOM 2725 C CA . ILE A 1 354 ? 0.526 -11.406 9.141 1 90.25 354 ILE A CA 1
ATOM 2726 C C . ILE A 1 354 ? -0.14 -12.305 8.102 1 90.25 354 ILE A C 1
ATOM 2728 O O . ILE A 1 354 ? -0.435 -13.469 8.383 1 90.25 354 ILE A O 1
ATOM 2732 N N . ASP A 1 355 ? -0.398 -11.734 6.988 1 91.12 355 ASP A N 1
ATOM 2733 C CA . ASP A 1 355 ? -0.973 -12.555 5.926 1 91.12 355 ASP A CA 1
ATOM 2734 C C . ASP A 1 355 ? -0.073 -13.742 5.594 1 91.12 355 ASP A C 1
ATOM 2736 O O . ASP A 1 355 ? -0.554 -14.867 5.434 1 91.12 355 ASP A O 1
ATOM 2740 N N . ALA A 1 356 ? 1.205 -13.469 5.426 1 85.56 356 ALA A N 1
ATOM 2741 C CA . ALA A 1 356 ? 2.168 -14.523 5.133 1 85.56 356 ALA A CA 1
ATOM 2742 C C . ALA A 1 356 ? 2.211 -15.562 6.254 1 85.56 356 ALA A C 1
ATOM 2744 O O . ALA A 1 356 ? 2.273 -16.766 5.996 1 85.56 356 ALA A O 1
ATOM 2745 N N . ALA A 1 357 ? 2.156 -15.102 7.457 1 85.5 357 ALA A N 1
ATOM 2746 C CA . ALA A 1 357 ? 2.17 -16 8.602 1 85.5 357 ALA A CA 1
ATOM 2747 C C . ALA A 1 357 ? 0.924 -16.891 8.625 1 85.5 357 ALA A C 1
ATOM 2749 O O . ALA A 1 357 ? 1.012 -18.094 8.875 1 85.5 357 ALA A O 1
ATOM 2750 N N . LEU A 1 358 ? -0.185 -16.281 8.375 1 88.31 358 LEU A N 1
ATOM 2751 C CA . LEU A 1 358 ? -1.435 -17.031 8.367 1 88.31 358 LEU A CA 1
ATOM 2752 C C . LEU A 1 358 ? -1.454 -18.031 7.211 1 88.31 358 LEU A C 1
ATOM 2754 O O . LEU A 1 358 ? -2.016 -19.125 7.34 1 88.31 358 LEU A O 1
ATOM 2758 N N . ALA A 1 359 ? -0.897 -17.609 6.086 1 83.5 359 ALA A N 1
ATOM 2759 C CA . ALA A 1 359 ? -0.806 -18.516 4.945 1 83.5 359 ALA A CA 1
ATOM 2760 C C . ALA A 1 359 ? 0.025 -19.75 5.289 1 83.5 359 ALA A C 1
ATOM 2762 O O . ALA A 1 359 ? -0.282 -20.859 4.844 1 83.5 359 ALA A O 1
ATOM 2763 N N . LEU A 1 360 ? 1.037 -19.578 6.062 1 81.38 360 LEU A N 1
ATOM 2764 C CA . LEU A 1 360 ? 1.909 -20.688 6.453 1 81.38 360 LEU A CA 1
ATOM 2765 C C . LEU A 1 360 ? 1.228 -21.578 7.48 1 81.38 360 LEU A C 1
ATOM 2767 O O . LEU A 1 360 ? 1.337 -22.812 7.41 1 81.38 360 LEU A O 1
ATOM 2771 N N . VAL A 1 361 ? 0.526 -20.969 8.414 1 83.12 361 VAL A N 1
ATOM 2772 C CA . VAL A 1 361 ? -0.126 -21.703 9.484 1 83.12 361 VAL A CA 1
ATOM 2773 C C . VAL A 1 361 ? -1.267 -22.547 8.922 1 83.12 361 VAL A C 1
ATOM 2775 O O . VAL A 1 361 ? -1.484 -23.688 9.352 1 83.12 361 VAL A O 1
ATOM 2778 N N . PHE A 1 362 ? -1.943 -22.031 7.934 1 82.81 362 PHE A N 1
ATOM 2779 C CA . PHE A 1 362 ? -3.119 -22.719 7.414 1 82.81 362 PHE A CA 1
ATOM 2780 C C . PHE A 1 362 ? -2.824 -23.344 6.055 1 82.81 362 PHE A C 1
ATOM 2782 O O . PHE A 1 362 ? -3.742 -23.625 5.281 1 82.81 362 PHE A O 1
ATOM 2789 N N . ALA A 1 363 ? -1.58 -23.5 5.758 1 75.31 363 ALA A N 1
ATOM 2790 C CA . ALA A 1 363 ? -1.177 -24.047 4.465 1 75.31 363 ALA A CA 1
ATOM 2791 C C . ALA A 1 363 ? -1.728 -25.469 4.273 1 75.31 363 ALA A C 1
ATOM 2793 O O . ALA A 1 363 ? -2.152 -25.828 3.176 1 75.31 363 ALA A O 1
ATOM 2794 N N . ASN A 1 364 ? -1.756 -26.203 5.285 1 70.06 364 ASN A N 1
ATOM 2795 C CA . ASN A 1 364 ? -2.168 -27.594 5.191 1 70.06 364 ASN A CA 1
ATOM 2796 C C . ASN A 1 364 ? -3.678 -27.75 5.348 1 70.06 364 ASN A C 1
ATOM 2798 O O . ASN A 1 364 ? -4.227 -28.828 5.098 1 70.06 364 ASN A O 1
ATOM 2802 N N . THR A 1 365 ? -4.344 -26.875 5.863 1 63.16 365 THR A N 1
ATOM 2803 C CA . THR A 1 365 ? -5.766 -27.031 6.152 1 63.16 365 THR A CA 1
ATOM 2804 C C . THR A 1 365 ? -6.609 -26.625 4.949 1 63.16 365 THR A C 1
ATOM 2806 O O . THR A 1 365 ? -7.707 -27.156 4.746 1 63.16 365 THR A O 1
ATOM 2809 N N . GLY A 1 366 ? -6.246 -25.922 4.066 1 59.81 366 GLY A N 1
ATOM 2810 C CA . GLY A 1 366 ? -7.117 -25.406 3.02 1 59.81 366 GLY A CA 1
ATOM 2811 C C . GLY A 1 366 ? -6.789 -25.953 1.645 1 59.81 366 GLY A C 1
ATOM 2812 O O . GLY A 1 366 ? -7.336 -25.5 0.64 1 59.81 366 GLY A O 1
ATOM 2813 N N . GLY A 1 367 ? -5.766 -26.828 1.501 1 56.19 367 GLY A N 1
ATOM 2814 C CA . GLY A 1 367 ? -5.449 -27.469 0.235 1 56.19 367 GLY A CA 1
ATOM 2815 C C . GLY A 1 367 ? -6.492 -28.484 -0.199 1 56.19 367 GLY A C 1
ATOM 2816 O O . GLY A 1 367 ? -7.199 -29.047 0.636 1 56.19 367 GLY A O 1
ATOM 2817 N N . GLY A 1 368 ? -7.465 -28.203 -1.106 1 47.12 368 GLY A N 1
ATOM 2818 C CA . GLY A 1 368 ? -8.453 -29.125 -1.619 1 47.12 368 GLY A CA 1
ATOM 2819 C C . GLY A 1 368 ? -7.914 -30.531 -1.801 1 47.12 368 GLY A C 1
ATOM 2820 O O . GLY A 1 368 ? -6.73 -30.719 -2.092 1 47.12 368 GLY A O 1
ATOM 2821 N N . GLY A 1 369 ? -8.352 -31.609 -1.008 1 36.53 369 GLY A N 1
ATOM 2822 C CA . GLY A 1 369 ? -8.289 -33 -1.356 1 36.53 369 GLY A CA 1
ATOM 2823 C C . GLY A 1 369 ? -8.734 -33.312 -2.775 1 36.53 369 GLY A C 1
ATOM 2824 O O . GLY A 1 369 ? -9.477 -32.5 -3.369 1 36.53 369 GLY A O 1
ATOM 2825 N N . MET B 1 1 ? -43.875 29.938 34.688 1 31.62 1 MET B N 1
ATOM 2826 C CA . MET B 1 1 ? -43.844 28.641 34.031 1 31.62 1 MET B CA 1
ATOM 2827 C C . MET B 1 1 ? -44.344 28.734 32.594 1 31.62 1 MET B C 1
ATOM 2829 O O . MET B 1 1 ? -44.188 27.812 31.797 1 31.62 1 MET B O 1
ATOM 2833 N N . THR B 1 2 ? -45.344 29.578 32.344 1 37.94 2 THR B N 1
ATOM 2834 C CA . THR B 1 2 ? -46 29.781 31.062 1 37.94 2 THR B CA 1
ATOM 2835 C C . THR B 1 2 ? -45.062 30.484 30.094 1 37.94 2 THR B C 1
ATOM 2837 O O . THR B 1 2 ? -45.406 30.641 28.906 1 37.94 2 THR B O 1
ATOM 2840 N N . GLU B 1 3 ? -44.156 31.234 30.547 1 41.28 3 GLU B N 1
ATOM 2841 C CA . GLU B 1 3 ? -43.25 32.031 29.688 1 41.28 3 GLU B CA 1
ATOM 2842 C C . GLU B 1 3 ? -42.312 31.125 28.891 1 41.28 3 GLU B C 1
ATOM 2844 O O . GLU B 1 3 ? -41.656 31.594 27.969 1 41.28 3 GLU B O 1
ATOM 2849 N N . SER B 1 4 ? -42.031 30.031 29.469 1 46.16 4 SER B N 1
ATOM 2850 C CA . SER B 1 4 ? -41.031 29.141 28.906 1 46.16 4 SER B CA 1
ATOM 2851 C C . SER B 1 4 ? -41.5 28.531 27.594 1 46.16 4 SER B C 1
ATOM 2853 O O . SER B 1 4 ? -40.719 28.125 26.75 1 46.16 4 SER B O 1
ATOM 2855 N N . ASN B 1 5 ? -42.844 28.359 27.453 1 48.91 5 ASN B N 1
ATOM 2856 C CA . ASN B 1 5 ? -43.469 27.688 26.312 1 48.91 5 ASN B CA 1
ATOM 2857 C C . ASN B 1 5 ? -43.562 28.625 25.125 1 48.91 5 ASN B C 1
ATOM 2859 O O . ASN B 1 5 ? -43.938 28.203 24.016 1 48.91 5 ASN B O 1
ATOM 2863 N N . ALA B 1 6 ? -43.531 29.891 25.344 1 53.25 6 ALA B N 1
ATOM 2864 C CA . ALA B 1 6 ? -43.75 30.969 24.375 1 53.25 6 ALA B CA 1
ATOM 2865 C C . ALA B 1 6 ? -42.656 31.016 23.328 1 53.25 6 ALA B C 1
ATOM 2867 O O . ALA B 1 6 ? -42.781 31.688 22.312 1 53.25 6 ALA B O 1
ATOM 2868 N N . GLN B 1 7 ? -41.594 30.297 23.578 1 67.56 7 GLN B N 1
ATOM 2869 C CA . GLN B 1 7 ? -40.438 30.438 22.703 1 67.56 7 GLN B CA 1
ATOM 2870 C C . GLN B 1 7 ? -40.312 29.234 21.766 1 67.56 7 GLN B C 1
ATOM 2872 O O . GLN B 1 7 ? -39.406 29.188 20.938 1 67.56 7 GLN B O 1
ATOM 2877 N N . GLN B 1 8 ? -41.219 28.312 21.906 1 75.38 8 GLN B N 1
ATOM 2878 C CA . GLN B 1 8 ? -41.188 27.156 21.016 1 75.38 8 GLN B CA 1
ATOM 2879 C C . GLN B 1 8 ? -41.906 27.453 19.719 1 75.38 8 GLN B C 1
ATOM 2881 O O . GLN B 1 8 ? -42.875 28.219 19.703 1 75.38 8 GLN B O 1
ATOM 2886 N N . PRO B 1 9 ? -41.375 26.812 18.625 1 82.25 9 PRO B N 1
ATOM 2887 C CA . PRO B 1 9 ? -42.094 27.031 17.359 1 82.25 9 PRO B CA 1
ATOM 2888 C C . PRO B 1 9 ? -43.531 26.469 17.406 1 82.25 9 PRO B C 1
ATOM 2890 O O . PRO B 1 9 ? -43.75 25.312 17.75 1 82.25 9 PRO B O 1
ATOM 2893 N N . HIS B 1 10 ? -44.531 27.375 17.359 1 84.25 10 HIS B N 1
ATOM 2894 C CA . HIS B 1 10 ? -45.938 27 17.375 1 84.25 10 HIS B CA 1
ATOM 2895 C C . HIS B 1 10 ? -46.688 27.609 16.188 1 84.25 10 HIS B C 1
ATOM 2897 O O . HIS B 1 10 ? -46.312 28.688 15.703 1 84.25 10 HIS B O 1
ATOM 2903 N N . TRP B 1 11 ? -47.562 26.812 15.57 1 83.5 11 TRP B N 1
ATOM 2904 C CA . TRP B 1 11 ? -48.406 27.359 14.523 1 83.5 11 TRP B CA 1
ATOM 2905 C C . TRP B 1 11 ? -49.875 27.109 14.836 1 83.5 11 TRP B C 1
ATOM 2907 O O . TRP B 1 11 ? -50.219 26.109 15.477 1 83.5 11 TRP B O 1
ATOM 2917 N N . GLU B 1 12 ? -50.719 28.172 14.789 1 82 12 GLU B N 1
ATOM 2918 C CA . GLU B 1 12 ? -52.156 28.094 15.039 1 82 12 GLU B CA 1
ATOM 2919 C C . GLU B 1 12 ? -52.938 28.484 13.797 1 82 12 GLU B C 1
ATOM 2921 O O . GLU B 1 12 ? -52.594 29.438 13.109 1 82 12 GLU B O 1
ATOM 2926 N N . ARG B 1 13 ? -53.844 27.672 13.414 1 79.88 13 ARG B N 1
ATOM 2927 C CA . ARG B 1 13 ? -54.719 27.969 12.281 1 79.88 13 ARG B CA 1
ATOM 2928 C C . ARG B 1 13 ? -55.969 28.719 12.727 1 79.88 13 ARG B C 1
ATOM 2930 O O . ARG B 1 13 ? -56.719 28.234 13.586 1 79.88 13 ARG B O 1
ATOM 2937 N N . ASP B 1 14 ? -56 29.953 12.531 1 79.44 14 ASP B N 1
ATOM 2938 C CA . ASP B 1 14 ? -57.219 30.75 12.773 1 79.44 14 ASP B CA 1
ATOM 2939 C C . ASP B 1 14 ? -57.969 31.031 11.469 1 79.44 14 ASP B C 1
ATOM 2941 O O . ASP B 1 14 ? -57.656 32 10.781 1 79.44 14 ASP B O 1
ATOM 2945 N N . GLY B 1 15 ? -58.969 30.281 11.008 1 77.06 15 GLY B N 1
ATOM 2946 C CA . GLY B 1 15 ? -59.75 30.422 9.781 1 77.06 15 GLY B CA 1
ATOM 2947 C C . GLY B 1 15 ? -58.906 30.172 8.531 1 77.06 15 GLY B C 1
ATOM 2948 O O . GLY B 1 15 ? -58.375 29.078 8.344 1 77.06 15 GLY B O 1
ATOM 2949 N N . GLN B 1 16 ? -58.656 31.172 7.77 1 79.25 16 GLN B N 1
ATOM 2950 C CA . GLN B 1 16 ? -57.906 31.047 6.531 1 79.25 16 GLN B CA 1
ATOM 2951 C C . GLN B 1 16 ? -56.5 31.578 6.703 1 79.25 16 GLN B C 1
ATOM 2953 O O . GLN B 1 16 ? -55.75 31.688 5.73 1 79.25 16 GLN B O 1
ATOM 2958 N N . THR B 1 17 ? -56.094 31.781 7.922 1 82.88 17 THR B N 1
ATOM 2959 C CA . THR B 1 17 ? -54.75 32.312 8.188 1 82.88 17 THR B CA 1
ATOM 2960 C C . THR B 1 17 ? -54 31.406 9.148 1 82.88 17 THR B C 1
ATOM 2962 O O . THR B 1 17 ? -54.531 31 10.188 1 82.88 17 THR B O 1
ATOM 2965 N N . LEU B 1 18 ? -52.875 30.938 8.766 1 85.44 18 LEU B N 1
ATOM 2966 C CA . LEU B 1 18 ? -51.969 30.188 9.617 1 85.44 18 LEU B CA 1
ATOM 2967 C C . LEU B 1 18 ? -50.938 31.109 10.258 1 85.44 18 LEU B C 1
ATOM 2969 O O . LEU B 1 18 ? -50.094 31.703 9.555 1 85.44 18 LEU B O 1
ATOM 2973 N N . ARG B 1 19 ? -51.031 31.312 11.508 1 83.75 19 ARG B N 1
ATOM 2974 C CA . ARG B 1 19 ? -50.125 32.188 12.219 1 83.75 19 ARG B CA 1
ATOM 2975 C C . ARG B 1 19 ? -49 31.391 12.891 1 83.75 19 ARG B C 1
ATOM 2977 O O . ARG B 1 19 ? -49.25 30.5 13.695 1 83.75 19 ARG B O 1
ATOM 2984 N N . LEU B 1 20 ? -47.812 31.641 12.445 1 86.69 20 LEU B N 1
ATOM 2985 C CA . LEU B 1 20 ? -46.625 31.031 13.055 1 86.69 20 LEU B CA 1
ATOM 2986 C C . LEU B 1 20 ? -46.031 31.953 14.125 1 86.69 20 LEU B C 1
ATOM 2988 O O . LEU B 1 20 ? -45.938 33.156 13.914 1 86.69 20 LEU B O 1
ATOM 2992 N N . SER B 1 21 ? -45.875 31.484 15.328 1 85.19 21 SER B N 1
ATOM 2993 C CA . SER B 1 21 ? -45.312 32.25 16.422 1 85.19 21 SER B CA 1
ATOM 2994 C C . SER B 1 21 ? -44.188 31.516 17.125 1 85.19 21 SER B C 1
ATOM 2996 O O . SER B 1 21 ? -44.094 30.281 17 1 85.19 21 SER B O 1
ATOM 2998 N N . GLY B 1 22 ? -43.312 32.281 17.672 1 85.56 22 GLY B N 1
ATOM 2999 C CA . GLY B 1 22 ? -42.219 31.688 18.422 1 85.56 22 GLY B CA 1
ATOM 3000 C C . GLY B 1 22 ? -40.875 31.797 17.703 1 85.56 22 GLY B C 1
ATOM 3001 O O . GLY B 1 22 ? -40.719 32.625 16.797 1 85.56 22 GLY B O 1
ATOM 3002 N N . ARG B 1 23 ? -39.906 30.953 18.078 1 82.38 23 ARG B N 1
ATOM 3003 C CA . ARG B 1 23 ? -38.562 30.953 17.5 1 82.38 23 ARG B CA 1
ATOM 3004 C C . ARG B 1 23 ? -38.344 29.719 16.609 1 82.38 23 ARG B C 1
ATOM 3006 O O . ARG B 1 23 ? -38.281 28.594 17.109 1 82.38 23 ARG B O 1
ATOM 3013 N N . TRP B 1 24 ? -38.281 29.969 15.344 1 85.88 24 TRP B N 1
ATOM 3014 C CA . TRP B 1 24 ? -38.094 28.906 14.359 1 85.88 24 TRP B CA 1
ATOM 3015 C C . TRP B 1 24 ? -36.594 28.797 13.984 1 85.88 24 TRP B C 1
ATOM 3017 O O . TRP B 1 24 ? -36.188 29.297 12.945 1 85.88 24 TRP B O 1
ATOM 3027 N N . THR B 1 25 ? -35.875 28.234 14.898 1 81 25 THR B N 1
ATOM 3028 C CA . THR B 1 25 ? -34.406 28.047 14.75 1 81 25 THR B CA 1
ATOM 3029 C C . THR B 1 25 ? -34.031 26.578 14.852 1 81 25 THR B C 1
ATOM 3031 O O . THR B 1 25 ? -34.812 25.766 15.359 1 81 25 THR B O 1
ATOM 3034 N N . LEU B 1 26 ? -32.906 26.266 14.297 1 77.94 26 LEU B N 1
ATOM 3035 C CA . LEU B 1 26 ? -32.406 24.891 14.305 1 77.94 26 LEU B CA 1
ATOM 3036 C C . LEU B 1 26 ? -32.375 24.328 15.727 1 77.94 26 LEU B C 1
ATOM 3038 O O . LEU B 1 26 ? -32.719 23.156 15.93 1 77.94 26 LEU B O 1
ATOM 3042 N N . ARG B 1 27 ? -32.094 25.078 16.656 1 73.44 27 ARG B N 1
ATOM 3043 C CA . ARG B 1 27 ? -31.969 24.656 18.047 1 73.44 27 ARG B CA 1
ATOM 3044 C C . ARG B 1 27 ? -33.312 24.203 18.609 1 73.44 27 ARG B C 1
ATOM 3046 O O . ARG B 1 27 ? -33.375 23.25 19.406 1 73.44 27 ARG B O 1
ATOM 3053 N N . ARG B 1 28 ? -34.375 24.828 18.156 1 76.19 28 ARG B N 1
ATOM 3054 C CA . ARG B 1 28 ? -35.688 24.547 18.734 1 76.19 28 ARG B CA 1
ATOM 3055 C C . ARG B 1 28 ? -36.438 23.531 17.891 1 76.19 28 ARG B C 1
ATOM 3057 O O . ARG B 1 28 ? -37.281 22.766 18.406 1 76.19 28 ARG B O 1
ATOM 3064 N N . LEU B 1 29 ? -36.031 23.469 16.516 1 74.38 29 LEU B N 1
ATOM 3065 C CA . LEU B 1 29 ? -36.688 22.562 15.578 1 74.38 29 LEU B CA 1
ATOM 3066 C C . LEU B 1 29 ? -36 21.203 15.547 1 74.38 29 LEU B C 1
ATOM 3068 O O . LEU B 1 29 ? -36.562 20.234 15.039 1 74.38 29 LEU B O 1
ATOM 3072 N N . GLY B 1 30 ? -34.781 21.047 15.992 1 65 30 GLY B N 1
ATOM 3073 C CA . GLY B 1 30 ? -33.875 19.922 15.836 1 65 30 GLY B CA 1
ATOM 3074 C C . GLY B 1 30 ? -34.531 18.578 16.078 1 65 30 GLY B C 1
ATOM 3075 O O . GLY B 1 30 ? -34.375 17.656 15.297 1 65 30 GLY B O 1
ATOM 3076 N N . GLY B 1 31 ? -35.188 18.344 17.094 1 63.19 31 GLY B N 1
ATOM 3077 C CA . GLY B 1 31 ? -35.719 17.031 17.375 1 63.19 31 GLY B CA 1
ATOM 3078 C C . GLY B 1 31 ? -37 16.719 16.609 1 63.19 31 GLY B C 1
ATOM 3079 O O . GLY B 1 31 ? -37.406 15.562 16.5 1 63.19 31 GLY B O 1
ATOM 3080 N N . ASN B 1 32 ? -37.625 17.703 16.047 1 69.19 32 ASN B N 1
ATOM 3081 C CA . ASN B 1 32 ? -38.938 17.484 15.445 1 69.19 32 ASN B CA 1
ATOM 3082 C C . ASN B 1 32 ? -39.031 18.125 14.062 1 69.19 32 ASN B C 1
ATOM 3084 O O . ASN B 1 32 ? -40.125 18.469 13.609 1 69.19 32 ASN B O 1
ATOM 3088 N N . PHE B 1 33 ? -37.938 18.281 13.469 1 73.69 33 PHE B N 1
ATOM 3089 C CA . PHE B 1 33 ? -37.875 18.984 12.188 1 73.69 33 PHE B CA 1
ATOM 3090 C C . PHE B 1 33 ? -38.75 18.312 11.148 1 73.69 33 PHE B C 1
ATOM 3092 O O . PHE B 1 33 ? -39.562 18.969 10.508 1 73.69 33 PHE B O 1
ATOM 3099 N N . ALA B 1 34 ? -38.656 17.031 11.07 1 74.38 34 ALA B N 1
ATOM 3100 C CA . ALA B 1 34 ? -39.375 16.281 10.055 1 74.38 34 ALA B CA 1
ATOM 3101 C C . ALA B 1 34 ? -40.875 16.266 10.367 1 74.38 34 ALA B C 1
ATOM 3103 O O . ALA B 1 34 ? -41.719 16.375 9.469 1 74.38 34 ALA B O 1
ATOM 3104 N N . ALA B 1 35 ? -41.125 16.172 11.539 1 78.12 35 ALA B N 1
ATOM 3105 C CA . ALA B 1 35 ? -42.5 16.109 11.945 1 78.12 35 ALA B CA 1
ATOM 3106 C C . ALA B 1 35 ? -43.219 17.453 11.711 1 78.12 35 ALA B C 1
ATOM 3108 O O . ALA B 1 35 ? -44.344 17.484 11.25 1 78.12 35 ALA B O 1
ATOM 3109 N N . GLN B 1 36 ? -42.531 18.531 11.977 1 78.5 36 GLN B N 1
ATOM 3110 C CA . GLN B 1 36 ? -43.094 19.859 11.773 1 78.5 36 GLN B CA 1
ATOM 3111 C C . GLN B 1 36 ? -43.25 20.188 10.289 1 78.5 36 GLN B C 1
ATOM 3113 O O . GLN B 1 36 ? -44.25 20.766 9.867 1 78.5 36 GLN B O 1
ATOM 3118 N N . GLU B 1 37 ? -42.281 19.734 9.562 1 78.31 37 GLU B N 1
ATOM 3119 C CA . GLU B 1 37 ? -42.344 19.922 8.117 1 78.31 37 GLU B CA 1
ATOM 3120 C C . GLU B 1 37 ? -43.531 19.172 7.508 1 78.31 37 GLU B C 1
ATOM 3122 O O . GLU B 1 37 ? -44.25 19.719 6.668 1 78.31 37 GLU B O 1
ATOM 3127 N N . ALA B 1 38 ? -43.688 17.969 7.98 1 78.88 38 ALA B N 1
ATOM 3128 C CA . ALA B 1 38 ? -44.781 17.156 7.473 1 78.88 38 ALA B CA 1
ATOM 3129 C C . ALA B 1 38 ? -46.156 17.75 7.871 1 78.88 38 ALA B C 1
ATOM 3131 O O . ALA B 1 38 ? -47.094 17.734 7.082 1 78.88 38 ALA B O 1
ATOM 3132 N N . ALA B 1 39 ? -46.219 18.281 8.984 1 80.5 39 ALA B N 1
ATOM 3133 C CA . ALA B 1 39 ? -47.469 18.859 9.477 1 80.5 39 ALA B CA 1
ATOM 3134 C C . ALA B 1 39 ? -47.844 20.125 8.695 1 80.5 39 ALA B C 1
ATOM 3136 O O . ALA B 1 39 ? -49 20.344 8.383 1 80.5 39 ALA B O 1
ATOM 3137 N N . LEU B 1 40 ? -46.812 20.844 8.344 1 79.94 40 LEU B N 1
ATOM 3138 C CA . LEU B 1 40 ? -47.031 22.094 7.641 1 79.94 40 LEU B CA 1
ATOM 3139 C C . LEU B 1 40 ? -47.281 21.859 6.152 1 79.94 40 LEU B C 1
ATOM 3141 O O . LEU B 1 40 ? -47.969 22.625 5.496 1 79.94 40 LEU B O 1
ATOM 3145 N N . ARG B 1 41 ? -46.656 20.781 5.691 1 76.81 41 ARG B N 1
ATOM 3146 C CA . ARG B 1 41 ? -46.812 20.422 4.281 1 76.81 41 ARG B CA 1
ATOM 3147 C C . ARG B 1 41 ? -48.25 20.031 3.957 1 76.81 41 ARG B C 1
ATOM 3149 O O . ARG B 1 41 ? -48.719 20.234 2.834 1 76.81 41 ARG B O 1
ATOM 3156 N N . ASN B 1 42 ? -48.906 19.516 4.953 1 75.75 42 ASN B N 1
ATOM 3157 C CA . ASN B 1 42 ? -50.281 19.016 4.754 1 75.75 42 ASN B CA 1
ATOM 3158 C C . ASN B 1 42 ? -51.281 20.141 4.863 1 75.75 42 ASN B C 1
ATOM 3160 O O . ASN B 1 42 ? -52.5 19.922 4.68 1 75.75 42 ASN B O 1
ATOM 3164 N N . ILE B 1 43 ? -50.875 21.297 5.188 1 72.06 43 ILE B N 1
ATOM 3165 C CA . ILE B 1 43 ? -51.781 22.422 5.32 1 72.06 43 ILE B CA 1
ATOM 3166 C C . ILE B 1 43 ? -52.094 23.016 3.945 1 72.06 43 ILE B C 1
ATOM 3168 O O . ILE B 1 43 ? -51.188 23.141 3.113 1 72.06 43 ILE B O 1
ATOM 3172 N N . ASN B 1 44 ? -53.312 23.234 3.514 1 64.75 44 ASN B N 1
ATOM 3173 C CA . ASN B 1 44 ? -53.875 23.703 2.24 1 64.75 44 ASN B CA 1
ATOM 3174 C C . ASN B 1 44 ? -53.125 24.938 1.743 1 64.75 44 ASN B C 1
ATOM 3176 O O . ASN B 1 44 ? -52.906 25.891 2.506 1 64.75 44 ASN B O 1
ATOM 3180 N N . PRO B 1 45 ? -52.594 24.953 0.487 1 61.38 45 PRO B N 1
ATOM 3181 C CA . PRO B 1 45 ? -51.781 26.031 -0.102 1 61.38 45 PRO B CA 1
ATOM 3182 C C . PRO B 1 45 ? -52.562 27.359 -0.151 1 61.38 45 PRO B C 1
ATOM 3184 O O . PRO B 1 45 ? -51.938 28.406 -0.282 1 61.38 45 PRO B O 1
ATOM 3187 N N . GLU B 1 46 ? -53.781 27.328 0.053 1 71.25 46 GLU B N 1
ATOM 3188 C CA . GLU B 1 46 ? -54.562 28.547 -0.127 1 71.25 46 GLU B CA 1
ATOM 3189 C C . GLU B 1 46 ? -54.656 29.328 1.18 1 71.25 46 GLU B C 1
ATOM 3191 O O . GLU B 1 46 ? -55.312 30.375 1.232 1 71.25 46 GLU B O 1
ATOM 3196 N N . ILE B 1 47 ? -54 28.922 2.158 1 76.12 47 ILE B N 1
ATOM 3197 C CA . ILE B 1 47 ? -54.125 29.609 3.443 1 76.12 47 ILE B CA 1
ATOM 3198 C C . ILE B 1 47 ? -53.156 30.781 3.492 1 76.12 47 ILE B C 1
ATOM 3200 O O . ILE B 1 47 ? -52.125 30.766 2.812 1 76.12 47 ILE B O 1
ATOM 3204 N N . VAL B 1 48 ? -53.594 31.828 4.117 1 81.25 48 VAL B N 1
ATOM 3205 C CA . VAL B 1 48 ? -52.719 33 4.32 1 81.25 48 VAL B CA 1
ATOM 3206 C C . VAL B 1 48 ? -51.719 32.719 5.434 1 81.25 48 VAL B C 1
ATOM 3208 O O . VAL B 1 48 ? -52.094 32.344 6.547 1 81.25 48 VAL B O 1
ATOM 3211 N N . TRP B 1 49 ? -50.469 32.719 5.102 1 84.25 49 TRP B N 1
ATOM 3212 C CA . TRP B 1 49 ? -49.406 32.469 6.059 1 84.25 49 TRP B CA 1
ATOM 3213 C C . TRP B 1 49 ? -49 33.781 6.734 1 84.25 49 TRP B C 1
ATOM 3215 O O . TRP B 1 49 ? -48.625 34.75 6.062 1 84.25 49 TRP B O 1
ATOM 3225 N N . ASP B 1 50 ? -49.156 33.906 8.031 1 83 50 ASP B N 1
ATOM 3226 C CA . ASP B 1 50 ? -48.719 35.062 8.805 1 83 50 ASP B CA 1
ATOM 3227 C C . ASP B 1 50 ? -47.5 34.75 9.648 1 83 50 ASP B C 1
ATOM 3229 O O . ASP B 1 50 ? -47.594 34 10.641 1 83 50 ASP B O 1
ATOM 3233 N N . LEU B 1 51 ? -46.406 35.219 9.234 1 86.12 51 LEU B N 1
ATOM 3234 C CA . LEU B 1 51 ? -45.125 35.031 9.945 1 86.12 51 LEU B CA 1
ATOM 3235 C C . LEU B 1 51 ? -44.781 36.25 10.781 1 86.12 51 LEU B C 1
ATOM 3237 O O . LEU B 1 51 ? -43.656 36.375 11.25 1 86.12 51 LEU B O 1
ATOM 3241 N N . SER B 1 52 ? -45.594 37.156 11.023 1 82 52 SER B N 1
ATOM 3242 C CA . SER B 1 52 ? -45.344 38.438 11.695 1 82 52 SER B CA 1
ATOM 3243 C 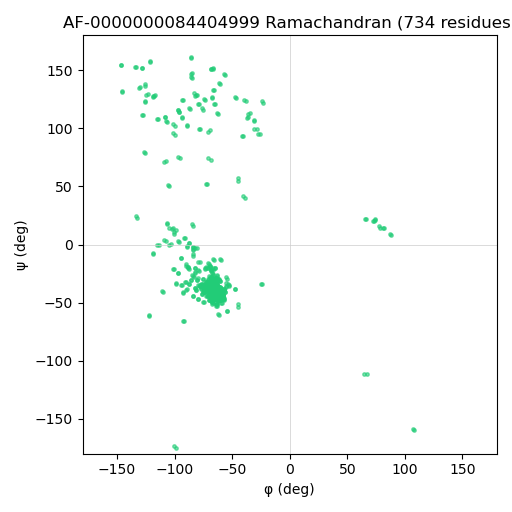C . SER B 1 52 ? -45.031 38.219 13.18 1 82 52 SER B C 1
ATOM 3245 O O . SER B 1 52 ? -44.375 39.031 13.805 1 82 52 SER B O 1
ATOM 3247 N N . ALA B 1 53 ? -45.469 37.062 13.742 1 80.38 53 ALA B N 1
ATOM 3248 C CA . ALA B 1 53 ? -45.312 36.812 15.172 1 80.38 53 ALA B CA 1
ATOM 3249 C C . ALA B 1 53 ? -44.062 35.969 15.453 1 80.38 53 ALA B C 1
ATOM 3251 O O . ALA B 1 53 ? -43.812 35.594 16.609 1 80.38 53 ALA B O 1
ATOM 3252 N N . ILE B 1 54 ? -43.312 35.656 14.406 1 83.62 54 ILE B N 1
ATOM 3253 C CA . ILE B 1 54 ? -42.094 34.875 14.602 1 83.62 54 ILE B CA 1
ATOM 3254 C C . ILE B 1 54 ? -41.031 35.781 15.227 1 83.62 54 ILE B C 1
ATOM 3256 O O . ILE B 1 54 ? -40.75 36.875 14.742 1 83.62 54 ILE B O 1
ATOM 3260 N N . GLU B 1 55 ? -40.5 35.375 16.328 1 82.75 55 GLU B N 1
ATOM 3261 C CA . GLU B 1 55 ? -39.531 36.188 17.062 1 82.75 55 GLU B CA 1
ATOM 3262 C C . GLU B 1 55 ? -38.125 36.031 16.453 1 82.75 55 GLU B C 1
ATOM 3264 O O . GLU B 1 55 ? -37.344 36.969 16.406 1 82.75 55 GLU B O 1
ATOM 3269 N N . ALA B 1 56 ? -37.812 34.781 16.062 1 83.69 56 ALA B N 1
ATOM 3270 C CA . ALA B 1 56 ? -36.531 34.5 15.453 1 83.69 56 ALA B CA 1
ATOM 3271 C C . ALA B 1 56 ? -36.656 33.406 14.391 1 83.69 56 ALA B C 1
ATOM 3273 O O . ALA B 1 56 ? -37.344 32.406 14.594 1 83.69 56 ALA B O 1
ATOM 3274 N N . LEU B 1 57 ? -36.094 33.625 13.219 1 84.19 57 LEU B N 1
ATOM 3275 C CA . LEU B 1 57 ? -36.062 32.688 12.102 1 84.19 57 LEU B CA 1
ATOM 3276 C C . LEU B 1 57 ? -34.625 32.5 11.586 1 84.19 57 LEU B C 1
ATOM 3278 O O . LEU B 1 57 ? -34 33.469 11.172 1 84.19 57 LEU B O 1
ATOM 3282 N N . ASP B 1 58 ? -34.188 31.359 11.828 1 79.56 58 ASP B N 1
ATOM 3283 C CA . ASP B 1 58 ? -32.844 31.078 11.281 1 79.56 58 ASP B CA 1
ATOM 3284 C C . ASP B 1 58 ? -32.938 30.297 9.969 1 79.56 58 ASP B C 1
ATOM 3286 O O . ASP B 1 58 ? -34.031 30.016 9.484 1 79.56 58 ASP B O 1
ATOM 3290 N N . SER B 1 59 ? -31.766 29.875 9.414 1 80.31 59 SER B N 1
ATOM 3291 C CA . SER B 1 59 ? -31.703 29.203 8.125 1 80.31 59 SER B CA 1
ATOM 3292 C C . SER B 1 59 ? -32.438 27.875 8.156 1 80.31 59 SER B C 1
ATOM 3294 O O . SER B 1 59 ? -33.125 27.516 7.188 1 80.31 59 SER B O 1
ATOM 3296 N N . ALA B 1 60 ? -32.375 27.297 9.227 1 79.25 60 ALA B N 1
ATOM 3297 C CA . ALA B 1 60 ? -33.031 26 9.344 1 79.25 60 ALA B CA 1
ATOM 3298 C C . ALA B 1 60 ? -34.562 26.156 9.359 1 79.25 60 ALA B C 1
ATOM 3300 O O . ALA B 1 60 ? -35.281 25.391 8.719 1 79.25 60 ALA B O 1
ATOM 3301 N N . GLY B 1 61 ? -35 27.078 10.086 1 83.5 61 GLY B N 1
ATOM 3302 C CA . GLY B 1 61 ? -36.406 27.359 10.109 1 83.5 61 GLY B CA 1
ATOM 3303 C C . GLY B 1 61 ? -36.938 27.828 8.773 1 83.5 61 GLY B C 1
ATOM 3304 O O . GLY B 1 61 ? -38.031 27.422 8.359 1 83.5 61 GLY B O 1
ATOM 3305 N N . ALA B 1 62 ? -36.156 28.578 8.125 1 83.38 62 ALA B N 1
ATOM 3306 C CA . ALA B 1 62 ? -36.531 29.078 6.812 1 83.38 62 ALA B CA 1
ATOM 3307 C C . ALA B 1 62 ? -36.625 27.938 5.797 1 83.38 62 ALA B C 1
ATOM 3309 O O . ALA B 1 62 ? -37.531 27.906 4.977 1 83.38 62 ALA B O 1
ATOM 3310 N N . ILE B 1 63 ? -35.719 27.016 5.891 1 81 63 ILE B N 1
ATOM 3311 C CA . ILE B 1 63 ? -35.688 25.875 4.984 1 81 63 ILE B CA 1
ATOM 3312 C C . ILE B 1 63 ? -36.875 24.984 5.25 1 81 63 ILE B C 1
ATOM 3314 O O . ILE B 1 63 ? -37.5 24.469 4.312 1 81 63 ILE B O 1
ATOM 3318 N N . LEU B 1 64 ? -37.188 24.859 6.469 1 81.31 64 LEU B N 1
ATOM 3319 C CA . LEU B 1 64 ? -38.344 24.062 6.84 1 81.31 64 LEU B CA 1
ATOM 3320 C C . LEU B 1 64 ? -39.625 24.641 6.234 1 81.31 64 LEU B C 1
ATOM 3322 O O . LEU B 1 64 ? -40.438 23.906 5.648 1 81.31 64 LEU B O 1
ATOM 3326 N N . LEU B 1 65 ? -39.781 25.906 6.375 1 83.69 65 LEU B N 1
ATOM 3327 C CA . LEU B 1 65 ? -40.969 26.562 5.832 1 83.69 65 LEU B CA 1
ATOM 3328 C C . LEU B 1 65 ? -40.969 26.531 4.309 1 83.69 65 LEU B C 1
ATOM 3330 O O . LEU B 1 65 ? -42 26.312 3.676 1 83.69 65 LEU B O 1
ATOM 3334 N N . TRP B 1 66 ? -39.75 26.688 3.777 1 81.44 66 TRP B N 1
ATOM 3335 C CA . TRP B 1 66 ? -39.594 26.672 2.326 1 81.44 66 TRP B CA 1
ATOM 3336 C C . TRP B 1 66 ? -39.938 25.297 1.754 1 81.44 66 TRP B C 1
ATOM 3338 O O . TRP B 1 66 ? -40.625 25.219 0.737 1 81.44 66 TRP B O 1
ATOM 3348 N N . GLN B 1 67 ? -39.594 24.312 2.471 1 79.5 67 GLN B N 1
ATOM 3349 C CA . GLN B 1 67 ? -39.875 22.938 2.057 1 79.5 67 GLN B CA 1
ATOM 3350 C C . GLN B 1 67 ? -41.375 22.625 2.242 1 79.5 67 GLN B C 1
ATOM 3352 O O . GLN B 1 67 ? -41.969 21.938 1.416 1 79.5 67 GLN B O 1
ATOM 3357 N N . ALA B 1 68 ? -41.938 23.141 3.299 1 79.12 68 ALA B N 1
ATOM 3358 C CA . ALA B 1 68 ? -43.344 22.953 3.553 1 79.12 68 ALA B CA 1
ATOM 3359 C C . ALA B 1 68 ? -44.188 23.609 2.461 1 79.12 68 ALA B C 1
ATOM 3361 O O . ALA B 1 68 ? -45.281 23.125 2.127 1 79.12 68 ALA B O 1
ATOM 3362 N N . TRP B 1 69 ? -43.625 24.719 1.888 1 81 69 TRP B N 1
ATOM 3363 C CA . TRP B 1 69 ? -44.344 25.453 0.854 1 81 69 TRP B CA 1
ATOM 3364 C C . TRP B 1 69 ? -44.062 24.859 -0.526 1 81 69 TRP B C 1
ATOM 3366 O O . TRP B 1 69 ? -44.562 25.359 -1.534 1 81 69 TRP B O 1
ATOM 3376 N N . GLY B 1 70 ? -43.219 23.734 -0.605 1 75.25 70 GLY B N 1
ATOM 3377 C CA . GLY B 1 70 ? -42.906 23.094 -1.877 1 75.25 70 GLY B CA 1
ATOM 3378 C C . GLY B 1 70 ? -41.938 23.891 -2.719 1 75.25 70 GLY B C 1
ATOM 3379 O O . GLY B 1 70 ? -41.938 23.781 -3.949 1 75.25 70 GLY B O 1
ATOM 3380 N N . GLY B 1 71 ? -41.156 24.781 -2.09 1 75.38 71 GLY B N 1
ATOM 3381 C CA . GLY B 1 71 ? -40.094 25.516 -2.77 1 75.38 71 GLY B CA 1
ATOM 3382 C C . GLY B 1 71 ? -40.594 26.797 -3.416 1 75.38 71 GLY B C 1
ATOM 3383 O O . GLY B 1 71 ? -39.906 27.375 -4.273 1 75.38 71 GLY B O 1
ATOM 3384 N N . GLN B 1 72 ? -41.75 27.094 -3.115 1 77.94 72 GLN B N 1
ATOM 3385 C CA . GLN B 1 72 ? -42.312 28.328 -3.656 1 77.94 72 GLN B CA 1
ATOM 3386 C C . GLN B 1 72 ? -42.938 29.172 -2.561 1 77.94 72 GLN B C 1
ATOM 3388 O O . GLN B 1 72 ? -43.562 28.625 -1.628 1 77.94 72 GLN B O 1
ATOM 3393 N N . LEU B 1 73 ? -42.719 30.438 -2.533 1 78.44 73 LEU B N 1
ATOM 3394 C CA . LEU B 1 73 ? -43.344 31.359 -1.59 1 78.44 73 LEU B CA 1
ATOM 3395 C C . LEU B 1 73 ? -44.844 31.453 -1.83 1 78.44 73 LEU B C 1
ATOM 3397 O O . LEU B 1 73 ? -45.281 31.656 -2.961 1 78.44 73 LEU B O 1
ATOM 3401 N N . PRO B 1 74 ? -45.594 31.141 -0.892 1 78.56 74 PRO B N 1
ATOM 3402 C CA . PRO B 1 74 ? -47.031 31.25 -1.105 1 78.56 74 PRO B CA 1
ATOM 3403 C C . PRO B 1 74 ? -47.469 32.688 -1.417 1 78.56 74 PRO B C 1
ATOM 3405 O O . PRO B 1 74 ? -46.812 33.625 -0.999 1 78.56 74 PRO B O 1
ATOM 3408 N N . GLY B 1 75 ? -48.375 32.844 -2.365 1 77.25 75 GLY B N 1
ATOM 3409 C CA . GLY B 1 75 ? -48.875 34.156 -2.83 1 77.25 75 GLY B CA 1
ATOM 3410 C C . GLY B 1 75 ? -49.406 35.031 -1.711 1 77.25 75 GLY B C 1
ATOM 3411 O O . GLY B 1 75 ? -49.312 36.25 -1.787 1 77.25 75 GLY B O 1
ATOM 3412 N N . ASN B 1 76 ? -50.031 34.469 -0.644 1 79.19 76 ASN B N 1
ATOM 3413 C CA . ASN B 1 76 ? -50.625 35.219 0.455 1 79.19 76 ASN B CA 1
ATOM 3414 C C . ASN B 1 76 ? -49.812 35.062 1.735 1 79.19 76 ASN B C 1
ATOM 3416 O O . ASN B 1 76 ? -50.094 34.219 2.568 1 79.19 76 ASN B O 1
ATOM 3420 N N . ILE B 1 77 ? -48.656 35.625 1.845 1 78.81 77 ILE B N 1
ATOM 3421 C CA . ILE B 1 77 ? -47.781 35.531 3.025 1 78.81 77 ILE B CA 1
ATOM 3422 C C . ILE B 1 77 ? -47.562 36.938 3.598 1 78.81 77 ILE B C 1
ATOM 3424 O O . ILE B 1 77 ? -47.312 37.875 2.85 1 78.81 77 ILE B O 1
ATOM 3428 N N . ARG B 1 78 ? -47.812 37.156 4.871 1 81.38 78 ARG B N 1
ATOM 3429 C CA . ARG B 1 78 ? -47.5 38.375 5.609 1 81.38 78 ARG B CA 1
ATOM 3430 C C . ARG B 1 78 ? -46.219 38.188 6.422 1 81.38 78 ARG B C 1
ATOM 3432 O O . ARG B 1 78 ? -46.156 37.344 7.32 1 81.38 78 ARG B O 1
ATOM 3439 N N . MET B 1 79 ? -45.156 38.688 5.988 1 78.5 79 MET B N 1
ATOM 3440 C CA . MET B 1 79 ? -43.906 38.594 6.711 1 78.5 79 MET B CA 1
ATOM 3441 C C . MET B 1 79 ? -43.188 39.938 6.781 1 78.5 79 MET B C 1
ATOM 3443 O O . MET B 1 79 ? -43.469 40.844 5.988 1 78.5 79 MET B O 1
ATOM 3447 N N . GLU B 1 80 ? -42.375 40.094 7.867 1 79.62 80 GLU B N 1
ATOM 3448 C CA . GLU B 1 80 ? -41.531 41.281 7.969 1 79.62 80 GLU B CA 1
ATOM 3449 C C . GLU B 1 80 ? -40.438 41.312 6.891 1 79.62 80 GLU B C 1
ATOM 3451 O O . GLU B 1 80 ? -40.062 40.25 6.367 1 79.62 80 GLU B O 1
ATOM 3456 N N . ASP B 1 81 ? -39.969 42.406 6.438 1 77.38 81 ASP B N 1
ATOM 3457 C CA . ASP B 1 81 ? -38.969 42.562 5.387 1 77.38 81 ASP B CA 1
ATOM 3458 C C . ASP B 1 81 ? -37.688 41.781 5.699 1 77.38 81 ASP B C 1
ATOM 3460 O O . ASP B 1 81 ? -37.031 41.281 4.793 1 77.38 81 ASP B O 1
ATOM 3464 N N . ARG B 1 82 ? -37.406 41.594 6.949 1 76.62 82 ARG B N 1
ATOM 3465 C CA . ARG B 1 82 ? -36.188 40.906 7.348 1 76.62 82 ARG B CA 1
ATOM 3466 C C . ARG B 1 82 ? -36.281 39.438 7.008 1 76.62 82 ARG B C 1
ATOM 3468 O O . ARG B 1 82 ? -35.281 38.812 6.629 1 76.62 82 ARG B O 1
ATOM 3475 N N . HIS B 1 83 ? -37.406 38.938 7.082 1 79.06 83 HIS B N 1
ATOM 3476 C CA . HIS B 1 83 ? -37.594 37.531 6.809 1 79.06 83 HIS B CA 1
ATOM 3477 C C . HIS B 1 83 ? -37.75 37.25 5.316 1 79.06 83 HIS B C 1
ATOM 3479 O O . HIS B 1 83 ? -37.344 36.219 4.816 1 79.06 83 HIS B O 1
ATOM 3485 N N . ARG B 1 84 ? -38.219 38.219 4.621 1 78 84 ARG B N 1
ATOM 3486 C CA . ARG B 1 84 ? -38.406 38.062 3.18 1 78 84 ARG B CA 1
ATOM 3487 C C . ARG B 1 84 ? -37.062 37.906 2.473 1 78 84 ARG B C 1
ATOM 3489 O O . ARG B 1 84 ? -36.969 37.156 1.502 1 78 84 ARG B O 1
ATOM 3496 N N . SER B 1 85 ? -36.062 38.5 2.951 1 79.38 85 SER B N 1
ATOM 3497 C CA . SER B 1 85 ? -34.75 38.406 2.346 1 79.38 85 SER B CA 1
ATOM 3498 C C . SER B 1 85 ? -34.188 37 2.471 1 79.38 85 SER B C 1
ATOM 3500 O O . SER B 1 85 ? -33.5 36.5 1.566 1 79.38 85 SER B O 1
ATOM 3502 N N . ILE B 1 86 ? -34.5 36.375 3.533 1 77.75 86 ILE B N 1
ATOM 3503 C CA . ILE B 1 86 ? -34.031 35 3.75 1 77.75 86 ILE B CA 1
ATOM 3504 C C . ILE B 1 86 ? -34.688 34.062 2.744 1 77.75 86 ILE B C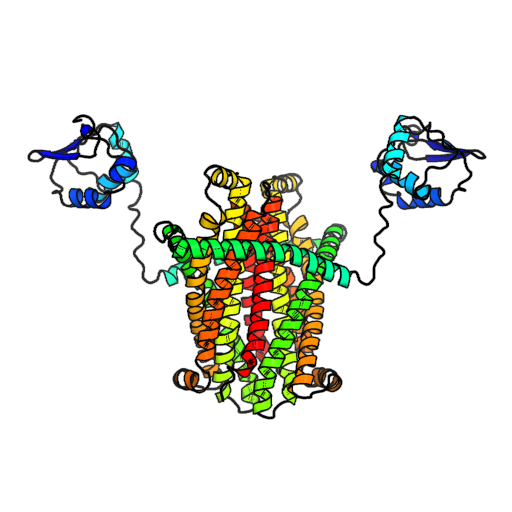 1
ATOM 3506 O O . ILE B 1 86 ? -34.031 33.219 2.146 1 77.75 86 ILE B O 1
ATOM 3510 N N . PHE B 1 87 ? -35.938 34.281 2.459 1 81 87 PHE B N 1
ATOM 3511 C CA . PHE B 1 87 ? -36.656 33.375 1.538 1 81 87 PHE B CA 1
ATOM 3512 C C . PHE B 1 87 ? -36.312 33.75 0.092 1 81 87 PHE B C 1
ATOM 3514 O O . PHE B 1 87 ? -36.312 32.875 -0.779 1 81 87 PHE B O 1
ATOM 3521 N N . ALA B 1 88 ? -36.062 34.938 -0.146 1 76.12 88 ALA B N 1
ATOM 3522 C CA . ALA B 1 88 ? -35.625 35.312 -1.484 1 76.12 88 ALA B CA 1
ATOM 3523 C C . ALA B 1 88 ? -34.281 34.656 -1.836 1 76.12 88 ALA B C 1
ATOM 3525 O O . ALA B 1 88 ? -34.062 34.25 -2.98 1 76.12 88 ALA B O 1
ATOM 3526 N N . ARG B 1 89 ? -33.5 34.469 -0.919 1 74.44 89 ARG B N 1
ATOM 3527 C CA . ARG B 1 89 ? -32.219 33.781 -1.118 1 74.44 89 ARG B CA 1
ATOM 3528 C C . ARG B 1 89 ? -32.406 32.281 -1.295 1 74.44 89 ARG B C 1
ATOM 3530 O O . ARG B 1 89 ? -31.734 31.641 -2.1 1 74.44 89 ARG B O 1
ATOM 3537 N N . LEU B 1 90 ? -33.312 31.844 -0.511 1 72.81 90 LEU B N 1
ATOM 3538 C CA . LEU B 1 90 ? -33.594 30.422 -0.61 1 72.81 90 LEU B CA 1
ATOM 3539 C C . LEU B 1 90 ? -34.25 30.094 -1.947 1 72.81 90 LEU B C 1
ATOM 3541 O O . LEU B 1 90 ? -34.062 29 -2.479 1 72.81 90 LEU B O 1
ATOM 3545 N N . ALA B 1 91 ? -35.094 30.984 -2.426 1 70.06 91 ALA B N 1
ATOM 3546 C CA . ALA B 1 91 ? -35.75 30.812 -3.729 1 70.06 91 ALA B CA 1
ATOM 3547 C C . ALA B 1 91 ? -34.688 30.734 -4.844 1 70.06 91 ALA B C 1
ATOM 3549 O O . ALA B 1 91 ? -34.938 30.125 -5.887 1 70.06 91 ALA B O 1
ATOM 3550 N N . GLN B 1 92 ? -33.688 31.344 -4.695 1 64.81 92 GLN B N 1
ATOM 3551 C CA . GLN B 1 92 ? -32.625 31.359 -5.703 1 64.81 92 GLN B CA 1
ATOM 3552 C C . GLN B 1 92 ? -31.734 30.125 -5.578 1 64.81 92 GLN B C 1
ATOM 3554 O O . GLN B 1 92 ? -30.953 29.828 -6.477 1 64.81 92 GLN B O 1
ATOM 3559 N N . VAL B 1 93 ? -31.766 29.547 -4.484 1 55.56 93 VAL B N 1
ATOM 3560 C CA . VAL B 1 93 ? -30.969 28.328 -4.312 1 55.56 93 VAL B CA 1
ATOM 3561 C C . VAL B 1 93 ? -31.688 27.141 -4.957 1 55.56 93 VAL B C 1
ATOM 3563 O O . VAL B 1 93 ? -32.844 26.859 -4.625 1 55.56 93 VAL B O 1
ATOM 3566 N N . PRO B 1 94 ? -31.375 26.688 -6.148 1 47.84 94 PRO B N 1
ATOM 3567 C CA . PRO B 1 94 ? -32.031 25.531 -6.77 1 47.84 94 PRO B CA 1
ATOM 3568 C C . PRO B 1 94 ? -32.312 24.422 -5.77 1 47.84 94 PRO B C 1
ATOM 3570 O O . PRO B 1 94 ? -31.609 24.281 -4.77 1 47.84 94 PRO B O 1
ATOM 3573 N N . PRO B 1 95 ? -33.656 23.969 -5.641 1 42.41 95 PRO B N 1
ATOM 3574 C CA . PRO B 1 95 ? -33.938 22.828 -4.75 1 42.41 95 PRO B CA 1
ATOM 3575 C C . PRO B 1 95 ? -32.781 21.844 -4.664 1 42.41 95 PRO B C 1
ATOM 3577 O O . PRO B 1 95 ? -32.125 21.562 -5.668 1 42.41 95 PRO B O 1
ATOM 3580 N N . VAL B 1 96 ? -32.125 21.828 -3.602 1 37.41 96 VAL B N 1
ATOM 3581 C CA . VAL B 1 96 ? -31.203 20.688 -3.488 1 37.41 96 VAL B CA 1
ATOM 3582 C C . VAL B 1 96 ? -31.922 19.406 -3.908 1 37.41 96 VAL B C 1
ATOM 3584 O O . VAL B 1 96 ? -32.875 18.969 -3.24 1 37.41 96 VAL B O 1
ATOM 3587 N N . THR B 1 97 ? -32.531 19.234 -5.07 1 34.16 97 THR B N 1
ATOM 3588 C CA . THR B 1 97 ? -32.969 17.906 -5.492 1 34.16 97 THR B CA 1
ATOM 3589 C C . THR B 1 97 ? -32.125 16.812 -4.828 1 34.16 97 THR B C 1
ATOM 3591 O O . THR B 1 97 ? -30.891 16.859 -4.863 1 34.16 97 THR B O 1
ATOM 3594 N N . ALA B 1 98 ? -32.656 16.328 -3.748 1 36.72 98 ALA B N 1
ATOM 3595 C CA . ALA B 1 98 ? -31.953 15.125 -3.289 1 36.72 98 ALA B CA 1
ATOM 3596 C C . ALA B 1 98 ? -31.359 14.344 -4.465 1 36.72 98 ALA B C 1
ATOM 3598 O O . ALA B 1 98 ? -32.062 14.07 -5.445 1 36.72 98 ALA B O 1
ATOM 3599 N N . PRO B 1 99 ? -30.156 14.438 -4.777 1 37.31 99 PRO B N 1
ATOM 3600 C CA . PRO B 1 99 ? -29.797 13.641 -5.961 1 37.31 99 PRO B CA 1
ATOM 3601 C C . PRO B 1 99 ? -30.547 12.312 -6.027 1 37.31 99 PRO B C 1
ATOM 3603 O O . PRO B 1 99 ? -30.875 11.734 -4.988 1 37.31 99 PRO B O 1
ATOM 3606 N N . PRO B 1 100 ? -31.516 12.047 -6.941 1 33.66 100 PRO B N 1
ATOM 3607 C CA . PRO B 1 100 ? -32.156 10.727 -6.996 1 33.66 100 PRO B CA 1
ATOM 3608 C C . PRO B 1 100 ? -31.266 9.633 -6.398 1 33.66 100 PRO B C 1
ATOM 3610 O O . PRO B 1 100 ? -30.031 9.734 -6.422 1 33.66 100 PRO B O 1
ATOM 3613 N N . ARG B 1 101 ? -31.797 8.953 -5.434 1 38.19 101 ARG B N 1
ATOM 3614 C CA . ARG B 1 101 ? -31.141 7.723 -4.996 1 38.19 101 ARG B CA 1
ATOM 3615 C C . ARG B 1 101 ? -30.625 6.934 -6.191 1 38.19 101 ARG B C 1
ATOM 3617 O O . ARG B 1 101 ? -31.359 6.172 -6.816 1 38.19 101 ARG B O 1
ATOM 3624 N N . ARG B 1 102 ? -30.047 7.48 -7.203 1 37.28 102 ARG B N 1
ATOM 3625 C CA . ARG B 1 102 ? -29.641 6.809 -8.43 1 37.28 102 ARG B CA 1
ATOM 3626 C C . ARG B 1 102 ? -29.031 5.441 -8.125 1 37.28 102 ARG B C 1
ATOM 3628 O O . ARG B 1 102 ? -28.031 5.348 -7.395 1 37.28 102 ARG B O 1
ATOM 3635 N N . SER B 1 103 ? -29.766 4.512 -8.148 1 42.25 103 SER B N 1
ATOM 3636 C CA . SER B 1 103 ? -29.344 3.113 -8.094 1 42.25 103 SER B CA 1
ATOM 3637 C C . SER B 1 103 ? -27.906 2.945 -8.602 1 42.25 103 SER B C 1
ATOM 3639 O O . SER B 1 103 ? -27.234 1.978 -8.25 1 42.25 103 SER B O 1
ATOM 3641 N N . TRP B 1 104 ? -27.547 3.811 -9.617 1 42.78 104 TRP B N 1
ATOM 3642 C CA . TRP B 1 104 ? -26.234 3.66 -10.25 1 42.78 104 TRP B CA 1
ATOM 3643 C C . TRP B 1 104 ? -25.156 4.379 -9.438 1 42.78 104 TRP B C 1
ATOM 3645 O O . TRP B 1 104 ? -24.188 4.879 -10.008 1 42.78 104 TRP B O 1
ATOM 3655 N N . GLN B 1 105 ? -25.484 4.66 -8.336 1 48.91 105 GLN B N 1
ATOM 3656 C CA . GLN B 1 105 ? -24.625 5.375 -7.402 1 48.91 105 GLN B CA 1
ATOM 3657 C C . GLN B 1 105 ? -23.219 4.773 -7.367 1 48.91 105 GLN B C 1
ATOM 3659 O O . GLN B 1 105 ? -22.234 5.5 -7.293 1 48.91 105 GLN B O 1
ATOM 3664 N N . PHE B 1 106 ? -23.406 3.426 -7.461 1 52.94 106 PHE B N 1
ATOM 3665 C CA . PHE B 1 106 ? -22.109 2.77 -7.551 1 52.94 106 PHE B CA 1
ATOM 3666 C C . PHE B 1 106 ? -21.391 3.188 -8.82 1 52.94 106 PHE B C 1
ATOM 3668 O O . PHE B 1 106 ? -20.188 3.459 -8.789 1 52.94 106 PHE B O 1
ATOM 3675 N N . LEU B 1 107 ? -22.203 3.27 -9.906 1 53.91 107 LEU B N 1
ATOM 3676 C CA . LEU B 1 107 ? -21.625 3.697 -11.172 1 53.91 107 LEU B CA 1
ATOM 3677 C C . LEU B 1 107 ? -21.25 5.176 -11.133 1 53.91 107 LEU B C 1
ATOM 3679 O O . LEU B 1 107 ? -20.234 5.582 -11.703 1 53.91 107 LEU B O 1
ATOM 3683 N N . ASP B 1 108 ? -21.953 5.844 -10.469 1 53.09 108 ASP B N 1
ATOM 3684 C CA . ASP B 1 108 ? -21.672 7.27 -10.328 1 53.09 108 ASP B CA 1
ATOM 3685 C C . ASP B 1 108 ? -20.406 7.504 -9.484 1 53.09 108 ASP B C 1
ATOM 3687 O O . ASP B 1 108 ? -19.594 8.375 -9.805 1 53.09 108 ASP B O 1
ATOM 3691 N N . GLN B 1 109 ? -20.391 6.719 -8.539 1 54.19 109 GLN B N 1
ATOM 3692 C CA . GLN B 1 109 ? -19.203 6.828 -7.707 1 54.19 109 GLN B CA 1
ATOM 3693 C C . GLN B 1 109 ? -17.969 6.336 -8.453 1 54.19 109 GLN B C 1
ATOM 3695 O O . GLN B 1 109 ? -16.891 6.941 -8.352 1 54.19 109 GLN B O 1
ATOM 3700 N N . LEU B 1 110 ? -18.281 5.25 -9.133 1 57.62 110 LEU B N 1
ATOM 3701 C CA . LEU B 1 110 ? -17.188 4.781 -9.992 1 57.62 110 LEU B CA 1
ATOM 3702 C C . LEU B 1 110 ? -16.844 5.832 -11.047 1 57.62 110 LEU B C 1
ATOM 3704 O O . LEU B 1 110 ? -15.664 6.066 -11.32 1 57.62 110 LEU B O 1
ATOM 3708 N N . GLY B 1 111 ? -17.891 6.336 -11.609 1 53.5 111 GLY B N 1
ATOM 3709 C CA . GLY B 1 111 ? -17.688 7.398 -12.578 1 53.5 111 GLY B CA 1
ATOM 3710 C C . GLY B 1 111 ? -17.031 8.633 -11.992 1 53.5 111 GLY B C 1
ATOM 3711 O O . GLY B 1 111 ? -16.094 9.18 -12.586 1 53.5 111 GLY B O 1
ATOM 3712 N N . ALA B 1 112 ? -17.5 9.023 -10.891 1 53.19 112 ALA B N 1
ATOM 3713 C CA . ALA B 1 112 ? -16.922 10.18 -10.219 1 53.19 112 ALA B CA 1
ATOM 3714 C C . ALA B 1 112 ? -15.469 9.906 -9.82 1 53.19 112 ALA B C 1
ATOM 3716 O O . ALA B 1 112 ? -14.602 10.773 -9.977 1 53.19 112 ALA B O 1
ATOM 3717 N N . PHE B 1 113 ? -15.336 8.734 -9.461 1 55.69 113 PHE B N 1
ATOM 3718 C CA . PHE B 1 113 ? -13.977 8.312 -9.141 1 55.69 113 PHE B CA 1
ATOM 3719 C C . PHE B 1 113 ? -13.094 8.32 -10.383 1 55.69 113 PHE B C 1
ATOM 3721 O O . PHE B 1 113 ? -11.969 8.82 -10.344 1 55.69 113 PHE B O 1
ATOM 3728 N N . LEU B 1 114 ? -13.727 7.828 -11.391 1 54.91 114 LEU B N 1
ATOM 3729 C CA . LEU B 1 114 ? -12.984 7.805 -12.648 1 54.91 114 LEU B CA 1
ATOM 3730 C C . LEU B 1 114 ? -12.727 9.219 -13.156 1 54.91 114 LEU B C 1
ATOM 3732 O O . LEU B 1 114 ? -11.648 9.5 -13.68 1 54.91 114 LEU B O 1
ATOM 3736 N N . ILE B 1 115 ? -13.633 10.055 -12.898 1 51.72 115 ILE B N 1
ATOM 3737 C CA . ILE B 1 115 ? -13.5 11.438 -13.336 1 51.72 115 ILE B CA 1
ATOM 3738 C C . ILE B 1 115 ? -12.492 12.164 -12.445 1 51.72 115 ILE B C 1
ATOM 3740 O O . ILE B 1 115 ? -11.617 12.875 -12.945 1 51.72 115 ILE B O 1
ATOM 3744 N N . GLU B 1 116 ? -12.664 12.047 -11.18 1 54.69 116 GLU B N 1
ATOM 3745 C CA . GLU B 1 116 ? -11.711 12.672 -10.266 1 54.69 116 GLU B CA 1
ATOM 3746 C C . GLU B 1 116 ? -10.305 12.117 -10.484 1 54.69 116 GLU B C 1
ATOM 3748 O O . GLU B 1 116 ? -9.336 12.875 -10.508 1 54.69 116 GLU B O 1
ATOM 3753 N N . THR B 1 117 ? -10.414 10.836 -10.656 1 58.34 117 THR B N 1
ATOM 3754 C CA . THR B 1 117 ? -9.133 10.211 -10.969 1 58.34 117 THR B CA 1
ATOM 3755 C C . THR B 1 117 ? -8.641 10.648 -12.352 1 58.34 117 THR B C 1
ATOM 3757 O O . THR B 1 117 ? -7.441 10.828 -12.562 1 58.34 117 THR B O 1
ATOM 3760 N N . GLY B 1 118 ? -9.664 10.867 -13.195 1 57.44 118 GLY B N 1
ATOM 3761 C CA . GLY B 1 118 ? -9.32 11.383 -14.508 1 57.44 118 GLY B CA 1
ATOM 3762 C C . GLY B 1 118 ? -8.703 12.766 -14.469 1 57.44 118 GLY B C 1
ATOM 3763 O O . GLY B 1 118 ? -7.727 13.031 -15.172 1 57.44 118 GLY B O 1
ATOM 3764 N N . HIS B 1 119 ? -9.297 13.664 -13.688 1 58.75 119 HIS B N 1
ATOM 3765 C CA . HIS B 1 119 ? -8.711 14.984 -13.516 1 58.75 119 HIS B CA 1
ATOM 3766 C C . HIS B 1 119 ? -7.309 14.891 -12.914 1 58.75 119 HIS B C 1
ATOM 3768 O O . HIS B 1 119 ? -6.387 15.578 -13.367 1 58.75 119 HIS B O 1
ATOM 3774 N N . ASP B 1 120 ? -7.266 14.055 -11.984 1 65.69 120 ASP B N 1
ATOM 3775 C CA . ASP B 1 120 ? -5.953 13.828 -11.383 1 65.69 120 ASP B CA 1
ATOM 3776 C C . ASP B 1 120 ? -4.988 13.219 -12.391 1 65.69 120 ASP B C 1
ATOM 3778 O O . ASP B 1 120 ? -3.812 13.586 -12.445 1 65.69 120 ASP B O 1
ATOM 3782 N N . LEU B 1 121 ? -5.57 12.5 -13.297 1 69.31 121 LEU B N 1
ATOM 3783 C CA . LEU B 1 121 ? -4.738 11.859 -14.312 1 69.31 121 LEU B CA 1
ATOM 3784 C C . LEU B 1 121 ? -4.242 12.883 -15.328 1 69.31 121 LEU B C 1
ATOM 3786 O O . LEU B 1 121 ? -3.102 12.797 -15.789 1 69.31 121 LEU B O 1
ATOM 3790 N N . TRP B 1 122 ? -5.125 13.852 -15.633 1 67.75 122 TRP B N 1
ATOM 3791 C CA . TRP B 1 122 ? -4.715 14.906 -16.562 1 67.75 122 TRP B CA 1
ATOM 3792 C C . TRP B 1 122 ? -3.594 15.75 -15.953 1 67.75 122 TRP B C 1
ATOM 3794 O O . TRP B 1 122 ? -2.635 16.094 -16.641 1 67.75 122 TRP B O 1
ATOM 3804 N N . GLY B 1 123 ? -3.807 16.094 -14.68 1 68.12 123 GLY B N 1
ATOM 3805 C CA . GLY B 1 123 ? -2.738 16.797 -13.992 1 68.12 123 GLY B CA 1
ATOM 3806 C C . GLY B 1 123 ? -1.438 16.016 -13.945 1 68.12 123 GLY B C 1
ATOM 3807 O O . GLY B 1 123 ? -0.362 16.578 -14.164 1 68.12 123 GLY B O 1
ATOM 3808 N N . LEU B 1 124 ? -1.624 14.805 -13.766 1 73.25 124 LEU B N 1
ATOM 3809 C CA . LEU B 1 124 ? -0.457 13.93 -13.742 1 73.25 124 LEU B CA 1
ATOM 3810 C C . LEU B 1 124 ? 0.203 13.859 -15.117 1 73.25 124 LEU B C 1
ATOM 3812 O O . LEU B 1 124 ? 1.432 13.859 -15.219 1 73.25 124 LEU B O 1
ATOM 3816 N N . PHE B 1 125 ? -0.647 13.883 -16.062 1 74.25 125 PHE B N 1
ATOM 3817 C CA . PHE B 1 125 ? -0.138 13.836 -17.438 1 74.25 125 PHE B CA 1
ATOM 3818 C C . PHE B 1 125 ? 0.649 15.102 -17.766 1 74.25 125 PHE B C 1
ATOM 3820 O O . PHE B 1 125 ? 1.708 15.039 -18.391 1 74.25 125 PHE B O 1
ATOM 3827 N N . LEU B 1 126 ? 0.137 16.234 -17.328 1 68.69 126 LEU B N 1
ATOM 3828 C CA . LEU B 1 126 ? 0.821 17.5 -17.578 1 68.69 126 LEU B CA 1
ATOM 3829 C C . LEU B 1 126 ? 2.148 17.562 -16.828 1 68.69 126 LEU B C 1
ATOM 3831 O O . LEU B 1 126 ? 3.15 18.031 -17.359 1 68.69 126 LEU B O 1
ATOM 3835 N N . LEU B 1 127 ? 2.055 17.078 -15.695 1 75.44 127 LEU B N 1
ATOM 3836 C CA . LEU B 1 127 ? 3.279 17.062 -14.906 1 75.44 127 LEU B CA 1
ATOM 3837 C C . LEU B 1 127 ? 4.32 16.141 -15.523 1 75.44 127 LEU B C 1
ATOM 3839 O O . LEU B 1 127 ? 5.52 16.422 -15.469 1 75.44 127 LEU B O 1
ATOM 3843 N N . MET B 1 128 ? 3.797 15.086 -16.062 1 79.88 128 MET B N 1
ATOM 3844 C CA . MET B 1 128 ? 4.703 14.164 -16.75 1 79.88 128 MET B CA 1
ATOM 3845 C C . MET B 1 128 ? 5.406 14.859 -17.906 1 79.88 128 MET B C 1
ATOM 3847 O O . MET B 1 128 ? 6.605 14.672 -18.109 1 79.88 128 MET B O 1
ATOM 3851 N N . GLY B 1 129 ? 4.629 15.633 -18.672 1 73.69 129 GLY B N 1
ATOM 3852 C CA . GLY B 1 129 ? 5.223 16.406 -19.734 1 73.69 129 GLY B CA 1
ATOM 3853 C C . GLY B 1 129 ? 6.285 17.375 -19.25 1 73.69 129 GLY B C 1
ATOM 3854 O O . GLY B 1 129 ? 7.363 17.484 -19.844 1 73.69 129 GLY B O 1
ATOM 3855 N N . ALA B 1 130 ? 5.973 17.984 -18.156 1 74 130 ALA B N 1
ATOM 3856 C CA . ALA B 1 130 ? 6.922 18.938 -17.594 1 74 130 ALA B CA 1
ATOM 3857 C C . ALA B 1 130 ? 8.188 18.219 -17.109 1 74 130 ALA B C 1
ATOM 3859 O O . ALA B 1 130 ? 9.297 18.734 -17.281 1 74 130 ALA B O 1
ATOM 3860 N N . LEU B 1 131 ? 7.973 17.078 -16.578 1 81.5 131 LEU B N 1
ATOM 3861 C CA . LEU B 1 131 ? 9.109 16.312 -16.094 1 81.5 131 LEU B CA 1
ATOM 3862 C C . LEU B 1 131 ? 9.992 15.859 -17.25 1 81.5 131 LEU B C 1
ATOM 3864 O O . LEU B 1 131 ? 11.227 15.898 -17.141 1 81.5 131 LEU B O 1
ATOM 3868 N N . LEU B 1 132 ? 9.336 15.453 -18.297 1 79.94 132 LEU B N 1
ATOM 3869 C CA . LEU B 1 132 ? 10.078 15.008 -19.469 1 79.94 132 LEU B CA 1
ATOM 3870 C C . LEU B 1 132 ? 10.844 16.156 -20.094 1 79.94 132 LEU B C 1
ATOM 3872 O O . LEU B 1 132 ? 11.984 15.984 -20.531 1 79.94 132 LEU B O 1
ATOM 3876 N N . LEU B 1 133 ? 10.258 17.297 -20.141 1 75.62 133 LEU B N 1
ATOM 3877 C CA . LEU B 1 133 ? 10.914 18.469 -20.688 1 75.62 133 LEU B CA 1
ATOM 3878 C C . LEU B 1 133 ? 12.109 18.875 -19.844 1 75.62 133 LEU B C 1
ATOM 3880 O O . LEU B 1 133 ? 13.172 19.203 -20.375 1 75.62 133 LEU B O 1
ATOM 3884 N N . GLU B 1 134 ? 11.875 18.844 -18.578 1 76.75 134 GLU B N 1
ATOM 3885 C CA . GLU B 1 134 ? 12.961 19.219 -17.688 1 76.75 134 GLU B CA 1
ATOM 3886 C C . GLU B 1 134 ? 14.094 18.203 -17.719 1 76.75 134 GLU B C 1
ATOM 3888 O O . GLU B 1 134 ? 15.266 18.562 -17.578 1 76.75 134 GLU B O 1
ATOM 3893 N N . PHE B 1 135 ? 13.703 17 -17.797 1 79.62 135 PHE B N 1
ATOM 3894 C CA . PHE B 1 135 ? 14.703 15.953 -17.938 1 79.62 135 PHE B CA 1
ATOM 3895 C C . PHE B 1 135 ? 15.523 16.156 -19.219 1 79.62 135 PHE B C 1
ATOM 3897 O O . PHE B 1 135 ? 16.75 15.992 -19.203 1 79.62 135 PHE B O 1
ATOM 3904 N N . GLY B 1 136 ? 14.844 16.406 -20.297 1 79.12 136 GLY B N 1
ATOM 3905 C CA . GLY B 1 136 ? 15.523 16.703 -21.547 1 79.12 136 GLY B CA 1
ATOM 3906 C C . GLY B 1 136 ? 16.453 17.906 -21.469 1 79.12 136 GLY B C 1
ATOM 3907 O O . GLY B 1 136 ? 17.562 17.875 -21.984 1 79.12 136 GLY B O 1
ATOM 3908 N N . ARG B 1 137 ? 16.016 18.906 -20.781 1 75.94 137 ARG B N 1
ATOM 3909 C CA . ARG B 1 137 ? 16.828 20.094 -20.594 1 75.94 137 ARG B CA 1
ATOM 3910 C C . ARG B 1 137 ? 18.047 19.781 -19.719 1 75.94 137 ARG B C 1
ATOM 3912 O O . ARG B 1 137 ? 19.141 20.297 -19.938 1 75.94 137 ARG B O 1
ATOM 3919 N N . GLY B 1 138 ? 17.75 19 -18.719 1 74.44 138 GLY B N 1
ATOM 3920 C CA . GLY B 1 138 ? 18.844 18.578 -17.844 1 74.44 138 GLY B CA 1
ATOM 3921 C C . GLY B 1 138 ? 19.906 17.766 -18.562 1 74.44 138 GLY B C 1
ATOM 3922 O O . GLY B 1 138 ? 21.094 17.891 -18.266 1 74.44 138 GLY B O 1
ATOM 3923 N N . LEU B 1 139 ? 19.453 16.953 -19.5 1 75.88 139 LEU B N 1
ATOM 3924 C CA . LEU B 1 139 ? 20.391 16.156 -20.281 1 75.88 139 LEU B CA 1
ATOM 3925 C C . LEU B 1 139 ? 21.266 17.047 -21.156 1 75.88 139 LEU B C 1
ATOM 3927 O O . LEU B 1 139 ? 22.406 16.719 -21.453 1 75.88 139 LEU B O 1
ATOM 3931 N N . ARG B 1 140 ? 20.766 18.156 -21.469 1 75.12 140 ARG B N 1
ATOM 3932 C CA . ARG B 1 140 ? 21.5 19.078 -22.328 1 75.12 140 ARG B CA 1
ATOM 3933 C C . ARG B 1 140 ? 22.453 19.953 -21.516 1 75.12 140 ARG B C 1
ATOM 3935 O O . ARG B 1 140 ? 23.469 20.438 -22.031 1 75.12 140 ARG B O 1
ATOM 3942 N N . HIS B 1 141 ? 22.078 20.234 -20.281 1 74.62 141 HIS B N 1
ATOM 3943 C CA . HIS B 1 141 ? 22.922 21.047 -19.406 1 74.62 141 HIS B CA 1
ATOM 3944 C C . HIS B 1 141 ? 23.188 20.328 -18.094 1 74.62 141 HIS B C 1
ATOM 3946 O O . HIS B 1 141 ? 22.594 20.672 -17.062 1 74.62 141 HIS B O 1
ATOM 3952 N N . PRO B 1 142 ? 24.094 19.406 -18.094 1 69.06 142 PRO B N 1
ATOM 3953 C CA . PRO B 1 142 ? 24.328 18.562 -16.922 1 69.06 142 PRO B CA 1
ATOM 3954 C C . PRO B 1 142 ? 24.875 19.344 -15.734 1 69.06 142 PRO B C 1
ATOM 3956 O O . PRO B 1 142 ? 24.781 18.906 -14.586 1 69.06 142 PRO B O 1
ATOM 3959 N N . ARG B 1 143 ? 25.453 20.438 -15.961 1 64.25 143 ARG B N 1
ATOM 3960 C CA . ARG B 1 143 ? 26.047 21.203 -14.875 1 64.25 143 ARG B CA 1
ATOM 3961 C C . ARG B 1 143 ? 24.984 21.781 -13.961 1 64.25 143 ARG B C 1
ATOM 3963 O O . ARG B 1 143 ? 25.234 22.047 -12.781 1 64.25 143 ARG B O 1
ATOM 3970 N N . SER B 1 144 ? 23.859 21.875 -14.398 1 66.62 144 SER B N 1
ATOM 3971 C CA . SER B 1 144 ? 22.781 22.469 -13.617 1 66.62 144 SER B CA 1
ATOM 3972 C C . SER B 1 144 ? 21.906 21.391 -12.984 1 66.62 144 SER B C 1
ATOM 3974 O O . SER B 1 144 ? 20.922 21.719 -12.312 1 66.62 144 SER B O 1
ATOM 3976 N N . PHE B 1 145 ? 22.375 20.141 -13.094 1 72.25 145 PHE B N 1
ATOM 3977 C CA . PHE B 1 145 ? 21.578 19.047 -12.57 1 72.25 145 PHE B CA 1
ATOM 3978 C C . PHE B 1 145 ? 21.781 18.891 -11.062 1 72.25 145 PHE B C 1
ATOM 3980 O O . PHE B 1 145 ? 22.891 19.094 -10.562 1 72.25 145 PHE B O 1
ATOM 3987 N N . PRO B 1 146 ? 20.703 18.859 -10.352 1 78.38 146 PRO B N 1
ATOM 3988 C CA . PRO B 1 146 ? 20.797 18.734 -8.898 1 78.38 146 PRO B CA 1
ATOM 3989 C C . PRO B 1 146 ? 21.312 17.375 -8.445 1 78.38 146 PRO B C 1
ATOM 3991 O O . PRO B 1 146 ? 20.594 16.625 -7.785 1 78.38 146 PRO B O 1
ATOM 3994 N N . TRP B 1 147 ? 22.641 17.094 -8.625 1 80.44 147 TRP B N 1
ATOM 3995 C CA . TRP B 1 147 ? 23.266 15.812 -8.328 1 80.44 147 TRP B CA 1
ATOM 3996 C C . TRP B 1 147 ? 23.297 15.547 -6.828 1 80.44 147 TRP B C 1
ATOM 3998 O O . TRP B 1 147 ? 23.219 14.398 -6.391 1 80.44 147 TRP B O 1
ATOM 4008 N N . ARG B 1 148 ? 23.375 16.578 -6.117 1 79.62 148 ARG B N 1
ATOM 4009 C CA . ARG B 1 148 ? 23.438 16.438 -4.668 1 79.62 148 ARG B CA 1
ATOM 4010 C C . ARG B 1 148 ? 22.109 15.922 -4.113 1 79.62 148 ARG B C 1
ATOM 4012 O O . ARG B 1 148 ? 22.094 15.047 -3.244 1 79.62 148 ARG B O 1
ATOM 4019 N N . GLU B 1 149 ? 21.109 16.438 -4.699 1 82.38 149 GLU B N 1
ATOM 4020 C CA . GLU B 1 149 ? 19.797 16.016 -4.25 1 82.38 149 GLU B CA 1
ATOM 4021 C C . GLU B 1 149 ? 19.5 14.586 -4.668 1 82.38 149 GLU B C 1
ATOM 4023 O O . GLU B 1 149 ? 18.875 13.828 -3.922 1 82.38 149 GLU B O 1
ATOM 4028 N N . ILE B 1 150 ? 19.984 14.242 -5.789 1 87 150 ILE B N 1
ATOM 4029 C CA . ILE B 1 150 ? 19.797 12.883 -6.293 1 87 150 ILE B CA 1
ATOM 4030 C C . ILE B 1 150 ? 20.547 11.898 -5.402 1 87 150 ILE B C 1
ATOM 4032 O O . ILE B 1 150 ? 19.984 10.891 -4.961 1 87 150 ILE B O 1
ATOM 4036 N N . SER B 1 151 ? 21.75 12.195 -5.117 1 86.69 151 SER B N 1
ATOM 4037 C CA . SER B 1 151 ? 22.562 11.32 -4.289 1 86.69 151 SER B CA 1
ATOM 4038 C C . SER B 1 151 ? 22.016 11.211 -2.877 1 86.69 151 SER B C 1
ATOM 4040 O O . SER B 1 151 ? 22.016 10.133 -2.277 1 86.69 151 SER B O 1
ATOM 4042 N N . ALA B 1 152 ? 21.547 12.281 -2.371 1 83.5 152 ALA B N 1
ATOM 4043 C CA . ALA B 1 152 ? 20.953 12.281 -1.032 1 83.5 152 ALA B CA 1
ATOM 4044 C C . ALA B 1 152 ? 19.703 11.406 -0.978 1 83.5 152 ALA B C 1
ATOM 4046 O O . ALA B 1 152 ? 19.5 10.664 -0.011 1 83.5 152 ALA B O 1
ATOM 4047 N N . THR B 1 153 ? 18.969 11.484 -1.993 1 83.25 153 THR B N 1
ATOM 4048 C CA . THR B 1 153 ? 17.75 10.688 -2.059 1 83.25 153 THR B CA 1
ATOM 4049 C C . THR B 1 153 ? 18.078 9.203 -2.146 1 83.25 153 THR B C 1
ATOM 4051 O O . THR B 1 153 ? 17.422 8.375 -1.507 1 83.25 153 THR B O 1
ATOM 4054 N N . ILE B 1 154 ? 19.062 8.922 -2.859 1 85.69 154 ILE B N 1
ATOM 4055 C CA . ILE B 1 154 ? 19.469 7.531 -3.037 1 85.69 154 ILE B CA 1
ATOM 4056 C C . ILE B 1 154 ? 19.984 6.977 -1.712 1 85.69 154 ILE B C 1
ATOM 4058 O O . ILE B 1 154 ? 19.609 5.871 -1.307 1 85.69 154 ILE B O 1
ATOM 4062 N N . VAL B 1 155 ? 20.672 7.773 -1.029 1 79.69 155 VAL B N 1
ATOM 4063 C CA . VAL B 1 155 ? 21.328 7.34 0.198 1 79.69 155 VAL B CA 1
ATOM 4064 C C . VAL B 1 155 ? 20.297 7.195 1.314 1 79.69 155 VAL B C 1
ATOM 4066 O O . VAL B 1 155 ? 20.422 6.312 2.17 1 79.69 155 VAL B O 1
ATOM 4069 N N . HIS B 1 156 ? 19.312 7.949 1.235 1 81.19 156 HIS B N 1
ATOM 4070 C CA . HIS B 1 156 ? 18.297 7.902 2.285 1 81.19 156 HIS B CA 1
ATOM 4071 C C . HIS B 1 156 ? 17.25 6.844 1.984 1 81.19 156 HIS B C 1
ATOM 4073 O O . HIS B 1 156 ? 16.781 6.152 2.893 1 81.19 156 HIS B O 1
ATOM 4079 N N . THR B 1 157 ? 16.953 6.645 0.805 1 83.31 157 THR B N 1
ATOM 4080 C CA . THR B 1 157 ? 15.867 5.754 0.428 1 83.31 157 THR B CA 1
ATOM 4081 C C . THR B 1 157 ? 16.344 4.305 0.389 1 83.31 157 THR B C 1
ATOM 4083 O O . THR B 1 157 ? 15.648 3.404 0.872 1 83.31 157 THR B O 1
ATOM 4086 N N . GLY B 1 158 ? 17.469 4.066 -0.177 1 84.19 158 GLY B N 1
ATOM 4087 C CA . GLY B 1 158 ? 17.953 2.717 -0.39 1 84.19 158 GLY B CA 1
ATOM 4088 C C . GLY B 1 158 ? 18.172 1.947 0.9 1 84.19 158 GLY B C 1
ATOM 4089 O O . GLY B 1 158 ? 17.453 0.983 1.179 1 84.19 158 GLY B O 1
ATOM 4090 N N . PRO B 1 159 ? 19 2.412 1.745 1 80.31 159 PRO B N 1
ATOM 4091 C CA . PRO B 1 159 ? 19.328 1.669 2.965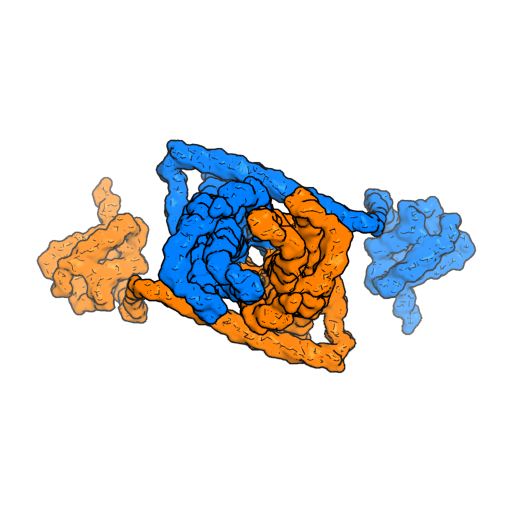 1 80.31 159 PRO B CA 1
ATOM 4092 C C . PRO B 1 159 ? 18.156 1.596 3.943 1 80.31 159 PRO B C 1
ATOM 4094 O O . PRO B 1 159 ? 18 0.59 4.637 1 80.31 159 PRO B O 1
ATOM 4097 N N . ASN B 1 160 ? 17.375 2.594 3.949 1 81.5 160 ASN B N 1
ATOM 4098 C CA . ASN B 1 160 ? 16.281 2.646 4.906 1 81.5 160 ASN B CA 1
ATOM 4099 C C . ASN B 1 160 ? 15.156 1.675 4.531 1 81.5 160 ASN B C 1
ATOM 4101 O O . ASN B 1 160 ? 14.359 1.28 5.383 1 81.5 160 ASN B O 1
ATOM 4105 N N . SER B 1 161 ? 15.125 1.29 3.293 1 87.62 161 SER B N 1
ATOM 4106 C CA . SER B 1 161 ? 14.062 0.4 2.836 1 87.62 161 SER B CA 1
ATOM 4107 C C . SER B 1 161 ? 14.5 -1.06 2.9 1 87.62 161 SER B C 1
ATOM 4109 O O . SER B 1 161 ? 13.664 -1.965 2.84 1 87.62 161 SER B O 1
ATOM 4111 N N . LEU B 1 162 ? 15.75 -1.332 3.105 1 89.94 162 LEU B N 1
ATOM 4112 C CA . LEU B 1 162 ? 16.312 -2.672 2.959 1 89.94 162 LEU B CA 1
ATOM 4113 C C . LEU B 1 162 ? 15.781 -3.602 4.047 1 89.94 162 LEU B C 1
ATOM 4115 O O . LEU B 1 162 ? 15.414 -4.746 3.77 1 89.94 162 LEU B O 1
ATOM 4119 N N . PRO B 1 163 ? 15.742 -3.166 5.285 1 85.44 163 PRO B N 1
ATOM 4120 C CA . PRO B 1 163 ? 15.273 -4.086 6.324 1 85.44 163 PRO B CA 1
ATOM 4121 C C . PRO B 1 163 ? 13.844 -4.574 6.082 1 85.44 163 PRO B C 1
ATOM 4123 O O . PRO B 1 163 ? 13.57 -5.77 6.188 1 85.44 163 PRO B O 1
ATOM 4126 N N . ILE B 1 164 ? 12.906 -3.678 5.766 1 85.69 164 ILE B N 1
ATOM 4127 C CA . ILE B 1 164 ? 11.516 -4.039 5.539 1 85.69 164 ILE B CA 1
ATOM 4128 C C . ILE B 1 164 ? 11.406 -4.926 4.301 1 85.69 164 ILE B C 1
ATOM 4130 O O . ILE B 1 164 ? 10.672 -5.922 4.309 1 85.69 164 ILE B O 1
ATOM 4134 N N . LEU B 1 165 ? 12.18 -4.602 3.281 1 92.38 165 LEU B N 1
ATOM 4135 C CA . LEU B 1 165 ? 12.141 -5.371 2.043 1 92.38 165 LEU B CA 1
ATOM 4136 C C . LEU B 1 165 ? 12.727 -6.766 2.248 1 92.38 165 LEU B C 1
ATOM 4138 O O . LEU B 1 165 ? 12.281 -7.73 1.625 1 92.38 165 LEU B O 1
ATOM 4142 N N . THR B 1 166 ? 13.742 -6.812 3.127 1 93.31 166 THR B N 1
ATOM 4143 C CA . THR B 1 166 ? 14.336 -8.109 3.432 1 93.31 166 THR B CA 1
ATOM 4144 C C . THR B 1 166 ? 13.328 -9.016 4.141 1 93.31 166 THR B C 1
ATOM 4146 O O . THR B 1 166 ? 13.164 -10.18 3.775 1 93.31 166 THR B O 1
ATOM 4149 N N . LEU B 1 167 ? 12.688 -8.438 5.051 1 88.75 167 LEU B N 1
ATOM 4150 C CA . LEU B 1 167 ? 11.727 -9.211 5.836 1 88.75 167 LEU B CA 1
ATOM 4151 C C . LEU B 1 167 ? 10.539 -9.641 4.977 1 88.75 167 LEU B C 1
ATOM 4153 O O . LEU B 1 167 ? 10.18 -10.82 4.961 1 88.75 167 LEU B O 1
ATOM 4157 N N . ILE B 1 168 ? 9.969 -8.758 4.281 1 89.44 168 ILE B N 1
ATOM 4158 C CA . ILE B 1 168 ? 8.773 -9.023 3.49 1 89.44 168 ILE B CA 1
ATOM 4159 C C . ILE B 1 168 ? 9.133 -9.898 2.293 1 89.44 168 ILE B C 1
ATOM 4161 O O . ILE B 1 168 ? 8.398 -10.828 1.956 1 89.44 168 ILE B O 1
ATOM 4165 N N . GLY B 1 169 ? 10.266 -9.516 1.659 1 92.88 169 GLY B N 1
ATOM 4166 C CA . GLY B 1 169 ? 10.711 -10.328 0.539 1 92.88 169 GLY B CA 1
ATOM 4167 C C . GLY B 1 169 ? 10.945 -11.781 0.91 1 92.88 169 GLY B C 1
ATOM 4168 O O . GLY B 1 169 ? 10.531 -12.688 0.188 1 92.88 169 GLY B O 1
ATOM 4169 N N . PHE B 1 170 ? 11.586 -12.008 2.053 1 93.81 170 PHE B N 1
ATOM 4170 C CA . PHE B 1 170 ? 11.859 -13.352 2.541 1 93.81 170 PHE B CA 1
ATOM 4171 C C . PHE B 1 170 ? 10.555 -14.094 2.82 1 93.81 170 PHE B C 1
ATOM 4173 O O . PHE B 1 170 ? 10.391 -15.242 2.398 1 93.81 170 PHE B O 1
ATOM 4180 N N . LEU B 1 171 ? 9.68 -13.453 3.471 1 88.88 171 LEU B N 1
ATOM 4181 C CA . LEU B 1 171 ? 8.438 -14.102 3.873 1 88.88 171 LEU B CA 1
ATOM 4182 C C . LEU B 1 171 ? 7.574 -14.422 2.658 1 88.88 171 LEU B C 1
ATOM 4184 O O . LEU B 1 171 ? 6.926 -15.469 2.615 1 88.88 171 LEU B O 1
ATOM 4188 N N . ILE B 1 172 ? 7.488 -13.523 1.719 1 88.06 172 ILE B N 1
ATOM 4189 C CA . ILE B 1 172 ? 6.695 -13.758 0.517 1 88.06 172 ILE B CA 1
ATOM 4190 C C . ILE B 1 172 ? 7.262 -14.945 -0.257 1 88.06 172 ILE B C 1
ATOM 4192 O O . ILE B 1 172 ? 6.512 -15.758 -0.8 1 88.06 172 ILE B O 1
ATOM 4196 N N . GLY B 1 173 ? 8.617 -15.023 -0.355 1 90.81 173 GLY B N 1
ATOM 4197 C CA . GLY B 1 173 ? 9.234 -16.188 -0.977 1 90.81 173 GLY B CA 1
ATOM 4198 C C . GLY B 1 173 ? 8.875 -17.5 -0.294 1 90.81 173 GLY B C 1
ATOM 4199 O O . GLY B 1 173 ? 8.562 -18.484 -0.96 1 90.81 173 GLY B O 1
ATOM 4200 N N . VAL B 1 174 ? 8.898 -17.453 1 1 89.38 174 VAL B N 1
ATOM 4201 C CA . VAL B 1 174 ? 8.562 -18.625 1.805 1 89.38 174 VAL B CA 1
ATOM 4202 C C . VAL B 1 174 ? 7.109 -19.016 1.552 1 89.38 174 VAL B C 1
ATOM 4204 O O . VAL B 1 174 ? 6.809 -20.203 1.346 1 89.38 174 VAL B O 1
ATOM 4207 N N . VAL B 1 175 ? 6.262 -18.062 1.507 1 83.88 175 VAL B N 1
ATOM 4208 C CA . VAL B 1 175 ? 4.832 -18.312 1.374 1 83.88 175 VAL B CA 1
ATOM 4209 C C . VAL B 1 175 ? 4.531 -18.875 -0.017 1 83.88 175 VAL B C 1
ATOM 4211 O O . VAL B 1 175 ? 3.779 -19.828 -0.159 1 83.88 175 VAL B O 1
ATOM 4214 N N . ILE B 1 176 ? 5.043 -18.25 -1.028 1 83 176 ILE B N 1
ATOM 4215 C CA . ILE B 1 176 ? 4.809 -18.672 -2.402 1 83 176 ILE B CA 1
ATOM 4216 C C . ILE B 1 176 ? 5.277 -20.125 -2.576 1 83 176 ILE B C 1
ATOM 4218 O O . ILE B 1 176 ? 4.574 -20.938 -3.176 1 83 176 ILE B O 1
ATOM 4222 N N . SER B 1 177 ? 6.457 -20.406 -2.08 1 87 177 SER B N 1
ATOM 4223 C CA . SER B 1 177 ? 7.016 -21.75 -2.215 1 87 177 SER B CA 1
ATOM 4224 C C . SER B 1 177 ? 6.227 -22.766 -1.394 1 87 177 SER B C 1
ATOM 4226 O O . SER B 1 177 ? 5.992 -23.891 -1.845 1 87 177 SER B O 1
ATOM 4228 N N . PHE B 1 178 ? 5.84 -22.422 -0.265 1 83.25 178 PHE B N 1
ATOM 4229 C CA . PHE B 1 178 ? 5.082 -23.328 0.592 1 83.25 178 PHE B CA 1
ATOM 4230 C C . PHE B 1 178 ? 3.738 -23.672 -0.037 1 83.25 178 PHE B C 1
ATOM 4232 O O . PHE B 1 178 ? 3.346 -24.828 -0.071 1 83.25 178 PHE B O 1
ATOM 4239 N N . GLN B 1 179 ? 3.084 -22.641 -0.493 1 74.5 179 GLN B N 1
ATOM 4240 C CA . GLN B 1 179 ? 1.782 -22.859 -1.119 1 74.5 179 GLN B CA 1
ATOM 4241 C C . GLN B 1 179 ? 1.909 -23.688 -2.391 1 74.5 179 GLN B C 1
ATOM 4243 O O . GLN B 1 179 ? 1.042 -24.516 -2.688 1 74.5 179 GLN B O 1
ATOM 4248 N N . SER B 1 180 ? 2.902 -23.469 -3.141 1 75.88 180 SER B N 1
ATOM 4249 C CA . SER B 1 180 ? 3.105 -24.188 -4.395 1 75.88 180 SER B CA 1
ATOM 4250 C C . SER B 1 180 ? 3.596 -25.609 -4.141 1 75.88 180 SER B C 1
ATOM 4252 O O . SER B 1 180 ? 3.24 -26.531 -4.879 1 75.88 180 SER B O 1
ATOM 4254 N N . ALA B 1 181 ? 4.395 -25.75 -3.113 1 81.5 181 ALA B N 1
ATOM 4255 C CA . ALA B 1 181 ? 4.965 -27.062 -2.795 1 81.5 181 ALA B CA 1
ATOM 4256 C C . ALA B 1 181 ? 3.867 -28.062 -2.445 1 81.5 181 ALA B C 1
ATOM 4258 O O . ALA B 1 181 ? 3.926 -29.219 -2.861 1 81.5 181 ALA B O 1
ATOM 4259 N N . SER B 1 182 ? 2.945 -27.625 -1.641 1 73.75 182 SER B N 1
ATOM 4260 C CA . SER B 1 182 ? 1.847 -28.516 -1.247 1 73.75 182 SER B CA 1
ATOM 4261 C C . SER B 1 182 ? 1.049 -28.969 -2.461 1 73.75 182 SER B C 1
ATOM 4263 O O . SER B 1 182 ? 0.671 -30.141 -2.551 1 73.75 182 SER B O 1
ATOM 4265 N N . THR B 1 183 ? 0.884 -28.062 -3.346 1 68 183 THR B N 1
ATOM 4266 C CA . THR B 1 183 ? 0.132 -28.391 -4.551 1 68 183 THR B CA 1
ATOM 4267 C C . THR B 1 183 ? 0.964 -29.266 -5.488 1 68 183 THR B C 1
ATOM 4269 O O . THR B 1 183 ? 0.458 -30.234 -6.062 1 68 183 THR B O 1
ATOM 4272 N N . LEU B 1 184 ? 2.188 -29.031 -5.66 1 73.94 184 LEU B N 1
ATOM 4273 C CA . LEU B 1 184 ? 3.068 -29.75 -6.582 1 73.94 184 LEU B CA 1
ATOM 4274 C C . LEU B 1 184 ? 3.355 -31.156 -6.086 1 73.94 184 LEU B C 1
ATOM 4276 O O . LEU B 1 184 ? 3.463 -32.094 -6.887 1 73.94 184 LEU B O 1
ATOM 4280 N N . ALA B 1 185 ? 3.43 -31.281 -4.82 1 78.38 185 ALA B N 1
ATOM 4281 C CA . ALA B 1 185 ? 3.676 -32.594 -4.23 1 78.38 185 ALA B CA 1
ATOM 4282 C C . ALA B 1 185 ? 2.525 -33.562 -4.527 1 78.38 185 ALA B C 1
ATOM 4284 O O . ALA B 1 185 ? 2.746 -34.75 -4.746 1 78.38 185 ALA B O 1
ATOM 4285 N N . GLN B 1 186 ? 1.43 -33.031 -4.492 1 72.62 186 GLN B N 1
ATOM 4286 C CA . GLN B 1 186 ? 0.259 -33.844 -4.773 1 72.62 186 GLN B CA 1
ATOM 4287 C C . GLN B 1 186 ? 0.295 -34.375 -6.203 1 72.62 186 GLN B C 1
ATOM 4289 O O . GLN B 1 186 ? -0.19 -35.5 -6.473 1 72.62 186 GLN B O 1
ATOM 4294 N N . TYR B 1 187 ? 0.933 -33.719 -7.043 1 69.94 187 TYR B N 1
ATOM 4295 C CA . TYR B 1 187 ? 0.93 -34.094 -8.453 1 69.94 187 TYR B CA 1
ATOM 4296 C C . TYR B 1 187 ? 2.279 -34.656 -8.859 1 69.94 187 TYR B C 1
ATOM 4298 O O . TYR B 1 187 ? 2.473 -35.031 -10.023 1 69.94 187 TYR B O 1
ATOM 4306 N N . GLY B 1 188 ? 3.15 -34.781 -7.945 1 76.81 188 GLY B N 1
ATOM 4307 C CA . GLY B 1 188 ? 4.48 -35.312 -8.25 1 76.81 188 GLY B CA 1
ATOM 4308 C C . GLY B 1 188 ? 5.281 -34.375 -9.148 1 76.81 188 GLY B C 1
ATOM 4309 O O . GLY B 1 188 ? 6.129 -34.844 -9.914 1 76.81 188 GLY B O 1
ATOM 4310 N N . ALA B 1 189 ? 4.969 -33.156 -9.195 1 78 189 ALA B N 1
ATOM 4311 C CA . ALA B 1 189 ? 5.613 -32.156 -10.047 1 78 189 ALA B CA 1
ATOM 4312 C C . ALA B 1 189 ? 6.527 -31.25 -9.234 1 78 189 ALA B C 1
ATOM 4314 O O . ALA B 1 189 ? 6.473 -30.016 -9.367 1 78 189 ALA B O 1
ATOM 4315 N N . ASN B 1 190 ? 7.402 -31.828 -8.43 1 82.81 190 ASN B N 1
ATOM 4316 C CA . ASN B 1 190 ? 8.203 -31.109 -7.441 1 82.81 190 ASN B CA 1
ATOM 4317 C C . ASN B 1 190 ? 9.18 -30.156 -8.102 1 82.81 190 ASN B C 1
ATOM 4319 O O . ASN B 1 190 ? 9.422 -29.047 -7.59 1 82.81 190 ASN B O 1
ATOM 4323 N N . ILE B 1 191 ? 9.641 -30.547 -9.258 1 79.5 191 ILE B N 1
ATOM 4324 C CA . ILE B 1 191 ? 10.719 -29.797 -9.891 1 79.5 191 ILE B CA 1
ATOM 4325 C C . ILE B 1 191 ? 10.18 -28.453 -10.383 1 79.5 191 ILE B C 1
ATOM 4327 O O . ILE B 1 191 ? 10.945 -27.5 -10.586 1 79.5 191 ILE B O 1
ATOM 4331 N N . TYR B 1 192 ? 8.953 -28.297 -10.477 1 81.38 192 TYR B N 1
ATOM 4332 C CA . TYR B 1 192 ? 8.359 -27.094 -11.055 1 81.38 192 TYR B CA 1
ATOM 4333 C C . TYR B 1 192 ? 8.297 -25.969 -10.023 1 81.38 192 TYR B C 1
ATOM 4335 O O . TYR B 1 192 ? 7.93 -24.844 -10.359 1 81.38 192 TYR B O 1
ATOM 4343 N N . ILE B 1 193 ? 8.711 -26.281 -8.844 1 85.62 193 ILE B N 1
ATOM 4344 C CA . ILE B 1 193 ? 8.727 -25.266 -7.797 1 85.62 193 ILE B CA 1
ATOM 4345 C C . ILE B 1 193 ? 9.711 -24.156 -8.164 1 85.62 193 ILE B C 1
ATOM 4347 O O . ILE B 1 193 ? 9.492 -22.984 -7.844 1 85.62 193 ILE B O 1
ATOM 4351 N N . VAL B 1 194 ? 10.742 -24.547 -8.898 1 87.44 194 VAL B N 1
ATOM 4352 C CA . VAL B 1 194 ? 11.758 -23.578 -9.297 1 87.44 194 VAL B CA 1
ATOM 4353 C C . VAL B 1 194 ? 11.172 -22.609 -10.32 1 87.44 194 VAL B C 1
ATOM 4355 O O . VAL B 1 194 ? 11.391 -21.406 -10.242 1 87.44 194 VAL B O 1
ATOM 4358 N N . ASN B 1 195 ? 10.383 -23.141 -11.195 1 84.06 195 ASN B N 1
ATOM 4359 C CA . ASN B 1 195 ? 9.742 -22.328 -12.234 1 84.06 195 ASN B CA 1
ATOM 4360 C C . ASN B 1 195 ? 8.719 -21.375 -11.641 1 84.06 195 ASN B C 1
ATOM 4362 O O . ASN B 1 195 ? 8.727 -20.172 -11.961 1 84.06 195 ASN B O 1
ATOM 4366 N N . ILE B 1 196 ? 7.922 -21.875 -10.781 1 78.94 196 ILE B N 1
ATOM 4367 C CA . ILE B 1 196 ? 6.82 -21.094 -10.234 1 78.94 196 ILE B CA 1
ATOM 4368 C C . ILE B 1 196 ? 7.367 -20 -9.312 1 78.94 196 ILE B C 1
ATOM 4370 O O . ILE B 1 196 ? 6.977 -18.844 -9.422 1 78.94 196 ILE B O 1
ATOM 4374 N N . ALA B 1 197 ? 8.25 -20.391 -8.445 1 87.19 197 ALA B N 1
ATOM 4375 C CA . ALA B 1 197 ? 8.844 -19.422 -7.516 1 87.19 197 ALA B CA 1
ATOM 4376 C C . ALA B 1 197 ? 9.672 -18.391 -8.258 1 87.19 197 ALA B C 1
ATOM 4378 O O . ALA B 1 197 ? 9.578 -17.188 -7.984 1 87.19 197 ALA B O 1
ATOM 4379 N N . GLY B 1 198 ? 10.461 -18.875 -9.203 1 89 198 GLY B N 1
ATOM 4380 C CA . GLY B 1 198 ? 11.312 -17.969 -9.961 1 89 198 GLY B CA 1
ATOM 4381 C C . GLY B 1 198 ? 10.523 -16.969 -10.781 1 89 198 GLY B C 1
ATOM 4382 O O . GLY B 1 198 ? 10.797 -15.766 -10.734 1 89 198 GLY B O 1
ATOM 4383 N N . LEU B 1 199 ? 9.516 -17.406 -11.492 1 84.81 199 LEU B N 1
ATOM 4384 C CA . LEU B 1 199 ? 8.711 -16.531 -12.344 1 84.81 199 LEU B CA 1
ATOM 4385 C C . LEU B 1 199 ? 7.887 -15.562 -11.508 1 84.81 199 LEU B C 1
ATOM 4387 O O . LEU B 1 199 ? 7.797 -14.383 -11.836 1 84.81 199 LEU B O 1
ATOM 4391 N N . SER B 1 200 ? 7.309 -16.062 -10.461 1 85 200 SER B N 1
ATOM 4392 C CA . SER B 1 200 ? 6.438 -15.242 -9.625 1 85 200 SER B CA 1
ATOM 4393 C C . SER B 1 200 ? 7.219 -14.133 -8.93 1 85 200 SER B C 1
ATOM 4395 O O . SER B 1 200 ? 6.77 -12.984 -8.875 1 85 200 SER B O 1
ATOM 4397 N N . ILE B 1 201 ? 8.398 -14.453 -8.438 1 91.94 201 ILE B N 1
ATOM 4398 C CA . ILE B 1 201 ? 9.164 -13.508 -7.633 1 91.94 201 ILE B CA 1
ATOM 4399 C C . ILE B 1 201 ? 9.875 -12.508 -8.547 1 91.94 201 ILE B C 1
ATOM 4401 O O . ILE B 1 201 ? 9.75 -11.297 -8.359 1 91.94 201 ILE B O 1
ATOM 4405 N N . LEU B 1 202 ? 10.531 -12.977 -9.609 1 92.88 202 LEU B N 1
ATOM 4406 C CA . LEU B 1 202 ? 11.352 -12.117 -10.445 1 92.88 202 LEU B CA 1
ATOM 4407 C C . LEU B 1 202 ? 10.484 -11.211 -11.312 1 92.88 202 LEU B C 1
ATOM 4409 O O . LEU B 1 202 ? 10.812 -10.047 -11.531 1 92.88 202 LEU B O 1
ATOM 4413 N N . ARG B 1 203 ? 9.406 -11.688 -11.711 1 87.62 203 ARG B N 1
ATOM 4414 C CA . ARG B 1 203 ? 8.602 -10.961 -12.688 1 87.62 203 ARG B CA 1
ATOM 4415 C C . ARG B 1 203 ? 7.547 -10.102 -12 1 87.62 203 ARG B C 1
ATOM 4417 O O . ARG B 1 203 ? 7.211 -9.016 -12.477 1 87.62 203 ARG B O 1
ATOM 4424 N N . GLU B 1 204 ? 7.023 -10.555 -10.93 1 86.69 204 GLU B N 1
ATOM 4425 C CA . GLU B 1 204 ? 5.805 -9.922 -10.438 1 86.69 204 GLU B CA 1
ATOM 4426 C C . GLU B 1 204 ? 5.992 -9.398 -9.016 1 86.69 204 GLU B C 1
ATOM 4428 O O . GLU B 1 204 ? 6.062 -8.188 -8.797 1 86.69 204 GLU B O 1
ATOM 4433 N N . PHE B 1 205 ? 6.277 -10.281 -8.102 1 89.19 205 PHE B N 1
ATOM 4434 C CA . PHE B 1 205 ? 6.145 -9.938 -6.691 1 89.19 205 PHE B CA 1
ATOM 4435 C C . PHE B 1 205 ? 7.309 -9.07 -6.23 1 89.19 205 PHE B C 1
ATOM 4437 O O . PHE B 1 205 ? 7.141 -8.188 -5.387 1 89.19 205 PHE B O 1
ATOM 4444 N N . GLY B 1 206 ? 8.516 -9.359 -6.746 1 94 206 GLY B N 1
ATOM 4445 C CA . GLY B 1 206 ? 9.664 -8.539 -6.375 1 94 206 GLY B CA 1
ATOM 4446 C C . GLY B 1 206 ? 9.445 -7.059 -6.641 1 94 206 GLY B C 1
ATOM 4447 O O . GLY B 1 206 ? 9.453 -6.25 -5.711 1 94 206 GLY B O 1
ATOM 4448 N N . PRO B 1 207 ? 9.156 -6.754 -7.879 1 95.69 207 PRO B N 1
ATOM 4449 C CA . PRO B 1 207 ? 8.93 -5.348 -8.219 1 95.69 207 PRO B CA 1
ATOM 4450 C C . PRO B 1 207 ? 7.676 -4.777 -7.566 1 95.69 207 PRO B C 1
ATOM 4452 O O . PRO B 1 207 ? 7.668 -3.619 -7.137 1 95.69 207 PRO B O 1
ATOM 4455 N N . LEU B 1 208 ? 6.648 -5.555 -7.461 1 93.12 208 LEU B N 1
ATOM 4456 C CA . LEU B 1 208 ? 5.371 -5.074 -6.945 1 93.12 208 LEU B CA 1
ATOM 4457 C C . LEU B 1 208 ? 5.484 -4.703 -5.469 1 93.12 208 LEU B C 1
ATOM 4459 O O . LEU B 1 208 ? 5.074 -3.613 -5.066 1 93.12 208 LEU B O 1
ATOM 4463 N N . ILE B 1 209 ? 6.012 -5.59 -4.707 1 93 209 ILE B N 1
ATOM 4464 C CA . ILE B 1 209 ? 6.105 -5.375 -3.268 1 93 209 ILE B CA 1
ATOM 4465 C C . ILE B 1 209 ? 7.047 -4.203 -2.984 1 93 209 ILE B C 1
ATOM 4467 O O . ILE B 1 209 ? 6.781 -3.389 -2.096 1 93 209 ILE B O 1
ATOM 4471 N N . THR B 1 210 ? 8.133 -4.176 -3.695 1 95.5 210 THR B N 1
ATOM 4472 C CA . THR B 1 210 ? 9.07 -3.07 -3.537 1 95.5 210 THR B CA 1
ATOM 4473 C C . THR B 1 210 ? 8.391 -1.735 -3.82 1 95.5 210 THR B C 1
ATOM 4475 O O . THR B 1 210 ? 8.555 -0.773 -3.066 1 95.5 210 THR B O 1
ATOM 4478 N N . ALA B 1 211 ? 7.625 -1.711 -4.859 1 96.19 211 ALA B N 1
ATOM 4479 C CA . ALA B 1 211 ? 6.934 -0.483 -5.254 1 96.19 211 ALA B CA 1
ATOM 4480 C C . ALA B 1 211 ? 5.879 -0.093 -4.223 1 96.19 211 ALA B C 1
ATOM 4482 O O . ALA B 1 211 ? 5.711 1.09 -3.916 1 96.19 211 ALA B O 1
ATOM 4483 N N . ILE B 1 212 ? 5.184 -1.043 -3.729 1 92.12 212 ILE B N 1
ATOM 4484 C CA . ILE B 1 212 ? 4.129 -0.778 -2.76 1 92.12 212 ILE B CA 1
ATOM 4485 C C . ILE B 1 212 ? 4.73 -0.189 -1.487 1 92.12 212 ILE B C 1
ATOM 4487 O O . ILE B 1 212 ? 4.234 0.811 -0.962 1 92.12 212 ILE B O 1
ATOM 4491 N N . ILE B 1 213 ? 5.781 -0.77 -1.054 1 90 213 ILE B N 1
ATOM 4492 C CA . ILE B 1 213 ? 6.422 -0.326 0.18 1 90 213 ILE B CA 1
ATOM 4493 C C . ILE B 1 213 ? 7.012 1.068 -0.018 1 90 213 ILE B C 1
ATOM 4495 O O . ILE B 1 213 ? 6.871 1.938 0.844 1 90 213 ILE B O 1
ATOM 4499 N N . LEU B 1 214 ? 7.648 1.244 -1.152 1 93 214 LEU B N 1
ATOM 4500 C CA . LEU B 1 214 ? 8.258 2.543 -1.405 1 93 214 LEU B CA 1
ATOM 4501 C C . LEU B 1 214 ? 7.195 3.617 -1.604 1 93 214 LEU B C 1
ATOM 4503 O O . LEU B 1 214 ? 7.414 4.785 -1.27 1 93 214 LEU B O 1
ATOM 4507 N N . SER B 1 215 ? 6.062 3.279 -2.178 1 91.88 215 SER B N 1
ATOM 4508 C CA . SER B 1 215 ? 4.953 4.223 -2.301 1 91.88 215 SER B CA 1
ATOM 4509 C C . SER B 1 215 ? 4.5 4.723 -0.934 1 91.88 215 SER B C 1
ATOM 4511 O O . SER B 1 215 ? 4.234 5.914 -0.761 1 91.88 215 SER B O 1
ATOM 4513 N N . GLY B 1 216 ? 4.461 3.852 -0.043 1 85.06 216 GLY B N 1
ATOM 4514 C CA . GLY B 1 216 ? 4.035 4.211 1.301 1 85.06 216 GLY B CA 1
ATOM 4515 C C . GLY B 1 216 ? 5.094 4.965 2.08 1 85.06 216 GLY B C 1
ATOM 4516 O O . GLY B 1 216 ? 4.773 5.867 2.859 1 85.06 216 GLY B O 1
ATOM 4517 N N . ARG B 1 217 ? 6.254 4.625 1.895 1 83.69 217 ARG B N 1
ATOM 4518 C CA . ARG B 1 217 ? 7.316 5.207 2.707 1 83.69 217 ARG B CA 1
ATOM 4519 C C . ARG B 1 217 ? 7.918 6.43 2.021 1 83.69 217 ARG B C 1
ATOM 4521 O O . ARG B 1 217 ? 7.742 7.559 2.486 1 83.69 217 ARG B O 1
ATOM 4528 N N . SER B 1 218 ? 8.539 6.188 0.921 1 86.88 218 SER B N 1
ATOM 4529 C CA . SER B 1 218 ? 9.273 7.242 0.234 1 86.88 218 SER B CA 1
ATOM 4530 C C . SER B 1 218 ? 8.328 8.18 -0.505 1 86.88 218 SER B C 1
ATOM 4532 O O . SER B 1 218 ? 8.531 9.398 -0.503 1 86.88 218 SER B O 1
ATOM 4534 N N . GLY B 1 219 ? 7.336 7.613 -1.168 1 89.5 219 GLY B N 1
ATOM 4535 C CA . GLY B 1 219 ? 6.355 8.453 -1.839 1 89.5 219 GLY B CA 1
ATOM 4536 C C . GLY B 1 219 ? 5.625 9.391 -0.896 1 89.5 219 GLY B C 1
ATOM 4537 O O . GLY B 1 219 ? 5.477 10.578 -1.186 1 89.5 219 GLY B O 1
ATOM 4538 N N . SER B 1 220 ? 5.211 8.836 0.201 1 85.81 220 SER B N 1
ATOM 4539 C CA . SER B 1 220 ? 4.496 9.648 1.184 1 85.81 220 SER B CA 1
ATOM 4540 C C . SER B 1 220 ? 5.395 10.727 1.773 1 85.81 220 SER B C 1
ATOM 4542 O O . SER B 1 220 ? 4.965 11.867 1.968 1 85.81 220 SER B O 1
ATOM 4544 N N . ALA B 1 221 ? 6.598 10.391 2.08 1 84.12 221 ALA B N 1
ATOM 4545 C CA . ALA B 1 221 ? 7.559 11.344 2.631 1 84.12 221 ALA B CA 1
ATOM 4546 C C . ALA B 1 221 ? 7.836 12.477 1.646 1 84.12 221 ALA B C 1
ATOM 4548 O O . ALA B 1 221 ? 7.965 13.633 2.045 1 84.12 221 ALA B O 1
ATOM 4549 N N . PHE B 1 222 ? 7.93 12.094 0.455 1 90.44 222 PHE B N 1
ATOM 4550 C CA . PHE B 1 222 ? 8.18 13.078 -0.591 1 90.44 222 PHE B CA 1
ATOM 4551 C C . PHE B 1 222 ? 7 14.031 -0.727 1 90.44 222 PHE B C 1
ATOM 4553 O O . PHE B 1 222 ? 7.188 15.242 -0.861 1 90.44 222 PHE B O 1
ATOM 4560 N N . THR B 1 223 ? 5.805 13.531 -0.713 1 90.81 223 THR B N 1
ATOM 4561 C CA . THR B 1 223 ? 4.605 14.359 -0.771 1 90.81 223 THR B CA 1
ATOM 4562 C C . THR B 1 223 ? 4.543 15.305 0.426 1 90.81 223 THR B C 1
ATOM 4564 O O . THR B 1 223 ? 4.23 16.484 0.275 1 90.81 223 THR B O 1
ATOM 4567 N N . ALA B 1 224 ? 4.863 14.766 1.545 1 84.44 224 ALA B N 1
ATOM 4568 C CA . ALA B 1 224 ? 4.84 15.547 2.777 1 84.44 224 ALA B CA 1
ATOM 4569 C C . ALA B 1 224 ? 5.883 16.656 2.738 1 84.44 224 ALA B C 1
ATOM 4571 O O . ALA B 1 224 ? 5.645 17.766 3.25 1 84.44 224 ALA B O 1
ATOM 4572 N N . GLN B 1 225 ? 6.988 16.344 2.211 1 85.5 225 GLN B N 1
ATOM 4573 C CA . GLN B 1 225 ? 8.055 17.328 2.121 1 85.5 225 GLN B CA 1
ATOM 4574 C C . GLN B 1 225 ? 7.648 18.5 1.22 1 85.5 225 GLN B C 1
ATOM 4576 O O . GLN B 1 225 ? 7.777 19.656 1.604 1 85.5 225 GLN B O 1
ATOM 4581 N N . ILE B 1 226 ? 7.199 18.188 0.07 1 90 226 ILE B N 1
ATOM 4582 C CA . ILE B 1 226 ? 6.781 19.219 -0.87 1 90 226 ILE B CA 1
ATOM 4583 C C . ILE B 1 226 ? 5.566 19.969 -0.317 1 90 226 ILE B C 1
ATOM 4585 O O . ILE B 1 226 ? 5.492 21.188 -0.387 1 90 226 ILE B O 1
ATOM 4589 N N . GLY B 1 227 ? 4.648 19.219 0.141 1 88.62 227 GLY B N 1
ATOM 4590 C CA . GLY B 1 227 ? 3.469 19.828 0.735 1 88.62 227 GLY B CA 1
ATOM 4591 C C . GLY B 1 227 ? 3.791 20.719 1.914 1 88.62 227 GLY B C 1
ATOM 4592 O O . GLY B 1 227 ? 3.152 21.766 2.102 1 88.62 227 GLY B O 1
ATOM 4593 N N . GLY B 1 228 ? 4.723 20.266 2.764 1 83.75 228 GLY B N 1
ATOM 4594 C CA . GLY B 1 228 ? 5.172 21.109 3.863 1 83.75 228 GLY B CA 1
ATOM 4595 C C . GLY B 1 228 ? 5.723 22.453 3.406 1 83.75 228 GLY B C 1
ATOM 4596 O O . GLY B 1 228 ? 5.496 23.469 4.059 1 83.75 228 GLY B O 1
ATOM 4597 N N . MET B 1 229 ? 6.418 22.438 2.314 1 85.31 229 MET B N 1
ATOM 4598 C CA . MET B 1 229 ? 6.973 23.656 1.75 1 85.31 229 MET B CA 1
ATOM 4599 C C . MET B 1 229 ? 5.867 24.578 1.236 1 85.31 229 MET B C 1
ATOM 4601 O O . MET B 1 229 ? 6.047 25.781 1.152 1 85.31 229 MET B O 1
ATOM 4605 N N . CYS B 1 230 ? 4.758 23.969 0.931 1 87.38 230 CYS B N 1
ATOM 4606 C CA . CYS B 1 230 ? 3.607 24.766 0.525 1 87.38 230 CYS B CA 1
ATOM 4607 C C . CYS B 1 230 ? 2.965 25.438 1.729 1 87.38 230 CYS B C 1
ATOM 4609 O O . CYS B 1 230 ? 2.57 26.609 1.652 1 87.38 230 CYS B O 1
ATOM 4611 N N . VAL B 1 231 ? 2.898 24.734 2.76 1 82.25 231 VAL B N 1
ATOM 4612 C CA . VAL B 1 231 ? 2.266 25.234 3.975 1 82.25 231 VAL B CA 1
ATOM 4613 C C . VAL B 1 231 ? 3.107 26.375 4.562 1 82.25 231 VAL B C 1
ATOM 4615 O O . VAL B 1 231 ? 2.566 27.344 5.086 1 82.25 231 VAL B O 1
ATOM 4618 N N . THR B 1 232 ? 4.449 26.266 4.477 1 81.12 232 THR B N 1
ATOM 4619 C CA . THR B 1 232 ? 5.348 27.281 5.023 1 81.12 232 THR B CA 1
ATOM 4620 C C . THR B 1 232 ? 5.637 28.359 3.988 1 81.12 232 THR B C 1
ATOM 4622 O O . THR B 1 232 ? 6.465 29.234 4.219 1 81.12 232 THR B O 1
ATOM 4625 N N . GLU B 1 233 ? 5.152 28.281 2.822 1 81.62 233 GLU B N 1
ATOM 4626 C CA . GLU B 1 233 ? 5.242 29.25 1.728 1 81.62 233 GLU B CA 1
ATOM 4627 C C . GLU B 1 233 ? 6.641 29.266 1.122 1 81.62 233 GLU B C 1
ATOM 4629 O O . GLU B 1 233 ? 7.023 30.234 0.461 1 81.62 233 GLU B O 1
ATOM 4634 N N . GLU B 1 234 ? 7.324 28.266 1.341 1 84.06 234 GLU B N 1
ATOM 4635 C CA . GLU B 1 234 ? 8.656 28.141 0.752 1 84.06 234 GLU B CA 1
ATOM 4636 C C . GLU B 1 234 ? 8.57 27.906 -0.753 1 84.06 234 GLU B C 1
ATOM 4638 O O . GLU B 1 234 ? 9.453 28.312 -1.502 1 84.06 234 GLU B O 1
ATOM 4643 N N . LEU B 1 235 ? 7.52 27.219 -1.1 1 85.25 235 LEU B N 1
ATOM 4644 C CA . LEU B 1 235 ? 7.352 26.938 -2.52 1 85.25 235 LEU B CA 1
ATOM 4645 C C . LEU B 1 235 ? 7.105 28.219 -3.312 1 85.25 235 LEU B C 1
ATOM 4647 O O . LEU B 1 235 ? 7.59 28.359 -4.438 1 85.25 235 LEU B O 1
ATOM 4651 N N . ASP B 1 236 ? 6.367 29.094 -2.758 1 82 236 ASP B N 1
ATOM 4652 C CA . ASP B 1 236 ? 6.113 30.375 -3.398 1 82 236 ASP B CA 1
ATOM 4653 C C . ASP B 1 236 ? 7.391 31.219 -3.479 1 82 236 ASP B C 1
ATOM 4655 O O . ASP B 1 236 ? 7.605 31.938 -4.453 1 82 236 ASP B O 1
ATOM 4659 N N . ALA B 1 237 ? 8.219 31.062 -2.414 1 81.56 237 ALA B N 1
ATOM 4660 C CA . ALA B 1 237 ? 9.5 31.75 -2.416 1 81.56 237 ALA B CA 1
ATOM 4661 C C . ALA B 1 237 ? 10.391 31.266 -3.555 1 81.56 237 ALA B C 1
ATOM 4663 O O . ALA B 1 237 ? 11.078 32.062 -4.203 1 81.56 237 ALA B O 1
ATOM 4664 N N . LEU B 1 238 ? 10.328 30 -3.855 1 80.81 238 LEU B N 1
ATOM 4665 C CA . LEU B 1 238 ? 11.102 29.422 -4.949 1 80.81 238 LEU B CA 1
ATOM 4666 C C . LEU B 1 238 ? 10.633 29.969 -6.293 1 80.81 238 LEU B C 1
ATOM 4668 O O . LEU B 1 238 ? 11.445 30.281 -7.164 1 80.81 238 LEU B O 1
ATOM 4672 N N . ARG B 1 239 ? 9.367 30.125 -6.418 1 80.31 239 ARG B N 1
ATOM 4673 C CA . ARG B 1 239 ? 8.797 30.625 -7.664 1 80.31 239 ARG B CA 1
ATOM 4674 C C . ARG B 1 239 ? 9.172 32.094 -7.891 1 80.31 239 ARG B C 1
ATOM 4676 O O . ARG B 1 239 ? 9.398 32.5 -9.023 1 80.31 239 ARG B O 1
ATOM 4683 N N . THR B 1 240 ? 9.258 32.781 -6.836 1 80.5 240 THR B N 1
ATOM 4684 C CA . THR B 1 240 ? 9.602 34.188 -6.934 1 80.5 240 THR B CA 1
ATOM 4685 C C . THR B 1 240 ? 11.055 34.375 -7.387 1 80.5 240 THR B C 1
ATOM 4687 O O . THR B 1 240 ? 11.391 35.344 -8.047 1 80.5 240 THR B O 1
ATOM 4690 N N . PHE B 1 241 ? 11.875 33.344 -7.047 1 81.12 241 PHE B N 1
ATOM 4691 C CA . PHE B 1 241 ? 13.273 33.375 -7.457 1 81.12 241 PHE B CA 1
ATOM 4692 C C . PHE B 1 241 ? 13.43 32.844 -8.883 1 81.12 241 PHE B C 1
ATOM 4694 O O . PHE B 1 241 ? 14.539 32.781 -9.406 1 81.12 241 PHE B O 1
ATOM 4701 N N . GLY B 1 242 ? 12.336 32.438 -9.445 1 75.69 242 GLY B N 1
ATOM 4702 C CA . GLY B 1 242 ? 12.352 31.953 -10.82 1 75.69 242 GLY B CA 1
ATOM 4703 C C . GLY B 1 242 ? 12.812 30.516 -10.945 1 75.69 242 GLY B C 1
ATOM 4704 O O . GLY B 1 242 ? 13.242 30.078 -12.016 1 75.69 242 GLY B O 1
ATOM 4705 N N . ILE B 1 243 ? 12.844 29.859 -9.906 1 78.12 243 ILE B N 1
ATOM 4706 C CA . ILE B 1 243 ? 13.25 28.469 -9.922 1 78.12 243 ILE B CA 1
ATOM 4707 C C . ILE B 1 243 ? 12.016 27.562 -9.984 1 78.12 243 ILE B C 1
ATOM 4709 O O . ILE B 1 243 ? 11.211 27.531 -9.047 1 78.12 243 ILE B O 1
ATOM 4713 N N . PRO B 1 244 ? 11.867 26.859 -11.055 1 80.25 244 PRO B N 1
ATOM 4714 C CA . PRO B 1 244 ? 10.711 25.969 -11.148 1 80.25 244 PRO B CA 1
ATOM 4715 C C . PRO B 1 244 ? 10.781 24.812 -10.156 1 80.25 244 PRO B C 1
ATOM 4717 O O . PRO B 1 244 ? 11.773 24.078 -10.125 1 80.25 244 PRO B O 1
ATOM 4720 N N . PRO B 1 245 ? 9.742 24.672 -9.398 1 84.56 245 PRO B N 1
ATOM 4721 C CA . PRO B 1 245 ? 9.734 23.625 -8.375 1 84.56 245 PRO B CA 1
ATOM 4722 C C . PRO B 1 245 ? 9.852 22.219 -8.969 1 84.56 245 PRO B C 1
ATOM 4724 O O . PRO B 1 245 ? 10.422 21.328 -8.344 1 84.56 245 PRO B O 1
ATOM 4727 N N . ILE B 1 246 ? 9.398 22.016 -10.102 1 83.44 246 ILE B N 1
ATOM 4728 C CA . ILE B 1 246 ? 9.43 20.719 -10.758 1 83.44 246 ILE B CA 1
ATOM 4729 C C . ILE B 1 246 ? 10.875 20.297 -11.008 1 83.44 246 ILE B C 1
ATOM 4731 O O . ILE B 1 246 ? 11.234 19.141 -10.82 1 83.44 246 ILE B O 1
ATOM 4735 N N . ARG B 1 247 ? 11.664 21.188 -11.375 1 80.69 247 ARG B N 1
ATOM 4736 C CA . ARG B 1 247 ? 13.055 20.906 -11.703 1 80.69 247 ARG B CA 1
ATOM 4737 C C . ARG B 1 247 ? 13.883 20.703 -10.438 1 80.69 247 ARG B C 1
ATOM 4739 O O . ARG B 1 247 ? 14.773 19.844 -10.406 1 80.69 247 ARG B O 1
ATOM 4746 N N . ARG B 1 248 ? 13.547 21.391 -9.461 1 82.81 248 ARG B N 1
ATOM 4747 C CA . ARG B 1 248 ? 14.398 21.391 -8.273 1 82.81 248 ARG B CA 1
ATOM 4748 C C . ARG B 1 248 ? 13.969 20.297 -7.297 1 82.81 248 ARG B C 1
ATOM 4750 O O . ARG B 1 248 ? 14.805 19.719 -6.602 1 82.81 248 ARG B O 1
ATOM 4757 N N . LEU B 1 249 ? 12.711 20.031 -7.289 1 87.38 249 LEU B N 1
ATOM 4758 C CA . LEU B 1 249 ? 12.227 19.156 -6.227 1 87.38 249 LEU B CA 1
ATOM 4759 C C . LEU B 1 249 ? 11.789 17.812 -6.785 1 87.38 249 LEU B C 1
ATOM 4761 O O . LEU B 1 249 ? 12.109 16.766 -6.215 1 87.38 249 LEU B O 1
ATOM 4765 N N . ILE B 1 250 ? 11.133 17.75 -7.926 1 90 250 ILE B N 1
ATOM 4766 C CA . ILE B 1 250 ? 10.484 16.516 -8.398 1 90 250 ILE B CA 1
ATOM 4767 C C . ILE B 1 250 ? 11.445 15.75 -9.297 1 90 250 ILE B C 1
ATOM 4769 O O . ILE B 1 250 ? 11.586 14.531 -9.172 1 90 250 ILE B O 1
ATOM 4773 N N . LEU B 1 251 ? 12.164 16.453 -10.141 1 88.31 251 LEU B N 1
ATOM 4774 C CA . LEU B 1 251 ? 13.023 15.805 -11.133 1 88.31 251 LEU B CA 1
ATOM 4775 C C . LEU B 1 251 ? 14.148 15.023 -10.453 1 88.31 251 LEU B C 1
ATOM 4777 O O . LEU B 1 251 ? 14.398 13.867 -10.797 1 88.31 251 LEU B O 1
ATOM 4781 N N . PRO B 1 252 ? 14.82 15.602 -9.5 1 88.81 252 PRO B N 1
ATOM 4782 C CA . PRO B 1 252 ? 15.898 14.852 -8.844 1 88.81 252 PRO B CA 1
ATOM 4783 C C . PRO B 1 252 ? 15.391 13.602 -8.125 1 88.81 252 PRO B C 1
ATOM 4785 O O . PRO B 1 252 ? 16.062 12.57 -8.125 1 88.81 252 PRO B O 1
ATOM 4788 N N . LYS B 1 253 ? 14.273 13.68 -7.547 1 91.12 253 LYS B N 1
ATOM 4789 C CA . LYS B 1 253 ? 13.711 12.531 -6.84 1 91.12 253 LYS B CA 1
ATOM 4790 C C . LYS B 1 253 ? 13.273 11.445 -7.816 1 91.12 253 LYS B C 1
ATOM 4792 O O . LYS B 1 253 ? 13.406 10.258 -7.523 1 91.12 253 LYS B O 1
ATOM 4797 N N . ALA B 1 254 ? 12.75 11.867 -8.93 1 91.38 254 ALA B N 1
ATOM 4798 C CA . ALA B 1 254 ? 12.336 10.906 -9.945 1 91.38 254 ALA B CA 1
ATOM 4799 C C . ALA B 1 254 ? 13.531 10.125 -10.484 1 91.38 254 ALA B C 1
ATOM 4801 O O . ALA B 1 254 ? 13.461 8.914 -10.672 1 91.38 254 ALA B O 1
ATOM 4802 N N . ILE B 1 255 ? 14.586 10.789 -10.688 1 91.31 255 ILE B N 1
ATOM 4803 C CA . ILE B 1 255 ? 15.805 10.156 -11.188 1 91.31 255 ILE B CA 1
ATOM 4804 C C . ILE B 1 255 ? 16.391 9.25 -10.109 1 91.31 255 ILE B C 1
ATOM 4806 O O . ILE B 1 255 ? 16.828 8.125 -10.398 1 91.31 255 ILE B O 1
ATOM 4810 N N . ALA B 1 256 ? 16.406 9.734 -8.938 1 93.38 256 ALA B N 1
ATOM 4811 C CA . ALA B 1 256 ? 16.938 8.961 -7.824 1 93.38 256 ALA B CA 1
ATOM 4812 C C . ALA B 1 256 ? 16.172 7.66 -7.629 1 93.38 256 ALA B C 1
ATOM 4814 O O . ALA B 1 256 ? 16.766 6.59 -7.488 1 93.38 256 ALA B O 1
ATOM 4815 N N . LEU B 1 257 ? 14.875 7.777 -7.688 1 94.31 257 LEU B N 1
ATOM 4816 C CA . LEU B 1 257 ? 14.062 6.586 -7.469 1 94.31 257 LEU B CA 1
ATOM 4817 C C . LEU B 1 257 ? 14.141 5.645 -8.664 1 94.31 257 LEU B C 1
ATOM 4819 O O . LEU B 1 257 ? 14.07 4.426 -8.508 1 94.31 257 LEU B O 1
ATOM 4823 N N . ALA B 1 258 ? 14.289 6.23 -9.828 1 93.56 258 ALA B N 1
ATOM 4824 C CA . ALA B 1 258 ? 14.445 5.41 -11.023 1 93.56 258 ALA B CA 1
ATOM 4825 C C . ALA B 1 258 ? 15.703 4.551 -10.938 1 93.56 258 ALA B C 1
ATOM 4827 O O . ALA B 1 258 ? 15.75 3.447 -11.492 1 93.56 258 ALA B O 1
ATOM 4828 N N . LEU B 1 259 ? 16.641 5.023 -10.273 1 93.94 259 LEU B N 1
ATOM 4829 C CA . LEU B 1 259 ? 17.906 4.316 -10.156 1 93.94 259 LEU B CA 1
ATOM 4830 C C . LEU B 1 259 ? 17.906 3.371 -8.961 1 93.94 259 LEU B C 1
ATOM 4832 O O . LEU B 1 259 ? 18.453 2.271 -9.031 1 93.94 259 LEU B O 1
ATOM 4836 N N . VAL B 1 260 ? 17.344 3.77 -7.922 1 95.38 260 VAL B N 1
ATOM 4837 C CA . VAL B 1 260 ? 17.391 3.016 -6.676 1 95.38 260 VAL B CA 1
ATOM 4838 C C . VAL B 1 260 ? 16.406 1.854 -6.727 1 95.38 260 VAL B C 1
ATOM 4840 O O . VAL B 1 260 ? 16.672 0.776 -6.191 1 95.38 260 VAL B O 1
ATOM 4843 N N . MET B 1 261 ? 15.297 2.023 -7.363 1 96.25 261 MET B N 1
ATOM 4844 C CA . MET B 1 261 ? 14.219 1.038 -7.363 1 96.25 261 MET B CA 1
ATOM 4845 C C . MET B 1 261 ? 14.672 -0.265 -8.008 1 96.25 261 MET B C 1
ATOM 4847 O O . MET B 1 261 ? 14.406 -1.35 -7.488 1 96.25 261 MET B O 1
ATOM 4851 N N . PRO B 1 262 ? 15.391 -0.2 -9.148 1 96.62 262 PRO B N 1
ATOM 4852 C CA . PRO B 1 262 ? 15.875 -1.451 -9.734 1 96.62 262 PRO B CA 1
ATOM 4853 C C . PRO B 1 262 ? 16.812 -2.217 -8.805 1 96.62 262 PRO B C 1
ATOM 4855 O O . PRO B 1 262 ? 16.781 -3.449 -8.766 1 96.62 262 PRO B O 1
ATOM 4858 N N . LEU B 1 263 ? 17.594 -1.539 -8.125 1 96.56 263 LEU B N 1
ATOM 4859 C CA . LEU B 1 263 ? 18.5 -2.174 -7.184 1 96.56 263 LEU B CA 1
ATOM 4860 C C . LEU B 1 263 ? 17.75 -2.811 -6.023 1 96.56 263 LEU B C 1
ATOM 4862 O O . LEU B 1 263 ? 18.109 -3.891 -5.555 1 96.56 263 LEU B O 1
ATOM 4866 N N . LEU B 1 264 ? 16.797 -2.123 -5.559 1 96.62 264 LEU B N 1
ATOM 4867 C CA . LEU B 1 264 ? 15.977 -2.654 -4.473 1 96.62 264 LEU B CA 1
ATOM 4868 C C . LEU B 1 264 ? 15.172 -3.863 -4.938 1 96.62 264 LEU B C 1
ATOM 4870 O O . LEU B 1 264 ? 14.953 -4.801 -4.168 1 96.62 264 LEU B O 1
ATOM 4874 N N . VAL B 1 265 ? 14.695 -3.789 -6.137 1 97.44 265 VAL B N 1
ATOM 4875 C CA . VAL B 1 265 ? 13.977 -4.922 -6.707 1 97.44 265 VAL B CA 1
ATOM 4876 C C . VAL B 1 265 ? 14.891 -6.145 -6.766 1 97.44 265 VAL B C 1
ATOM 4878 O O . VAL B 1 265 ? 14.477 -7.25 -6.418 1 97.44 265 VAL B O 1
ATOM 4881 N N . LEU B 1 266 ? 16.094 -5.906 -7.223 1 97.06 266 LEU B N 1
ATOM 4882 C CA . LEU B 1 266 ? 17.062 -6.996 -7.281 1 97.06 266 LEU B CA 1
ATOM 4883 C C . LEU B 1 266 ? 17.297 -7.59 -5.895 1 97.06 266 LEU B C 1
ATOM 4885 O O . LEU B 1 266 ? 17.406 -8.812 -5.746 1 97.06 266 LEU B O 1
ATOM 4889 N N . TRP B 1 267 ? 17.391 -6.766 -4.988 1 96.5 267 TRP B N 1
ATOM 4890 C CA . TRP B 1 267 ? 17.578 -7.211 -3.609 1 96.5 267 TRP B CA 1
ATOM 4891 C C . TRP B 1 267 ? 16.375 -8.023 -3.137 1 96.5 267 TRP B C 1
ATOM 4893 O O . TRP B 1 267 ? 16.531 -9.109 -2.568 1 96.5 267 TRP B O 1
ATOM 4903 N N . THR B 1 268 ? 15.227 -7.48 -3.309 1 96.31 268 THR B N 1
ATOM 4904 C CA . THR B 1 268 ? 14 -8.156 -2.887 1 96.31 268 THR B CA 1
ATOM 4905 C C . THR B 1 268 ? 13.867 -9.508 -3.57 1 96.31 268 THR B C 1
ATOM 4907 O O . THR B 1 268 ? 13.438 -10.484 -2.947 1 96.31 268 THR B O 1
ATOM 4910 N N . ASP B 1 269 ? 14.227 -9.531 -4.82 1 96.81 269 ASP B N 1
ATOM 4911 C CA . ASP B 1 269 ? 14.188 -10.781 -5.57 1 96.81 269 ASP B CA 1
ATOM 4912 C C . ASP B 1 269 ? 15.148 -11.805 -4.969 1 96.81 269 ASP B C 1
ATOM 4914 O O . ASP B 1 269 ? 14.797 -12.984 -4.828 1 96.81 269 ASP B O 1
ATOM 4918 N N . MET B 1 270 ? 16.312 -11.391 -4.676 1 96.75 270 MET B N 1
ATOM 4919 C CA . MET B 1 270 ? 17.312 -12.297 -4.129 1 96.75 270 MET B CA 1
ATOM 4920 C C . MET B 1 270 ? 16.859 -12.867 -2.789 1 96.75 270 MET B C 1
ATOM 4922 O O . MET B 1 270 ? 16.984 -14.07 -2.551 1 96.75 270 MET B O 1
ATOM 4926 N N . VAL B 1 271 ? 16.391 -12.062 -1.979 1 96.19 271 VAL B N 1
ATOM 4927 C CA . VAL B 1 271 ? 15.945 -12.484 -0.657 1 96.19 271 VAL B CA 1
ATOM 4928 C C . VAL B 1 271 ? 14.711 -13.375 -0.791 1 96.19 271 VAL B C 1
ATOM 4930 O O . VAL B 1 271 ? 14.57 -14.367 -0.067 1 96.19 271 VAL B O 1
ATOM 4933 N N . GLY B 1 272 ? 13.805 -12.969 -1.632 1 96.06 272 GLY B N 1
ATOM 4934 C CA . GLY B 1 272 ? 12.633 -13.789 -1.893 1 96.06 272 GLY B CA 1
ATOM 4935 C C . GLY B 1 272 ? 12.984 -15.172 -2.412 1 96.06 272 GLY B C 1
ATOM 4936 O O . GLY B 1 272 ? 12.414 -16.172 -1.959 1 96.06 272 GLY B O 1
ATOM 4937 N N . LEU B 1 273 ? 13.914 -15.203 -3.367 1 96.31 273 LEU B N 1
ATOM 4938 C CA . LEU B 1 273 ? 14.344 -16.484 -3.908 1 96.31 273 LEU B CA 1
ATOM 4939 C C . LEU B 1 273 ? 15 -17.344 -2.83 1 96.31 273 LEU B C 1
ATOM 4941 O O . LEU B 1 273 ? 14.844 -18.562 -2.814 1 96.31 273 LEU B O 1
ATOM 4945 N N . PHE B 1 274 ? 15.742 -16.688 -2.008 1 96.62 274 PHE B N 1
ATOM 4946 C CA . PHE B 1 274 ? 16.359 -17.406 -0.899 1 96.62 274 PHE B CA 1
ATOM 4947 C C . PHE B 1 274 ? 15.312 -18.062 -0.016 1 96.62 274 PHE B C 1
ATOM 4949 O O . PHE B 1 274 ? 15.461 -19.219 0.384 1 96.62 274 PHE B O 1
ATOM 4956 N N . GLY B 1 275 ? 14.312 -17.312 0.314 1 94.69 275 GLY B N 1
ATOM 4957 C CA . GLY B 1 275 ? 13.219 -17.891 1.077 1 94.69 275 GLY B CA 1
ATOM 4958 C C . GLY B 1 275 ? 12.539 -19.047 0.37 1 94.69 275 GLY B C 1
ATOM 4959 O O . GLY B 1 275 ? 12.219 -20.062 0.995 1 94.69 275 GLY B O 1
ATOM 4960 N N . ALA B 1 276 ? 12.344 -18.875 -0.877 1 93.94 276 ALA B N 1
ATOM 4961 C CA . ALA B 1 276 ? 11.711 -19.922 -1.671 1 93.94 276 ALA B CA 1
ATOM 4962 C C . ALA B 1 276 ? 12.57 -21.188 -1.699 1 93.94 276 ALA B C 1
ATOM 4964 O O . ALA B 1 276 ? 12.047 -22.297 -1.631 1 93.94 276 ALA B O 1
ATOM 4965 N N . MET B 1 277 ? 13.875 -21.047 -1.816 1 95.12 277 MET B N 1
ATOM 4966 C CA . MET B 1 277 ? 14.812 -22.156 -1.862 1 95.12 277 MET B CA 1
ATOM 4967 C C . MET B 1 277 ? 14.773 -22.953 -0.558 1 95.12 277 MET B C 1
ATOM 4969 O O . MET B 1 277 ? 14.859 -24.188 -0.57 1 95.12 277 MET B O 1
ATOM 4973 N N . LEU B 1 278 ? 14.68 -22.281 0.477 1 94.75 278 LEU B N 1
ATOM 4974 C CA . LEU B 1 278 ? 14.656 -22.938 1.782 1 94.75 278 LEU B CA 1
ATOM 4975 C C . LEU B 1 278 ? 13.422 -23.828 1.933 1 94.75 278 LEU B C 1
ATOM 4977 O O . LEU B 1 278 ? 13.516 -24.938 2.443 1 94.75 278 LEU B O 1
ATOM 4981 N N . VAL B 1 279 ? 12.352 -23.328 1.504 1 91.06 279 VAL B N 1
ATOM 4982 C CA . VAL B 1 279 ? 11.102 -24.094 1.615 1 91.06 279 VAL B CA 1
ATOM 4983 C C . VAL B 1 279 ? 11.117 -25.266 0.632 1 91.06 279 VAL B C 1
ATOM 4985 O O . VAL B 1 279 ? 10.641 -26.344 0.95 1 91.06 279 VAL B O 1
ATOM 4988 N N . ALA B 1 280 ? 11.617 -24.969 -0.552 1 92.56 280 ALA B N 1
ATOM 4989 C CA . ALA B 1 280 ? 11.719 -26.031 -1.536 1 92.56 280 ALA B CA 1
ATOM 4990 C C . ALA B 1 280 ? 12.547 -27.203 -0.999 1 92.56 280 ALA B C 1
ATOM 4992 O O . ALA B 1 280 ? 12.227 -28.359 -1.239 1 92.56 280 ALA B O 1
ATOM 4993 N N . LYS B 1 281 ? 13.586 -26.938 -0.3 1 93.88 281 LYS B N 1
ATOM 4994 C CA . LYS B 1 281 ? 14.43 -27.969 0.299 1 93.88 281 LYS B CA 1
ATOM 4995 C C . LYS B 1 281 ? 13.711 -28.688 1.431 1 93.88 281 LYS B C 1
ATOM 4997 O O . LYS B 1 281 ? 13.727 -29.922 1.497 1 93.88 281 LYS B O 1
ATOM 5002 N N . MET B 1 282 ? 13.039 -27.984 2.203 1 91.44 282 MET B N 1
ATOM 5003 C CA . MET B 1 282 ? 12.414 -28.547 3.396 1 91.44 282 MET B CA 1
ATOM 5004 C C . MET B 1 282 ? 11.148 -29.328 3.035 1 91.44 282 MET B C 1
ATOM 5006 O O . MET B 1 282 ? 10.891 -30.391 3.6 1 91.44 282 MET B O 1
ATOM 5010 N N . GLU B 1 283 ? 10.453 -28.891 2.064 1 86.5 283 GLU B N 1
ATOM 5011 C CA . GLU B 1 283 ? 9.141 -29.469 1.782 1 86.5 283 GLU B CA 1
ATOM 5012 C C . GLU B 1 283 ? 9.219 -30.484 0.65 1 86.5 283 GLU B C 1
ATOM 5014 O O . GLU B 1 283 ? 8.453 -31.453 0.623 1 86.5 283 GLU B O 1
ATOM 5019 N N . LEU B 1 284 ? 10.086 -30.25 -0.309 1 88.62 284 LEU B N 1
ATOM 5020 C CA . LEU B 1 284 ? 10.094 -31.094 -1.496 1 88.62 284 LEU B CA 1
ATOM 5021 C C . LEU B 1 284 ? 11.43 -31.812 -1.641 1 88.62 284 LEU B C 1
ATOM 5023 O O . LEU B 1 284 ? 11.594 -32.656 -2.533 1 88.62 284 LEU B O 1
ATOM 5027 N N . GLY B 1 285 ? 12.375 -31.453 -0.805 1 90.44 285 GLY B N 1
ATOM 5028 C CA . GLY B 1 285 ? 13.672 -32.094 -0.849 1 90.44 285 GLY B CA 1
ATOM 5029 C C . GLY B 1 285 ? 14.555 -31.609 -1.98 1 90.44 285 GLY B C 1
ATOM 5030 O O . GLY B 1 285 ? 15.523 -32.281 -2.357 1 90.44 285 GLY B O 1
ATOM 5031 N N . ILE B 1 286 ? 14.234 -30.578 -2.527 1 91 286 ILE B N 1
ATOM 5032 C CA . ILE B 1 286 ? 15.031 -29.984 -3.6 1 91 286 ILE B CA 1
ATOM 5033 C C . ILE B 1 286 ? 16.219 -29.234 -3.008 1 91 286 ILE B C 1
ATOM 5035 O O . ILE B 1 286 ? 16.047 -28.297 -2.219 1 91 286 ILE B O 1
ATOM 5039 N N . SER B 1 287 ? 17.359 -29.609 -3.371 1 93.06 287 SER B N 1
ATOM 5040 C CA . SER B 1 287 ? 18.562 -28.969 -2.838 1 93.06 287 SER B CA 1
ATOM 5041 C C . SER B 1 287 ? 18.703 -27.547 -3.336 1 93.06 287 SER B C 1
ATOM 5043 O O . SER B 1 287 ? 18.219 -27.203 -4.418 1 93.06 287 SER B O 1
ATOM 5045 N N . THR B 1 288 ? 19.328 -26.719 -2.543 1 92.69 288 THR B N 1
ATOM 5046 C CA . THR B 1 288 ? 19.547 -25.328 -2.895 1 92.69 288 THR B CA 1
ATOM 5047 C C . THR B 1 288 ? 20.438 -25.219 -4.137 1 92.69 288 THR B C 1
ATOM 5049 O O . THR B 1 288 ? 20.25 -24.312 -4.953 1 92.69 288 THR B O 1
ATOM 5052 N N . GLY B 1 289 ? 21.375 -26.125 -4.266 1 92.19 289 GLY B N 1
ATOM 5053 C CA . GLY B 1 289 ? 22.219 -26.141 -5.445 1 92.19 289 GLY B CA 1
ATOM 5054 C C . GLY B 1 289 ? 21.453 -26.406 -6.727 1 92.19 289 GLY B C 1
ATOM 5055 O O . GLY B 1 289 ? 21.688 -25.734 -7.738 1 92.19 289 GLY B O 1
ATOM 5056 N N . PHE B 1 290 ? 20.578 -27.344 -6.609 1 92.38 290 PHE B N 1
ATOM 5057 C CA . PHE B 1 290 ? 19.75 -27.656 -7.766 1 92.38 290 PHE B CA 1
ATOM 5058 C C . PHE B 1 290 ? 18.859 -26.469 -8.133 1 92.38 290 PHE B C 1
ATOM 5060 O O . PHE B 1 290 ? 18.688 -26.156 -9.312 1 92.38 290 PHE B O 1
ATOM 5067 N N . PHE B 1 291 ? 18.391 -25.859 -7.129 1 93.62 291 PHE B N 1
ATOM 5068 C CA . PHE B 1 291 ? 17.516 -24.703 -7.34 1 93.62 291 PHE B CA 1
ATOM 5069 C C . PHE B 1 291 ? 18.266 -23.609 -8.094 1 93.62 291 PHE B C 1
ATOM 5071 O O . PHE B 1 291 ? 17.734 -23.047 -9.055 1 93.62 291 PHE B O 1
ATOM 5078 N N . ILE B 1 292 ? 19.453 -23.328 -7.68 1 93 292 ILE B N 1
ATOM 5079 C CA . ILE B 1 292 ? 20.25 -22.25 -8.25 1 93 292 ILE B CA 1
ATOM 5080 C C . ILE B 1 292 ? 20.672 -22.609 -9.672 1 93 292 ILE B C 1
ATOM 5082 O O . ILE B 1 292 ? 20.719 -21.75 -10.547 1 93 292 ILE B O 1
ATOM 5086 N N . GLU B 1 293 ? 20.906 -23.875 -9.945 1 91.75 293 GLU B N 1
ATOM 5087 C CA . GLU B 1 293 ? 21.344 -24.328 -11.266 1 91.75 293 GLU B CA 1
ATOM 5088 C C . GLU B 1 293 ? 20.172 -24.391 -12.234 1 91.75 293 GLU B C 1
ATOM 5090 O O . GLU B 1 293 ? 20.328 -24.109 -13.422 1 91.75 293 GLU B O 1
ATOM 5095 N N . GLN B 1 294 ? 19.094 -24.75 -11.711 1 90.44 294 GLN B N 1
ATOM 5096 C CA . GLN B 1 294 ? 17.922 -24.984 -12.547 1 90.44 294 GLN B CA 1
ATOM 5097 C C . GLN B 1 294 ? 17.203 -23.688 -12.867 1 90.44 294 GLN B C 1
ATOM 5099 O O . GLN B 1 294 ? 16.562 -23.562 -13.914 1 90.44 294 GLN B O 1
ATOM 5104 N N . MET B 1 295 ? 17.344 -22.719 -12.094 1 91 295 MET B N 1
ATOM 5105 C CA . MET B 1 295 ? 16.594 -21.469 -12.203 1 91 295 MET B CA 1
ATOM 5106 C C . MET B 1 295 ? 16.859 -20.781 -13.539 1 91 295 MET B C 1
ATOM 5108 O O . MET B 1 295 ? 15.914 -20.453 -14.266 1 91 295 MET B O 1
ATOM 5112 N N . PRO B 1 296 ? 18.141 -20.656 -13.93 1 90.31 296 PRO B N 1
ATOM 5113 C CA . PRO B 1 296 ? 18.391 -19.984 -15.211 1 90.31 296 PRO B CA 1
ATOM 5114 C C . PRO B 1 296 ? 17.922 -20.812 -16.406 1 90.31 296 PRO B C 1
ATOM 5116 O O . PRO B 1 296 ? 17.734 -20.266 -17.5 1 90.31 296 PRO B O 1
ATOM 5119 N N . ILE B 1 297 ? 17.719 -22.094 -16.234 1 88.38 297 ILE B N 1
ATOM 5120 C CA . ILE B 1 297 ? 17.312 -22.984 -17.328 1 88.38 297 ILE B CA 1
ATOM 5121 C C . ILE B 1 297 ? 15.805 -22.891 -17.531 1 88.38 297 ILE B C 1
ATOM 5123 O O . ILE B 1 297 ? 15.32 -22.875 -18.672 1 88.38 297 ILE B O 1
ATOM 5127 N N . VAL B 1 298 ? 15.086 -22.766 -16.469 1 84.56 298 VAL B N 1
ATOM 5128 C CA . VAL B 1 298 ? 13.633 -22.891 -16.562 1 84.56 298 VAL B CA 1
ATOM 5129 C C . VAL B 1 298 ? 12.992 -21.5 -16.562 1 84.56 298 VAL B C 1
ATOM 5131 O O . VAL B 1 298 ? 11.859 -21.328 -17.016 1 84.56 298 VAL B O 1
ATOM 5134 N N . VAL B 1 299 ? 13.703 -20.5 -16.062 1 88.38 299 VAL B N 1
ATOM 5135 C CA . VAL B 1 299 ? 13.172 -19.141 -16.031 1 88.38 299 VAL B CA 1
ATOM 5136 C C . VAL B 1 299 ? 14.008 -18.234 -16.938 1 88.38 299 VAL B C 1
ATOM 5138 O O . VAL B 1 299 ? 15.117 -17.828 -16.578 1 88.38 299 VAL B O 1
ATOM 5141 N N . PRO B 1 300 ? 13.43 -17.875 -18.016 1 88.44 300 PRO B N 1
ATOM 5142 C CA . PRO B 1 300 ? 14.164 -17 -18.938 1 88.44 300 PRO B CA 1
ATOM 5143 C C . PRO B 1 300 ? 14.625 -15.703 -18.281 1 88.44 300 PRO B C 1
ATOM 5145 O O . PRO B 1 300 ? 13.898 -15.125 -17.469 1 88.44 300 PRO B O 1
ATOM 5148 N N . SER B 1 301 ? 15.727 -15.242 -18.703 1 90.69 301 SER B N 1
ATOM 5149 C CA . SER B 1 301 ? 16.328 -14.039 -18.141 1 90.69 301 SER B CA 1
ATOM 5150 C C . SER B 1 301 ? 15.461 -12.812 -18.422 1 90.69 301 SER B C 1
ATOM 5152 O O . SER B 1 301 ? 15.562 -11.805 -17.719 1 90.69 301 SER B O 1
ATOM 5154 N N . PHE B 1 302 ? 14.641 -12.898 -19.359 1 90.81 302 PHE B N 1
ATOM 5155 C CA . PHE B 1 302 ? 13.734 -11.805 -19.719 1 90.81 302 PHE B CA 1
ATOM 5156 C C . PHE B 1 302 ? 12.906 -11.391 -18.5 1 90.81 302 PHE B C 1
ATOM 5158 O O . PHE B 1 302 ? 12.617 -10.203 -18.328 1 90.81 302 PHE B O 1
ATOM 5165 N N . ASN B 1 303 ? 12.562 -12.344 -17.734 1 90.25 303 ASN B N 1
ATOM 5166 C CA . ASN B 1 303 ? 11.727 -12.062 -16.578 1 90.25 303 ASN B CA 1
ATOM 5167 C C . ASN B 1 303 ? 12.469 -11.227 -15.539 1 90.25 303 ASN B C 1
ATOM 5169 O O . ASN B 1 303 ? 11.875 -10.359 -14.891 1 90.25 303 ASN B O 1
ATOM 5173 N N . LEU B 1 304 ? 13.727 -11.484 -15.383 1 92.69 304 LEU B N 1
ATOM 5174 C CA . LEU B 1 304 ? 14.539 -10.68 -14.484 1 92.69 304 LEU B CA 1
ATOM 5175 C C . LEU B 1 304 ? 14.648 -9.242 -14.977 1 92.69 304 LEU B C 1
ATOM 5177 O O . LEU B 1 304 ? 14.461 -8.297 -14.211 1 92.69 304 LEU B O 1
ATOM 5181 N N . TRP B 1 305 ? 14.875 -9.102 -16.234 1 93.25 305 TRP B N 1
ATOM 5182 C CA . TRP B 1 305 ? 15.047 -7.773 -16.812 1 93.25 305 TRP B CA 1
ATOM 5183 C C . TRP B 1 305 ? 13.727 -7.008 -16.812 1 93.25 305 TRP B C 1
ATOM 5185 O O . TRP B 1 305 ? 13.711 -5.789 -16.641 1 93.25 305 TRP B O 1
ATOM 5195 N N . LEU B 1 306 ? 12.719 -7.695 -17.094 1 93 306 LEU B N 1
ATOM 5196 C CA . LEU B 1 306 ? 11.406 -7.062 -17.031 1 93 306 LEU B CA 1
ATOM 5197 C C . LEU B 1 306 ? 11.109 -6.551 -15.617 1 93 306 LEU B C 1
ATOM 5199 O O . LEU B 1 306 ? 10.57 -5.453 -15.453 1 93 306 LEU B O 1
ATOM 5203 N N . GLY B 1 307 ? 11.445 -7.344 -14.648 1 94.25 307 GLY B N 1
ATOM 5204 C CA . GLY B 1 307 ? 11.273 -6.922 -13.266 1 94.25 307 GLY B CA 1
ATOM 5205 C C . GLY B 1 307 ? 12.078 -5.688 -12.914 1 94.25 307 GLY B C 1
ATOM 5206 O O . GLY B 1 307 ? 11.57 -4.777 -12.258 1 94.25 307 GLY B O 1
ATOM 5207 N N . ILE B 1 308 ? 13.258 -5.715 -13.352 1 95.38 308 ILE B N 1
ATOM 5208 C CA . ILE B 1 308 ? 14.148 -4.594 -13.078 1 95.38 308 ILE B CA 1
ATOM 5209 C C . ILE B 1 308 ? 13.633 -3.34 -13.781 1 95.38 308 ILE B C 1
ATOM 5211 O O . ILE B 1 308 ? 13.617 -2.254 -13.203 1 95.38 308 ILE B O 1
ATOM 5215 N N . ALA B 1 309 ? 13.211 -3.506 -14.977 1 95.44 309 ALA B N 1
ATOM 5216 C CA . ALA B 1 309 ? 12.656 -2.383 -15.734 1 95.44 309 ALA B CA 1
ATOM 5217 C C . ALA B 1 309 ? 11.391 -1.852 -15.07 1 95.44 309 ALA B C 1
ATOM 5219 O O . ALA B 1 309 ? 11.164 -0.64 -15.031 1 95.44 309 ALA B O 1
ATOM 5220 N N . LYS B 1 310 ? 10.555 -2.768 -14.609 1 95.62 310 LYS B N 1
ATOM 5221 C CA . LYS B 1 310 ? 9.367 -2.359 -13.859 1 95.62 310 LYS B CA 1
ATOM 5222 C C . LYS B 1 310 ? 9.75 -1.507 -12.648 1 95.62 310 LYS B C 1
ATOM 5224 O O . LYS B 1 310 ? 9.062 -0.537 -12.328 1 95.62 310 LYS B O 1
ATOM 5229 N N . GLY B 1 311 ? 10.812 -1.979 -12.055 1 96.31 311 GLY B N 1
ATOM 5230 C CA . GLY B 1 311 ? 11.289 -1.209 -10.914 1 96.31 311 GLY B CA 1
ATOM 5231 C C . GLY B 1 311 ? 11.602 0.236 -11.258 1 96.31 311 GLY B C 1
ATOM 5232 O O . GLY B 1 311 ? 11.188 1.151 -10.539 1 96.31 311 GLY B O 1
ATOM 5233 N N . ALA B 1 312 ? 12.273 0.434 -12.297 1 95.69 312 ALA B N 1
ATOM 5234 C CA . ALA B 1 312 ? 12.625 1.784 -12.734 1 95.69 312 ALA B CA 1
ATOM 5235 C C . ALA B 1 312 ? 11.375 2.596 -13.062 1 95.69 312 ALA B C 1
ATOM 5237 O O . ALA B 1 312 ? 11.266 3.76 -12.664 1 95.69 312 ALA B O 1
ATOM 5238 N N . ILE B 1 313 ? 10.484 2.033 -13.734 1 95.12 313 ILE B N 1
ATOM 5239 C CA . ILE B 1 313 ? 9.242 2.693 -14.141 1 95.12 313 ILE B CA 1
ATOM 5240 C C . ILE B 1 313 ? 8.422 3.051 -12.898 1 95.12 313 ILE B C 1
ATOM 5242 O O . ILE B 1 313 ? 7.902 4.164 -12.797 1 95.12 313 ILE B O 1
ATOM 5246 N N . PHE B 1 314 ? 8.32 2.119 -11.984 1 96.88 314 PHE B N 1
ATOM 5247 C CA . PHE B 1 314 ? 7.562 2.354 -10.758 1 96.88 314 PHE B CA 1
ATOM 5248 C C . PHE B 1 314 ? 8.203 3.449 -9.922 1 96.88 314 PHE B C 1
ATOM 5250 O O . PHE B 1 314 ? 7.508 4.238 -9.281 1 96.88 314 PHE B O 1
ATOM 5257 N N . GLY B 1 315 ? 9.539 3.432 -9.93 1 95.19 315 GLY B N 1
ATOM 5258 C CA . GLY B 1 315 ? 10.219 4.508 -9.219 1 95.19 315 GLY B CA 1
ATOM 5259 C C . GLY B 1 315 ? 9.867 5.883 -9.75 1 95.19 315 GLY B C 1
ATOM 5260 O O . GLY B 1 315 ? 9.578 6.793 -8.969 1 95.19 315 GLY B O 1
ATOM 5261 N N . ILE B 1 316 ? 9.867 6.043 -11.008 1 93.44 316 ILE B N 1
ATOM 5262 C CA . ILE B 1 316 ? 9.508 7.305 -11.648 1 93.44 316 ILE B CA 1
ATOM 5263 C C . ILE B 1 316 ? 8.047 7.641 -11.344 1 93.44 316 ILE B C 1
ATOM 5265 O O . ILE B 1 316 ? 7.727 8.789 -11.016 1 93.44 316 ILE B O 1
ATOM 5269 N N . LEU B 1 317 ? 7.242 6.652 -11.445 1 93.5 317 LEU B N 1
ATOM 5270 C CA . LEU B 1 317 ? 5.812 6.832 -11.219 1 93.5 317 LEU B CA 1
ATOM 5271 C C . LEU B 1 317 ? 5.543 7.32 -9.805 1 93.5 317 LEU B C 1
ATOM 5273 O O . LEU B 1 317 ? 4.746 8.234 -9.602 1 93.5 317 LEU B O 1
ATOM 5277 N N . ILE B 1 318 ? 6.148 6.711 -8.859 1 94.5 318 ILE B N 1
ATOM 5278 C CA . ILE B 1 318 ? 5.953 7.043 -7.453 1 94.5 318 ILE B CA 1
ATOM 5279 C C . ILE B 1 318 ? 6.375 8.492 -7.199 1 94.5 318 ILE B C 1
ATOM 5281 O O . ILE B 1 318 ? 5.648 9.25 -6.562 1 94.5 318 ILE B O 1
ATOM 5285 N N . ALA B 1 319 ? 7.551 8.828 -7.707 1 93.31 319 ALA B N 1
ATOM 5286 C CA . ALA B 1 319 ? 8.031 10.203 -7.535 1 93.31 319 ALA B CA 1
ATOM 5287 C C . ALA B 1 319 ? 7.105 11.195 -8.227 1 93.31 319 ALA B C 1
ATOM 5289 O O . ALA B 1 319 ? 6.852 12.281 -7.703 1 93.31 319 ALA B O 1
ATOM 5290 N N . TRP B 1 320 ? 6.684 10.797 -9.32 1 91.81 320 TRP B N 1
ATOM 5291 C CA . TRP B 1 320 ? 5.797 11.633 -10.125 1 91.81 320 TRP B CA 1
ATOM 5292 C C . TRP B 1 320 ? 4.484 11.891 -9.398 1 91.81 320 TRP B C 1
ATOM 5294 O O . TRP B 1 320 ? 4.051 13.039 -9.266 1 91.81 320 TRP B O 1
ATOM 5304 N N . ILE B 1 321 ? 3.85 10.93 -8.969 1 92.62 321 ILE B N 1
ATOM 5305 C CA . ILE B 1 321 ? 2.572 11.039 -8.273 1 92.62 321 ILE B CA 1
ATOM 5306 C C . ILE B 1 321 ? 2.758 11.812 -6.965 1 92.62 321 ILE B C 1
ATOM 5308 O O . ILE B 1 321 ? 1.937 12.664 -6.617 1 92.62 321 ILE B O 1
ATOM 5312 N N . ALA B 1 322 ? 3.822 11.492 -6.277 1 92.62 322 ALA B N 1
ATOM 5313 C CA . ALA B 1 322 ? 4.113 12.18 -5.02 1 92.62 322 ALA B CA 1
ATOM 5314 C C . ALA B 1 322 ? 4.301 13.672 -5.242 1 92.62 322 ALA B C 1
ATOM 5316 O O . ALA B 1 322 ? 3.805 14.492 -4.465 1 92.62 322 ALA B O 1
ATOM 5317 N N . GLY B 1 323 ? 5.066 14.031 -6.211 1 90.81 323 GLY B N 1
ATOM 5318 C CA . GLY B 1 323 ? 5.258 15.438 -6.527 1 90.81 323 GLY B CA 1
ATOM 5319 C C . GLY B 1 323 ? 3.967 16.141 -6.902 1 90.81 323 GLY B C 1
ATOM 5320 O O . GLY B 1 323 ? 3.732 17.281 -6.488 1 90.81 323 GLY B O 1
ATOM 5321 N N . PHE B 1 324 ? 3.174 15.484 -7.688 1 91.19 324 PHE B N 1
ATOM 5322 C CA . PHE B 1 324 ? 1.907 16.047 -8.133 1 91.19 324 PHE B CA 1
ATOM 5323 C C . PHE B 1 324 ? 1.009 16.375 -6.945 1 91.19 324 PHE B C 1
ATOM 5325 O O . PHE B 1 324 ? 0.481 17.484 -6.84 1 91.19 324 PHE B O 1
ATOM 5332 N N . HIS B 1 325 ? 0.87 15.422 -6.113 1 90.75 325 HIS B N 1
ATOM 5333 C CA . HIS B 1 325 ? 0.008 15.625 -4.957 1 90.75 325 HIS B CA 1
ATOM 5334 C C . HIS B 1 325 ? 0.646 16.594 -3.961 1 90.75 325 HIS B C 1
ATOM 5336 O O . HIS B 1 325 ? -0.059 17.328 -3.258 1 90.75 325 HIS B O 1
ATOM 5342 N N . GLY B 1 326 ? 1.954 16.562 -3.889 1 90.12 326 GLY B N 1
ATOM 5343 C CA . GLY B 1 326 ? 2.631 17.547 -3.057 1 90.12 326 GLY B CA 1
ATOM 5344 C C . GLY B 1 326 ? 2.377 18.984 -3.494 1 90.12 326 GLY B C 1
ATOM 5345 O O . GLY B 1 326 ? 2.145 19.859 -2.66 1 90.12 326 GLY B O 1
ATOM 5346 N N . LEU B 1 327 ? 2.418 19.203 -4.773 1 89.12 327 LEU B N 1
ATOM 5347 C CA . LEU B 1 327 ? 2.229 20.531 -5.324 1 89.12 327 LEU B CA 1
ATOM 5348 C C . LEU B 1 327 ? 0.768 20.969 -5.219 1 89.12 327 LEU B C 1
ATOM 5350 O O . LEU B 1 327 ? 0.461 22.156 -5.281 1 89.12 327 LEU B O 1
ATOM 5354 N N . LYS B 1 328 ? -0.063 20.047 -5.051 1 89 328 LYS B N 1
ATOM 5355 C CA . LYS B 1 328 ? -1.495 20.312 -4.988 1 89 328 LYS B CA 1
ATOM 5356 C C . LYS B 1 328 ? -1.914 20.734 -3.578 1 89 328 LYS B C 1
ATOM 5358 O O . LYS B 1 328 ? -3.023 21.219 -3.375 1 89 328 LYS B O 1
ATOM 5363 N N . VAL B 1 329 ? -1.012 20.609 -2.627 1 88.88 329 VAL B N 1
ATOM 5364 C CA . VAL B 1 329 ? -1.325 20.891 -1.229 1 88.88 329 VAL B CA 1
ATOM 5365 C C . VAL B 1 329 ? -1.628 22.375 -1.06 1 88.88 329 VAL B C 1
ATOM 5367 O O . VAL B 1 329 ? -0.949 23.219 -1.643 1 88.88 329 VAL B O 1
ATOM 5370 N N . LYS B 1 330 ? -2.725 22.625 -0.353 1 87.75 330 LYS B N 1
ATOM 5371 C CA . LYS B 1 330 ? -3.043 23.984 0.064 1 87.75 330 LYS B CA 1
ATOM 5372 C C . LYS B 1 330 ? -2.348 24.344 1.376 1 87.75 330 LYS B C 1
ATOM 5374 O O . LYS B 1 330 ? -1.881 23.453 2.094 1 87.75 330 LYS B O 1
ATOM 5379 N N . PRO B 1 331 ? -2.244 25.609 1.632 1 82.88 331 PRO B N 1
ATOM 5380 C CA . PRO B 1 331 ? -1.506 26.031 2.822 1 82.88 331 PRO B CA 1
ATOM 5381 C C . PRO B 1 331 ? -2.258 25.734 4.117 1 82.88 331 PRO B C 1
ATOM 5383 O O . PRO B 1 331 ? -2.527 26.656 4.898 1 82.88 331 PRO B O 1
ATOM 5386 N N . ASN B 1 332 ? -2.703 24.531 4.328 1 81.69 332 ASN B N 1
ATOM 5387 C CA . ASN B 1 332 ? -3.314 24.062 5.57 1 81.69 332 ASN B CA 1
ATOM 5388 C C . ASN B 1 332 ? -2.992 22.609 5.844 1 81.69 332 ASN B C 1
ATOM 5390 O O . ASN B 1 332 ? -2.727 21.844 4.918 1 81.69 332 ASN B O 1
ATOM 5394 N N . THR B 1 333 ? -3.049 22.312 7.082 1 75.12 333 THR B N 1
ATOM 5395 C CA . THR B 1 333 ? -2.609 21 7.539 1 75.12 333 THR B CA 1
ATOM 5396 C C . THR B 1 333 ? -3.594 19.922 7.102 1 75.12 333 THR B C 1
ATOM 5398 O O . THR B 1 333 ? -3.201 18.766 6.867 1 75.12 333 THR B O 1
ATOM 5401 N N . THR B 1 334 ? -4.789 20.25 6.969 1 75.62 334 THR B N 1
ATOM 5402 C CA . THR B 1 334 ? -5.797 19.281 6.543 1 75.62 334 THR B CA 1
ATOM 5403 C C . THR B 1 334 ? -5.57 18.875 5.09 1 75.62 334 THR B C 1
ATOM 5405 O O . THR B 1 334 ? -5.684 17.703 4.746 1 75.62 334 THR B O 1
ATOM 5408 N N . SER B 1 335 ? -5.219 19.828 4.312 1 84 335 SER B N 1
ATOM 5409 C CA . SER B 1 335 ? -4.922 19.547 2.914 1 84 335 SER B CA 1
ATOM 5410 C C . SER B 1 335 ? -3.643 18.719 2.779 1 84 335 SER B C 1
ATOM 5412 O O . SER B 1 335 ? -3.547 17.859 1.909 1 84 335 SER B O 1
ATOM 5414 N N . LEU B 1 336 ? -2.697 19.031 3.605 1 84.12 336 LEU B N 1
ATOM 54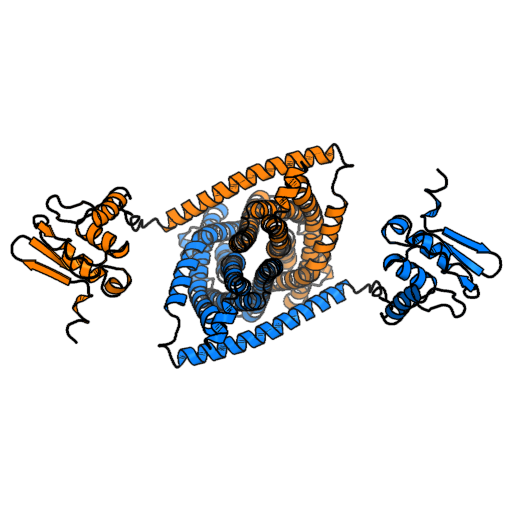15 C CA . LEU B 1 336 ? -1.443 18.281 3.592 1 84.12 336 LEU B CA 1
ATOM 5416 C C . LEU B 1 336 ? -1.687 16.812 3.889 1 84.12 336 LEU B C 1
ATOM 5418 O O . LEU B 1 336 ? -1.179 15.93 3.18 1 84.12 336 LEU B O 1
ATOM 5422 N N . SER B 1 337 ? -2.473 16.547 4.828 1 78.44 337 SER B N 1
ATOM 5423 C CA . SER B 1 337 ? -2.762 15.172 5.211 1 78.44 337 SER B CA 1
ATOM 5424 C C . SER B 1 337 ? -3.582 14.469 4.137 1 78.44 337 SER B C 1
ATOM 5426 O O . SER B 1 337 ? -3.344 13.297 3.836 1 78.44 337 SER B O 1
ATOM 5428 N N . ARG B 1 338 ? -4.477 15.117 3.648 1 81.69 338 ARG B N 1
ATOM 5429 C CA . ARG B 1 338 ? -5.344 14.539 2.631 1 81.69 338 ARG B CA 1
ATOM 5430 C C . ARG B 1 338 ? -4.559 14.195 1.369 1 81.69 338 ARG B C 1
ATOM 5432 O O . ARG B 1 338 ? -4.723 13.117 0.806 1 81.69 338 ARG B O 1
ATOM 5439 N N . GLU B 1 339 ? -3.748 15.07 0.959 1 86.88 339 GLU B N 1
ATOM 5440 C CA . GLU B 1 339 ? -2.986 14.859 -0.267 1 86.88 339 GLU B CA 1
ATOM 5441 C C . GLU B 1 339 ? -1.915 13.789 -0.07 1 86.88 339 GLU B C 1
ATOM 5443 O O . GLU B 1 339 ? -1.591 13.047 -1.001 1 86.88 339 GLU B O 1
ATOM 5448 N N . THR B 1 340 ? -1.366 13.742 1.131 1 84 340 THR B N 1
ATOM 5449 C CA . THR B 1 340 ? -0.408 12.68 1.418 1 84 340 THR B CA 1
ATOM 5450 C C . THR B 1 340 ? -1.073 11.312 1.318 1 84 340 THR B C 1
ATOM 5452 O O . THR B 1 340 ? -0.5 10.383 0.755 1 84 340 THR B O 1
ATOM 5455 N N . THR B 1 341 ? -2.26 11.195 1.751 1 80 341 THR B N 1
ATOM 5456 C CA . THR B 1 341 ? -3.031 9.961 1.663 1 80 341 THR B CA 1
ATOM 5457 C C . THR B 1 341 ? -3.381 9.648 0.212 1 80 341 THR B C 1
ATOM 5459 O O . THR B 1 341 ? -3.223 8.508 -0.237 1 80 341 THR B O 1
ATOM 5462 N N . SER B 1 342 ? -3.807 10.648 -0.397 1 84.75 342 SER B N 1
ATOM 5463 C CA . SER B 1 342 ? -4.199 10.469 -1.791 1 84.75 342 SER B CA 1
ATOM 5464 C C . SER B 1 342 ? -3.016 10.031 -2.646 1 84.75 342 SER B C 1
ATOM 5466 O O . SER B 1 342 ? -3.182 9.281 -3.611 1 84.75 342 SER B O 1
ATOM 5468 N N . SER B 1 343 ? -1.896 10.594 -2.275 1 89.38 343 SER B N 1
ATOM 5469 C CA . SER B 1 343 ? -0.68 10.242 -3 1 89.38 343 SER B CA 1
ATOM 5470 C C . SER B 1 343 ? -0.357 8.758 -2.859 1 89.38 343 SER B C 1
ATOM 5472 O O . SER B 1 343 ? -0.053 8.086 -3.846 1 89.38 343 SER B O 1
ATOM 5474 N N . VAL B 1 344 ? -0.436 8.227 -1.694 1 87.69 344 VAL B N 1
ATOM 5475 C CA . VAL B 1 344 ? -0.11 6.832 -1.429 1 87.69 344 VAL B CA 1
ATOM 5476 C C . VAL B 1 344 ? -1.123 5.926 -2.121 1 87.69 344 VAL B C 1
ATOM 5478 O O . VAL B 1 344 ? -0.746 4.977 -2.814 1 87.69 344 VAL B O 1
ATOM 5481 N N . VAL B 1 345 ? -2.391 6.211 -1.987 1 84 345 VAL B N 1
ATOM 5482 C CA . VAL B 1 345 ? -3.457 5.391 -2.555 1 84 345 VAL B CA 1
ATOM 5483 C C . VAL B 1 345 ? -3.334 5.367 -4.078 1 84 345 VAL B C 1
ATOM 5485 O O . VAL B 1 345 ? -3.434 4.305 -4.695 1 84 345 VAL B O 1
ATOM 5488 N N . MET B 1 346 ? -3.09 6.492 -4.609 1 87.31 346 MET B N 1
ATOM 5489 C CA . MET B 1 346 ? -2.969 6.586 -6.062 1 87.31 346 MET B CA 1
ATOM 5490 C C . MET B 1 346 ? -1.734 5.84 -6.555 1 87.31 346 MET B C 1
ATOM 5492 O O . MET B 1 346 ? -1.78 5.168 -7.586 1 87.31 346 MET B O 1
ATOM 5496 N N . SER B 1 347 ? -0.653 6.008 -5.824 1 91.75 347 SER B N 1
ATOM 5497 C CA . SER B 1 347 ? 0.577 5.328 -6.215 1 91.75 347 SER B CA 1
ATOM 5498 C C . SER B 1 347 ? 0.406 3.812 -6.18 1 91.75 347 SER B C 1
ATOM 5500 O O . SER B 1 347 ? 0.783 3.119 -7.125 1 91.75 347 SER B O 1
ATOM 5502 N N . ILE B 1 348 ? -0.172 3.314 -5.094 1 88.25 348 ILE B N 1
ATOM 5503 C CA . ILE B 1 348 ? -0.37 1.875 -4.957 1 88.25 348 ILE B CA 1
ATOM 5504 C C . ILE B 1 348 ? -1.326 1.379 -6.039 1 88.25 348 ILE B C 1
ATOM 5506 O O . ILE B 1 348 ? -1.077 0.351 -6.672 1 88.25 348 ILE B O 1
ATOM 5510 N N . THR B 1 349 ? -2.373 2.137 -6.266 1 85.31 349 THR B N 1
ATOM 5511 C CA . THR B 1 349 ? -3.377 1.76 -7.254 1 85.31 349 THR B CA 1
ATOM 5512 C C . THR B 1 349 ? -2.764 1.689 -8.648 1 85.31 349 THR B C 1
ATOM 5514 O O . THR B 1 349 ? -2.953 0.707 -9.367 1 85.31 349 THR B O 1
ATOM 5517 N N . LEU B 1 350 ? -2.047 2.672 -9.016 1 89.5 350 LEU B N 1
ATOM 5518 C CA . LEU B 1 350 ? -1.479 2.723 -10.359 1 89.5 350 LEU B CA 1
ATOM 5519 C C . LEU B 1 350 ? -0.38 1.68 -10.531 1 89.5 350 LEU B C 1
ATOM 5521 O O . LEU B 1 350 ? -0.205 1.124 -11.617 1 89.5 350 LEU B O 1
ATOM 5525 N N . VAL B 1 351 ? 0.394 1.509 -9.461 1 92.56 351 VAL B N 1
ATOM 5526 C CA . VAL B 1 351 ? 1.439 0.491 -9.5 1 92.56 351 VAL B CA 1
ATOM 5527 C C . VAL B 1 351 ? 0.816 -0.88 -9.75 1 92.56 351 VAL B C 1
ATOM 5529 O O . VAL B 1 351 ? 1.296 -1.643 -10.594 1 92.56 351 VAL B O 1
ATOM 5532 N N . ILE B 1 352 ? -0.232 -1.203 -9.039 1 88.12 352 ILE B N 1
ATOM 5533 C CA . ILE B 1 352 ? -0.89 -2.498 -9.172 1 88.12 352 ILE B CA 1
ATOM 5534 C C . ILE B 1 352 ? -1.524 -2.613 -10.555 1 88.12 352 ILE B C 1
ATOM 5536 O O . ILE B 1 352 ? -1.414 -3.652 -11.211 1 88.12 352 ILE B O 1
ATOM 5540 N N . LEU B 1 353 ? -2.096 -1.538 -11.023 1 86.88 353 LEU B N 1
ATOM 5541 C CA . LEU B 1 353 ? -2.76 -1.536 -12.32 1 86.88 353 LEU B CA 1
ATOM 5542 C C . LEU B 1 353 ? -1.748 -1.704 -13.453 1 86.88 353 LEU B C 1
ATOM 5544 O O . LEU B 1 353 ? -1.973 -2.482 -14.383 1 86.88 353 LEU B O 1
ATOM 5548 N N . ILE B 1 354 ? -0.7 -0.946 -13.383 1 90.25 354 ILE B N 1
ATOM 5549 C CA . ILE B 1 354 ? 0.328 -1.006 -14.414 1 90.25 354 ILE B CA 1
ATOM 5550 C C . ILE B 1 354 ? 1.021 -2.365 -14.375 1 90.25 354 ILE B C 1
ATOM 5552 O O . ILE B 1 354 ? 1.337 -2.939 -15.422 1 90.25 354 ILE B O 1
ATOM 5556 N N . ASP B 1 355 ? 1.281 -2.809 -13.203 1 91.25 355 ASP B N 1
ATOM 5557 C CA . ASP B 1 355 ? 1.883 -4.133 -13.086 1 91.25 355 ASP B CA 1
ATOM 5558 C C . ASP B 1 355 ? 1.01 -5.195 -13.742 1 91.25 355 ASP B C 1
ATOM 5560 O O . ASP B 1 355 ? 1.513 -6.062 -14.461 1 91.25 355 ASP B O 1
ATOM 5564 N N . ALA B 1 356 ? -0.271 -5.156 -13.445 1 85.69 356 ALA B N 1
ATOM 5565 C CA . ALA B 1 356 ? -1.21 -6.105 -14.039 1 85.69 356 ALA B CA 1
ATOM 5566 C C . ALA B 1 356 ? -1.244 -5.977 -15.555 1 85.69 356 ALA B C 1
ATOM 5568 O O . ALA B 1 356 ? -1.281 -6.98 -16.266 1 85.69 356 ALA B O 1
ATOM 5569 N N . ALA B 1 357 ? -1.215 -4.777 -16.031 1 85.62 357 ALA B N 1
ATOM 5570 C CA . ALA B 1 357 ? -1.224 -4.539 -17.469 1 85.62 357 ALA B CA 1
ATOM 5571 C C . ALA B 1 357 ? 0.039 -5.094 -18.125 1 85.62 357 ALA B C 1
ATOM 5573 O O . ALA B 1 357 ? -0.028 -5.719 -19.188 1 85.62 357 ALA B O 1
ATOM 5574 N N . LEU B 1 358 ? 1.14 -4.844 -17.5 1 88.31 358 LEU B N 1
ATOM 5575 C CA . LEU B 1 358 ? 2.402 -5.336 -18.047 1 88.31 358 LEU B CA 1
ATOM 5576 C C . LEU B 1 358 ? 2.455 -6.859 -18 1 88.31 358 LEU B C 1
ATOM 5578 O O . LEU B 1 358 ? 3.039 -7.488 -18.891 1 88.31 358 LEU B O 1
ATOM 5582 N N . ALA B 1 359 ? 1.906 -7.41 -16.938 1 83.5 359 ALA B N 1
ATOM 5583 C CA . ALA B 1 359 ? 1.848 -8.867 -16.828 1 83.5 359 ALA B CA 1
ATOM 5584 C C . ALA B 1 359 ? 1.035 -9.461 -17.984 1 83.5 359 ALA B C 1
ATOM 5586 O O . ALA B 1 359 ? 1.37 -10.531 -18.5 1 83.5 359 ALA B O 1
ATOM 5587 N N . LEU B 1 360 ? 0.021 -8.805 -18.391 1 81.5 360 LEU B N 1
ATOM 5588 C CA . LEU B 1 360 ? -0.834 -9.281 -19.469 1 81.5 360 LEU B CA 1
ATOM 5589 C C . LEU B 1 360 ? -0.146 -9.109 -20.812 1 81.5 360 LEU B C 1
ATOM 5591 O O . LEU B 1 360 ? -0.23 -9.992 -21.672 1 81.5 360 LEU B O 1
ATOM 5595 N N . VAL B 1 361 ? 0.524 -7.992 -20.984 1 83.12 361 VAL B N 1
ATOM 5596 C CA . VAL B 1 361 ? 1.179 -7.684 -22.25 1 83.12 361 VAL B CA 1
ATOM 5597 C C . VAL B 1 361 ? 2.342 -8.648 -22.484 1 83.12 361 VAL B C 1
ATOM 5599 O O . VAL B 1 361 ? 2.576 -9.094 -23.609 1 83.12 361 VAL B O 1
ATOM 5602 N N . PHE B 1 362 ? 3.02 -9.016 -21.438 1 82.69 362 PHE B N 1
ATOM 5603 C CA . PHE B 1 362 ? 4.211 -9.836 -21.578 1 82.69 362 PHE B CA 1
ATOM 5604 C C . PHE B 1 362 ? 3.943 -11.266 -21.125 1 82.69 362 PHE B C 1
ATOM 5606 O O . PHE B 1 362 ? 4.875 -12.008 -20.797 1 82.69 362 PHE B O 1
ATOM 5613 N N . ALA B 1 363 ? 2.703 -11.617 -21.047 1 75.31 363 ALA B N 1
ATOM 5614 C CA . ALA B 1 363 ? 2.324 -12.953 -20.578 1 75.31 363 ALA B CA 1
ATOM 5615 C C . ALA B 1 363 ? 2.904 -14.031 -21.484 1 75.31 363 ALA B C 1
ATOM 5617 O O . ALA B 1 363 ? 3.35 -15.078 -21.016 1 75.31 363 ALA B O 1
ATOM 5618 N N . ASN B 1 364 ? 2.941 -13.781 -22.719 1 70.25 364 ASN B N 1
ATOM 5619 C CA . ASN B 1 364 ? 3.385 -14.781 -23.688 1 70.25 364 ASN B CA 1
ATOM 5620 C C . ASN B 1 364 ? 4.895 -14.734 -23.891 1 70.25 364 ASN B C 1
ATOM 5622 O O . ASN B 1 364 ? 5.469 -15.625 -24.516 1 70.25 364 ASN B O 1
ATOM 5626 N N . THR B 1 365 ? 5.531 -13.742 -23.594 1 63.44 365 THR B N 1
ATOM 5627 C CA . THR B 1 365 ? 6.949 -13.602 -23.906 1 63.44 365 THR B CA 1
ATOM 5628 C C . THR B 1 365 ? 7.801 -14.188 -22.781 1 63.44 365 THR B C 1
ATOM 5630 O O . THR B 1 365 ? 8.914 -14.664 -23.016 1 63.44 365 THR B O 1
ATOM 5633 N N . GLY B 1 366 ? 7.422 -14.391 -21.672 1 59.81 366 GLY B N 1
ATOM 5634 C CA . GLY B 1 366 ? 8.289 -14.789 -20.578 1 59.81 366 GLY B CA 1
ATOM 5635 C C . GLY B 1 366 ? 7.988 -16.188 -20.047 1 59.81 366 GLY B C 1
ATOM 5636 O O . GLY B 1 366 ? 8.547 -16.609 -19.031 1 59.81 366 GLY B O 1
ATOM 5637 N N . GLY B 1 367 ? 6.996 -16.906 -20.594 1 56.31 367 GLY B N 1
ATOM 5638 C CA . GLY B 1 367 ? 6.699 -18.266 -20.203 1 56.31 367 GLY B CA 1
ATOM 5639 C C . GLY B 1 367 ? 7.758 -19.266 -20.656 1 56.31 367 GLY B C 1
ATOM 5640 O O . GLY B 1 367 ? 8.438 -19.031 -21.672 1 56.31 367 GLY B O 1
ATOM 5641 N N . GLY B 1 368 ? 8.75 -19.688 -19.844 1 47.41 368 GLY B N 1
ATOM 5642 C CA . GLY B 1 368 ? 9.758 -20.688 -20.188 1 47.41 368 GLY B CA 1
ATOM 5643 C C . GLY B 1 368 ? 9.234 -21.781 -21.078 1 47.41 368 GLY B C 1
ATOM 5644 O O . GLY B 1 368 ? 8.062 -22.156 -21 1 47.41 368 GLY B O 1
ATOM 5645 N N . GLY B 1 369 ? 9.68 -21.938 -22.406 1 36.84 369 GLY B N 1
ATOM 5646 C CA . GLY B 1 369 ? 9.633 -23.156 -23.203 1 36.84 369 GLY B CA 1
ATOM 5647 C C . GLY B 1 369 ? 10.055 -24.391 -22.438 1 36.84 369 GLY B C 1
ATOM 5648 O O . GLY B 1 369 ? 10.758 -24.281 -21.438 1 36.84 369 GLY B O 1
#

Organism: Acidithiobacillus ferrooxidans (NCBI:txid920)

Radius of gyration: 33.57 Å; Cα contacts (8 Å, |Δi|>4): 1062; chains: 2; bounding box: 120×80×58 Å

Solvent-accessible surface area (backbone atoms only — not comparable to full-atom values): 36514 Å² total; per-residue (Å²): 124,73,72,71,62,60,52,44,66,43,75,48,78,61,88,61,32,38,38,34,33,16,28,33,26,52,87,70,35,60,92,45,45,68,60,52,28,53,58,49,43,70,49,68,85,82,42,30,37,33,45,68,55,42,76,40,75,36,73,52,31,49,49,40,51,36,55,30,50,72,68,42,82,62,92,50,59,47,63,50,73,75,57,50,55,56,50,56,52,52,62,68,44,71,76,78,63,68,72,70,86,49,85,50,45,64,53,45,47,32,46,47,45,48,45,53,48,40,53,50,44,51,53,46,49,52,48,48,53,52,46,51,52,45,49,54,50,33,71,74,39,61,84,76,46,58,58,66,56,20,52,50,46,35,62,55,50,49,66,70,43,43,47,62,38,44,53,51,22,23,44,51,17,30,37,54,26,47,58,46,45,61,57,23,54,76,69,70,43,56,77,50,51,44,42,53,45,48,48,45,30,34,45,44,49,18,26,48,53,50,46,45,50,38,18,24,42,55,22,19,49,48,10,34,52,47,14,48,30,35,51,71,43,49,50,58,52,36,50,73,72,67,43,61,61,57,63,70,57,33,44,28,46,21,54,22,28,30,58,42,30,25,55,50,18,52,49,22,27,51,36,13,50,51,24,22,39,54,35,36,30,72,74,68,64,40,52,59,66,56,46,66,62,44,33,68,73,46,35,47,66,62,29,47,52,50,13,33,50,48,12,23,51,44,20,32,48,26,31,49,42,11,41,51,32,9,70,64,25,45,73,42,71,67,38,34,43,50,30,28,22,50,25,23,34,49,34,41,50,49,51,53,50,49,50,37,50,49,49,59,73,45,47,80,73,51,58,52,126,124,75,70,71,63,58,52,44,65,44,74,48,76,60,89,59,31,37,38,35,33,17,27,33,27,51,87,69,36,62,91,45,46,66,59,52,29,54,58,49,44,71,49,69,82,83,40,30,39,32,45,68,57,42,76,40,76,37,72,52,31,49,48,41,53,36,56,29,50,72,68,43,82,62,92,51,58,47,62,50,75,76,57,49,53,56,51,55,52,51,62,68,45,70,76,78,62,68,71,71,85,49,85,51,44,64,54,45,48,33,45,48,44,48,45,53,48,40,54,50,44,52,52,46,50,51,48,46,50,51,47,50,51,46,49,54,50,33,71,74,40,60,86,75,46,59,59,66,57,20,53,49,46,36,61,53,51,49,67,70,43,43,49,61,38,46,54,50,22,24,44,51,18,31,36,55,25,48,59,46,45,62,57,24,54,76,68,71,45,56,76,47,50,45,41,52,46,48,46,45,31,33,46,44,49,19,27,48,52,50,44,43,49,39,17,24,41,54,21,18,48,47,11,35,51,47,13,47,30,36,48,71,45,48,50,58,53,36,50,73,71,68,43,59,60,57,61,71,58,34,44,28,45,21,54,23,28,28,57,42,29,26,54,50,19,53,49,21,26,52,37,13,49,51,26,21,38,53,36,36,29,73,75,67,62,40,50,59,67,54,46,65,62,44,33,69,74,46,35,45,66,60,30,48,53,49,12,33,50,47,14,23,53,45,21,32,47,26,30,49,43,11,40,52,31,10,70,63,24,44,73,42,71,66,40,35,43,50,30,28,21,51,25,24,34,50,34,42,51,49,50,54,50,49,49,38,49,50,49,58,73,45,46,80,74,51,59,53,127